Protein AF-A0A285TPG7-F1 (afdb_monomer)

Organism: NCBI:txid220697

Structure (mmCIF, N/CA/C/O backbone):
data_AF-A0A285TPG7-F1
#
_entry.id   AF-A0A285TPG7-F1
#
loop_
_atom_site.group_PDB
_atom_site.id
_atom_site.type_symbol
_atom_site.label_atom_id
_atom_site.label_alt_id
_atom_site.label_comp_id
_atom_site.label_asym_id
_atom_site.label_entity_id
_atom_site.label_seq_id
_atom_site.pdbx_PDB_ins_code
_atom_site.Cartn_x
_atom_site.Cartn_y
_atom_site.Cartn_z
_atom_site.occupancy
_atom_site.B_iso_or_equiv
_atom_site.auth_seq_id
_atom_site.auth_comp_id
_atom_site.auth_asym_id
_atom_site.auth_atom_id
_atom_site.pdbx_PDB_model_num
ATOM 1 N N . MET A 1 1 ? -54.929 -14.285 -12.468 1.00 30.45 1 MET A N 1
ATOM 2 C CA . MET A 1 1 ? -54.160 -13.104 -12.922 1.00 30.45 1 MET A CA 1
ATOM 3 C C . MET A 1 1 ? -52.844 -13.058 -12.165 1.00 30.45 1 MET A C 1
ATOM 5 O O . MET A 1 1 ? -52.860 -12.912 -10.949 1.00 30.45 1 MET A O 1
ATOM 9 N N . PHE A 1 2 ? -51.735 -13.264 -12.876 1.00 30.77 2 PHE A N 1
ATOM 10 C CA . PHE A 1 2 ? -50.372 -13.185 -12.349 1.00 30.77 2 PHE A CA 1
ATOM 11 C C . PHE A 1 2 ? -50.037 -11.732 -11.987 1.00 30.77 2 PHE A C 1
ATOM 13 O O . PHE A 1 2 ? -50.170 -10.840 -12.821 1.00 30.77 2 PHE A O 1
ATOM 20 N N . VAL A 1 3 ? -49.630 -11.492 -10.740 1.00 35.62 3 VAL A N 1
ATOM 21 C CA . VAL A 1 3 ? -49.113 -10.193 -10.286 1.00 35.62 3 VAL A CA 1
ATOM 22 C C . VAL A 1 3 ? -47.594 -10.192 -10.518 1.00 35.62 3 VAL A C 1
ATOM 24 O O . VAL A 1 3 ? -46.967 -11.214 -10.237 1.00 35.62 3 VAL A O 1
ATOM 27 N N . PRO A 1 4 ? -46.986 -9.099 -11.018 1.00 35.75 4 PRO A N 1
ATOM 28 C CA . PRO A 1 4 ? -45.544 -9.019 -11.245 1.00 35.75 4 PRO A CA 1
ATOM 29 C C . PRO A 1 4 ? -44.747 -9.348 -9.977 1.00 35.75 4 PRO A C 1
ATOM 31 O O . PRO A 1 4 ? -45.179 -9.010 -8.872 1.00 35.75 4 PRO A O 1
ATOM 34 N N . ASN A 1 5 ? -43.577 -9.970 -10.153 1.00 43.62 5 ASN A N 1
ATOM 35 C CA . ASN A 1 5 ? -42.593 -10.289 -9.112 1.00 43.62 5 ASN A CA 1
ATOM 36 C C . ASN A 1 5 ? -42.103 -9.010 -8.401 1.00 43.62 5 ASN A C 1
ATOM 38 O O . ASN A 1 5 ? -41.047 -8.464 -8.711 1.00 43.62 5 ASN A O 1
ATOM 42 N N . ILE A 1 6 ? -42.884 -8.504 -7.449 1.00 48.00 6 ILE A N 1
ATOM 43 C CA . ILE A 1 6 ? -42.457 -7.461 -6.518 1.00 48.00 6 ILE A CA 1
ATOM 44 C C . ILE A 1 6 ? -41.858 -8.188 -5.318 1.00 48.00 6 ILE A C 1
ATOM 46 O O . ILE A 1 6 ? -42.591 -8.678 -4.461 1.00 48.00 6 ILE A O 1
ATOM 50 N N . THR A 1 7 ? -40.529 -8.276 -5.265 1.00 56.47 7 THR A N 1
ATOM 51 C CA . THR A 1 7 ? -39.793 -8.760 -4.089 1.00 56.47 7 THR A CA 1
ATOM 52 C C . THR A 1 7 ? -39.987 -7.771 -2.930 1.00 56.47 7 THR A C 1
ATOM 54 O O . THR A 1 7 ? -39.549 -6.622 -3.044 1.00 56.47 7 THR A O 1
ATOM 57 N N . PRO A 1 8 ? -40.650 -8.159 -1.825 1.00 59.75 8 PRO A N 1
ATOM 58 C CA . PRO A 1 8 ? -40.872 -7.278 -0.678 1.00 59.75 8 PRO A CA 1
ATOM 59 C C . PRO A 1 8 ? -39.543 -6.867 -0.023 1.00 59.75 8 PRO A C 1
ATOM 61 O O . PRO A 1 8 ? -38.765 -7.728 0.374 1.00 59.75 8 PRO A O 1
ATOM 64 N N . SER A 1 9 ? -39.288 -5.565 0.128 1.00 63.09 9 SER A N 1
ATOM 65 C CA . SER A 1 9 ? -38.036 -5.023 0.692 1.00 63.09 9 SER A CA 1
ATOM 66 C C . SER A 1 9 ? -38.162 -4.482 2.127 1.00 63.09 9 SER A C 1
ATOM 68 O O . SER A 1 9 ? -37.198 -3.954 2.676 1.00 63.09 9 SER A O 1
ATOM 70 N N . SER A 1 10 ? -39.337 -4.603 2.760 1.00 78.31 10 SER A N 1
ATOM 71 C CA . SER A 1 10 ? -39.597 -4.149 4.140 1.00 78.31 10 SER A CA 1
ATOM 72 C C . SER A 1 10 ? -40.492 -5.113 4.927 1.00 78.31 10 SER A C 1
ATOM 74 O O . SER A 1 10 ? -41.306 -5.833 4.346 1.00 78.31 10 SER A O 1
ATOM 76 N N . ILE A 1 11 ? -40.425 -5.089 6.264 1.00 82.88 11 ILE A N 1
ATOM 77 C CA . ILE A 1 11 ? -41.268 -5.947 7.125 1.00 82.88 11 ILE A CA 1
ATOM 78 C C . ILE A 1 11 ? -42.757 -5.693 6.879 1.00 82.88 11 ILE A C 1
ATOM 80 O O . ILE A 1 11 ? -43.559 -6.624 6.878 1.00 82.88 11 ILE A O 1
ATOM 84 N N . GLU A 1 12 ? -43.144 -4.442 6.635 1.00 81.38 12 GLU A N 1
ATOM 85 C CA . GLU A 1 12 ? -44.536 -4.098 6.362 1.00 81.38 12 GLU A CA 1
ATOM 86 C C . GLU A 1 12 ? -45.010 -4.646 5.009 1.00 81.38 12 GLU A C 1
ATOM 88 O O . GLU A 1 12 ? -46.127 -5.158 4.902 1.00 81.38 12 GLU A O 1
ATOM 93 N N . SER A 1 13 ? -44.138 -4.636 3.994 1.00 80.25 13 SER A N 1
ATOM 94 C CA . SER A 1 13 ? -44.425 -5.260 2.698 1.00 80.25 13 SER A CA 1
ATOM 95 C C . SER A 1 13 ? -44.535 -6.789 2.798 1.00 80.25 13 SER A C 1
ATOM 97 O O . SER A 1 13 ? -45.452 -7.363 2.210 1.00 80.25 13 SER A O 1
ATOM 99 N N . ILE A 1 14 ? -43.700 -7.435 3.624 1.00 83.81 14 ILE A N 1
ATOM 100 C CA . ILE A 1 14 ? -43.783 -8.874 3.930 1.00 83.81 14 ILE A CA 1
ATOM 101 C C . ILE A 1 14 ? -45.105 -9.196 4.637 1.00 83.81 14 ILE A C 1
ATOM 103 O O . ILE A 1 14 ? -45.813 -10.105 4.215 1.00 83.81 14 ILE A O 1
ATOM 107 N N . LYS A 1 15 ? -45.505 -8.414 5.650 1.00 88.25 15 LYS A N 1
ATOM 108 C CA . LYS A 1 15 ? -46.802 -8.577 6.337 1.00 88.25 15 LYS A CA 1
ATOM 109 C C . LYS A 1 15 ? -47.987 -8.396 5.385 1.00 88.25 15 LYS A C 1
ATOM 111 O O . LYS A 1 15 ? -48.962 -9.144 5.451 1.00 88.25 15 LYS A O 1
ATOM 116 N N . ARG A 1 16 ? -47.919 -7.417 4.477 1.00 84.94 16 ARG A N 1
ATOM 117 C CA . ARG A 1 16 ? -48.970 -7.159 3.478 1.00 84.94 16 ARG A CA 1
ATOM 118 C C . ARG A 1 16 ? -49.076 -8.301 2.464 1.00 84.94 16 ARG A C 1
ATOM 120 O O . ARG A 1 16 ? -50.189 -8.694 2.119 1.00 84.94 16 ARG A O 1
ATOM 127 N N . LEU A 1 17 ? -47.944 -8.853 2.023 1.00 85.31 17 LEU A N 1
ATOM 128 C CA . LEU A 1 17 ? -47.905 -10.026 1.150 1.00 85.31 17 LEU A CA 1
ATOM 129 C C . LEU A 1 17 ? -48.408 -11.283 1.880 1.00 85.31 17 LEU A C 1
ATOM 131 O O . LEU A 1 17 ? -49.216 -12.023 1.326 1.00 85.31 17 LEU A O 1
ATOM 135 N N . ALA A 1 18 ? -48.032 -11.474 3.145 1.00 88.44 18 ALA A N 1
ATOM 136 C CA . ALA A 1 18 ? -48.513 -12.574 3.978 1.00 88.44 18 ALA A CA 1
ATOM 137 C C . ALA A 1 18 ? -50.039 -12.544 4.161 1.00 88.44 18 ALA A C 1
ATOM 139 O O . ALA A 1 18 ? -50.679 -13.583 4.050 1.00 88.44 18 ALA A O 1
ATOM 140 N N . LYS A 1 19 ? -50.655 -11.364 4.339 1.00 87.56 19 LYS A N 1
ATOM 141 C CA . LYS A 1 19 ? -52.126 -11.229 4.371 1.00 87.56 19 LYS A CA 1
ATOM 142 C C . LYS A 1 19 ? -52.794 -11.640 3.053 1.00 87.56 19 LYS A C 1
ATOM 144 O O . LYS A 1 19 ? -53.886 -12.205 3.075 1.00 87.56 19 LYS A O 1
ATOM 149 N N . LYS A 1 20 ? -52.153 -11.381 1.906 1.00 86.00 20 LYS A N 1
ATOM 150 C CA . LYS A 1 20 ? -52.657 -11.837 0.599 1.00 86.00 20 LYS A CA 1
ATOM 151 C C . LYS A 1 20 ? -52.600 -13.362 0.487 1.00 86.00 20 LYS A C 1
ATOM 153 O O . LYS A 1 20 ? -53.596 -13.961 0.098 1.00 86.00 20 LYS A O 1
ATOM 158 N N . TRP A 1 21 ? -51.490 -13.982 0.891 1.00 82.50 21 TRP A N 1
ATOM 159 C CA . TRP A 1 21 ? -51.341 -15.443 0.900 1.00 82.50 21 TRP A CA 1
ATOM 160 C C . TRP A 1 21 ? -52.258 -16.134 1.909 1.00 82.50 21 TRP A C 1
ATOM 162 O O . TRP A 1 21 ? -52.853 -17.156 1.586 1.00 82.50 21 TRP A O 1
ATOM 172 N N . GLN A 1 22 ? -52.454 -15.542 3.088 1.00 88.56 22 GLN A N 1
ATOM 173 C CA . GLN A 1 22 ? -53.412 -16.024 4.084 1.00 88.56 22 GLN A CA 1
ATOM 174 C C . GLN A 1 22 ? -54.831 -16.104 3.501 1.00 88.56 22 GLN A C 1
ATOM 176 O O . GLN A 1 22 ? -55.521 -17.096 3.710 1.00 88.56 22 GLN A O 1
ATOM 181 N N . LYS A 1 23 ? -55.257 -15.082 2.743 1.00 84.50 23 LYS A N 1
ATOM 182 C CA . LYS A 1 23 ? -56.585 -15.051 2.112 1.00 84.50 23 LYS A CA 1
ATOM 183 C C . LYS A 1 23 ? -56.688 -15.966 0.885 1.00 84.50 23 LYS A C 1
ATOM 185 O O . LYS A 1 23 ? -57.755 -16.514 0.644 1.00 84.50 23 LYS A O 1
ATOM 190 N N . ALA A 1 24 ? -55.612 -16.102 0.110 1.00 82.25 24 ALA A N 1
A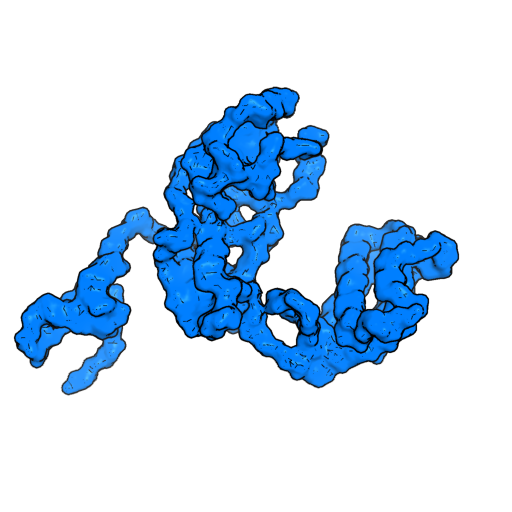TOM 191 C CA . ALA A 1 24 ? -55.604 -16.885 -1.125 1.00 82.25 24 ALA A CA 1
ATOM 192 C C . ALA A 1 24 ? -55.481 -18.401 -0.890 1.00 82.25 24 ALA A C 1
ATOM 194 O O . ALA A 1 24 ? -56.089 -19.171 -1.623 1.00 82.25 24 ALA A O 1
ATOM 195 N N . GLU A 1 25 ? -54.711 -18.825 0.115 1.00 82.06 25 GLU A N 1
ATOM 196 C CA . GLU A 1 25 ? -54.386 -20.242 0.356 1.00 82.06 25 GLU A CA 1
ATOM 197 C C . GLU A 1 25 ? -54.909 -20.775 1.702 1.00 82.06 25 GLU A C 1
ATOM 199 O O . GLU A 1 25 ? -54.640 -21.919 2.056 1.00 82.06 25 GLU A O 1
ATOM 204 N N . GLY A 1 26 ? -55.620 -19.961 2.493 1.00 83.12 26 GLY A N 1
ATOM 205 C CA . GLY A 1 26 ? -56.170 -20.384 3.790 1.00 83.12 26 GLY A CA 1
ATOM 206 C C . GLY A 1 26 ? -55.112 -20.750 4.843 1.00 83.12 26 GLY A C 1
ATOM 207 O O . GLY A 1 26 ? -55.417 -21.424 5.824 1.00 83.12 26 GLY A O 1
ATOM 208 N N . LEU A 1 27 ? -53.856 -20.332 4.652 1.00 81.88 27 LEU A N 1
ATOM 209 C CA . LEU A 1 27 ? -52.747 -20.680 5.541 1.00 81.88 27 LEU A CA 1
ATOM 210 C C . LEU A 1 27 ? -52.821 -19.938 6.889 1.00 81.88 27 LEU A C 1
ATOM 212 O O . LEU A 1 27 ? -53.155 -18.749 6.918 1.00 81.88 27 LEU A O 1
ATOM 216 N N . PRO A 1 28 ? -52.392 -20.563 8.005 1.00 88.69 28 PRO A N 1
ATOM 217 C CA . PRO A 1 28 ? -52.123 -19.847 9.249 1.00 88.69 28 PRO A CA 1
ATOM 218 C C . PRO A 1 28 ? -51.134 -18.694 9.028 1.00 88.69 28 PRO A C 1
ATOM 220 O O . PRO A 1 28 ? -50.117 -18.857 8.350 1.00 88.69 28 PRO A O 1
ATOM 223 N N . TYR A 1 29 ? -51.400 -17.533 9.636 1.00 87.62 29 TYR A N 1
ATOM 224 C CA . TYR A 1 29 ? -50.673 -16.285 9.355 1.00 87.62 29 TYR A CA 1
ATOM 225 C C . TYR A 1 29 ? -49.144 -16.396 9.512 1.00 87.62 29 TYR A C 1
ATOM 227 O O . TYR A 1 29 ? -48.409 -15.825 8.712 1.00 87.62 29 TYR A O 1
ATOM 235 N N . HIS A 1 30 ? -48.648 -17.174 10.481 1.00 85.75 30 HIS A N 1
ATOM 236 C CA . HIS A 1 30 ? -47.206 -17.384 10.675 1.00 85.75 30 HIS A CA 1
ATOM 237 C C . HIS A 1 30 ? -46.544 -18.120 9.494 1.00 85.75 30 HIS A C 1
ATOM 239 O O . HIS A 1 30 ? -45.482 -17.706 9.042 1.00 85.75 30 HIS A O 1
ATOM 245 N N . LYS A 1 31 ? -47.203 -19.135 8.913 1.00 89.06 31 LYS A N 1
ATOM 246 C CA . LYS A 1 31 ? -46.705 -19.830 7.711 1.00 89.06 31 LYS A CA 1
ATOM 247 C C . LYS A 1 31 ? -46.751 -18.927 6.481 1.00 89.06 31 LYS A C 1
ATOM 249 O O . LYS A 1 31 ? -45.855 -18.974 5.644 1.00 89.06 31 LYS A O 1
ATOM 254 N N . ALA A 1 32 ? -47.774 -18.076 6.386 1.00 89.88 32 ALA A N 1
ATOM 255 C CA . ALA A 1 32 ? -47.866 -17.081 5.322 1.00 89.88 32 ALA A CA 1
ATOM 256 C C . ALA A 1 32 ? -46.750 -16.020 5.422 1.00 89.88 32 ALA A C 1
ATOM 258 O O . ALA A 1 32 ? -46.262 -15.555 4.393 1.00 89.88 32 ALA A O 1
ATOM 259 N N . LEU A 1 33 ? -46.318 -15.666 6.640 1.00 89.12 33 LEU A N 1
ATOM 260 C CA . LEU A 1 33 ? -45.171 -14.784 6.875 1.00 89.12 33 LEU A CA 1
ATOM 261 C C . LEU A 1 33 ? -43.853 -15.435 6.448 1.00 89.12 33 LEU A C 1
ATOM 263 O O . LEU A 1 33 ? -43.096 -14.801 5.719 1.00 89.12 33 LEU A O 1
ATOM 267 N N . ASP A 1 34 ? -43.605 -16.693 6.819 1.00 88.19 34 ASP A N 1
ATOM 268 C CA . ASP A 1 34 ? -42.388 -17.406 6.406 1.00 88.19 34 ASP A CA 1
ATOM 269 C C . ASP A 1 34 ? -42.310 -17.571 4.885 1.00 88.19 34 ASP A C 1
ATOM 271 O O . ASP A 1 34 ? -41.276 -17.280 4.284 1.00 88.19 34 ASP A O 1
ATOM 275 N N . LYS A 1 35 ? -43.427 -17.932 4.242 1.00 85.75 35 LYS A N 1
ATOM 276 C CA . LYS A 1 35 ? -43.520 -18.037 2.779 1.00 85.75 35 LYS A CA 1
ATOM 277 C C . LYS A 1 35 ? -43.285 -16.684 2.097 1.00 85.75 35 LYS A C 1
ATOM 279 O O . LYS A 1 35 ? -42.527 -16.600 1.132 1.00 85.75 35 LYS A O 1
ATOM 284 N N . ALA A 1 36 ? -43.872 -15.604 2.617 1.00 87.38 36 ALA A N 1
ATOM 285 C CA . ALA A 1 36 ? -43.626 -14.251 2.112 1.00 87.38 36 ALA A CA 1
ATOM 286 C C . ALA A 1 36 ? -42.162 -13.809 2.304 1.00 87.38 36 ALA A C 1
ATOM 288 O O . ALA A 1 36 ? -41.618 -13.109 1.451 1.00 87.38 36 ALA A O 1
ATOM 289 N N . SER A 1 37 ? -41.511 -14.232 3.390 1.00 84.81 37 SER A N 1
ATOM 290 C CA . SER A 1 37 ? -40.093 -13.974 3.653 1.00 84.81 37 SER A CA 1
ATOM 291 C C . SER A 1 37 ? -39.157 -14.768 2.739 1.00 84.81 37 SER A C 1
ATOM 293 O O . SER A 1 37 ? -38.167 -14.204 2.283 1.00 84.81 37 SER A O 1
ATOM 295 N N . GLN A 1 38 ? -39.490 -16.014 2.400 1.00 84.00 38 GLN A N 1
ATOM 296 C CA . GLN A 1 38 ? -38.734 -16.831 1.439 1.00 84.00 38 GLN A CA 1
ATOM 297 C C . GLN A 1 38 ? -38.796 -16.273 0.018 1.00 84.00 38 GLN A C 1
ATOM 299 O O . GLN A 1 38 ? -37.773 -16.208 -0.660 1.00 84.00 38 GLN A O 1
ATOM 304 N N . ILE A 1 39 ? -39.960 -15.766 -0.401 1.00 80.69 39 ILE A N 1
ATOM 305 C CA . ILE A 1 39 ? -40.110 -15.037 -1.673 1.00 80.69 39 ILE A CA 1
ATOM 306 C C . ILE A 1 39 ? -39.255 -13.756 -1.688 1.00 80.69 39 ILE A C 1
ATOM 308 O O . ILE A 1 39 ? -38.787 -13.327 -2.739 1.00 80.69 39 ILE A O 1
ATOM 312 N N . ALA A 1 40 ? -39.017 -13.157 -0.519 1.00 76.88 40 ALA A N 1
ATOM 313 C CA . ALA A 1 40 ? -38.130 -12.010 -0.330 1.00 76.88 40 ALA A CA 1
ATOM 314 C C . ALA A 1 40 ? -36.650 -12.403 -0.092 1.00 76.88 40 ALA A C 1
ATOM 316 O O . ALA A 1 40 ? -35.871 -11.582 0.391 1.00 76.88 40 ALA A O 1
ATOM 317 N N . SER A 1 41 ? -36.253 -13.641 -0.414 1.00 81.44 41 SER A N 1
ATOM 318 C CA . SER A 1 41 ? -34.887 -14.170 -0.252 1.00 81.44 41 SER A CA 1
ATOM 319 C C . SER A 1 41 ? -34.376 -14.236 1.198 1.00 81.44 41 SER A C 1
ATOM 321 O O . SER A 1 41 ? -33.168 -14.232 1.441 1.00 81.44 41 SER A O 1
ATOM 323 N N . TYR A 1 42 ? -35.274 -14.326 2.184 1.00 80.94 42 TYR A N 1
ATOM 324 C CA . TYR A 1 42 ? -34.936 -14.606 3.584 1.00 80.94 42 TYR A CA 1
ATOM 325 C C . TYR A 1 42 ? -35.283 -16.053 3.949 1.00 80.94 42 TYR A C 1
ATOM 327 O O . TYR A 1 42 ? -36.271 -16.595 3.479 1.00 80.94 42 TYR A O 1
ATOM 335 N N . GLN A 1 43 ? -34.518 -16.671 4.852 1.00 78.19 43 GLN A N 1
ATOM 336 C CA . GLN A 1 43 ? -34.763 -18.064 5.259 1.00 78.19 43 GLN A CA 1
ATOM 337 C C . GLN A 1 43 ? -36.157 -18.277 5.890 1.00 78.19 43 GLN A C 1
ATOM 339 O O . GLN A 1 43 ? -36.815 -19.281 5.623 1.00 78.19 43 GLN A O 1
ATOM 344 N N . ASN A 1 44 ? -36.609 -17.327 6.713 1.00 86.62 44 ASN A N 1
ATOM 345 C CA . ASN A 1 44 ? -37.918 -17.301 7.373 1.00 86.62 44 ASN A CA 1
ATOM 346 C C . ASN A 1 44 ? -38.230 -15.875 7.877 1.00 86.62 44 ASN A C 1
ATOM 348 O O . ASN A 1 44 ? -37.415 -14.955 7.721 1.00 86.62 44 ASN A O 1
ATOM 352 N N . TYR A 1 45 ? -39.397 -15.670 8.488 1.00 82.94 45 TYR A N 1
ATOM 353 C CA . TYR A 1 45 ? -39.831 -14.364 8.984 1.00 82.94 45 TYR A CA 1
ATOM 354 C C . TYR A 1 45 ? -38.978 -13.845 10.146 1.00 82.94 45 TYR A C 1
ATOM 356 O O . TYR A 1 45 ? -38.735 -12.642 10.233 1.00 82.94 45 TYR A O 1
ATOM 364 N N . ALA A 1 46 ? -38.439 -14.728 10.991 1.00 81.69 46 ALA A N 1
ATOM 365 C CA . ALA A 1 46 ? -37.503 -14.342 12.048 1.00 81.69 46 ALA A CA 1
ATOM 366 C C . ALA A 1 46 ? -36.170 -13.823 11.474 1.00 81.69 46 ALA A C 1
ATOM 368 O O . ALA A 1 46 ? -35.651 -12.807 11.936 1.00 81.69 46 ALA A O 1
ATOM 369 N N . HIS A 1 47 ? -35.651 -14.453 10.416 1.00 80.31 47 HIS A N 1
ATOM 370 C CA . HIS A 1 47 ? -34.473 -13.995 9.678 1.00 80.31 47 HIS A CA 1
ATOM 371 C C . HIS A 1 47 ? -34.745 -12.663 8.967 1.00 80.31 47 HIS A C 1
ATOM 373 O O . HIS A 1 47 ? -33.911 -11.758 9.020 1.00 80.31 47 HIS A O 1
ATOM 379 N N . ALA A 1 48 ? -35.929 -12.498 8.368 1.00 81.56 48 ALA A N 1
ATOM 380 C CA . ALA A 1 48 ? -36.352 -11.227 7.784 1.00 81.56 48 ALA A CA 1
ATOM 381 C C . ALA A 1 48 ? -36.442 -10.121 8.847 1.00 81.56 48 ALA A C 1
ATOM 383 O O . ALA A 1 48 ? -35.903 -9.041 8.639 1.00 81.56 48 ALA A O 1
ATOM 384 N N . ILE A 1 49 ? -37.036 -10.396 10.014 1.00 80.06 49 ILE A N 1
ATOM 385 C CA . ILE A 1 49 ? -37.047 -9.481 11.162 1.00 80.06 49 ILE A CA 1
ATOM 386 C C . ILE A 1 49 ? -35.621 -9.157 11.602 1.00 80.06 49 ILE A C 1
ATOM 388 O O . ILE A 1 49 ? -35.293 -7.991 11.722 1.00 80.06 49 ILE A O 1
ATOM 392 N N . SER A 1 50 ? -34.741 -10.134 11.798 1.00 74.00 50 SER A N 1
ATOM 393 C CA . SER A 1 50 ? -33.364 -9.873 12.235 1.00 74.00 50 SER A CA 1
ATOM 394 C C . SER A 1 50 ? -32.592 -8.994 11.239 1.00 74.00 50 SER A C 1
ATOM 396 O O . SER A 1 50 ? -31.871 -8.077 11.634 1.00 74.00 50 SER A O 1
ATOM 398 N N . LYS A 1 51 ? -32.778 -9.219 9.932 1.00 73.19 51 LYS A N 1
ATOM 399 C CA . LYS A 1 51 ? -32.117 -8.448 8.870 1.00 73.19 51 LYS A CA 1
ATOM 400 C C . LYS A 1 51 ? -32.737 -7.064 8.648 1.00 73.19 51 LYS A C 1
ATOM 402 O O . LYS A 1 51 ? -32.002 -6.141 8.309 1.00 73.19 51 LYS A O 1
ATOM 407 N N . LEU A 1 52 ? -34.051 -6.914 8.838 1.00 70.44 52 LEU A N 1
ATOM 408 C CA . LEU A 1 52 ? -34.801 -5.682 8.554 1.00 70.44 52 LEU A CA 1
ATOM 409 C C . LEU A 1 52 ? -35.077 -4.812 9.800 1.00 70.44 52 LEU A C 1
ATOM 411 O O . LEU A 1 52 ? -35.201 -3.602 9.660 1.00 70.44 52 LEU A O 1
ATOM 415 N N . ASN A 1 53 ? -35.131 -5.394 11.005 1.00 56.31 53 ASN A N 1
ATOM 416 C CA . ASN A 1 53 ? -35.235 -4.720 12.314 1.00 56.31 53 ASN A CA 1
ATOM 417 C C . ASN A 1 53 ? -33.871 -4.552 13.001 1.00 56.31 53 ASN A C 1
ATOM 419 O O . ASN A 1 53 ? -33.820 -4.358 14.216 1.00 56.31 53 ASN A O 1
ATOM 423 N N . ARG A 1 54 ? -32.748 -4.579 12.270 1.00 41.84 54 ARG A N 1
ATOM 424 C CA . ARG A 1 54 ? -31.534 -3.944 12.802 1.00 41.84 54 ARG A CA 1
ATOM 425 C C . ARG A 1 54 ? -31.860 -2.467 13.019 1.00 41.84 54 ARG A C 1
ATOM 427 O O . ARG A 1 54 ? -31.873 -1.686 12.071 1.00 41.84 54 ARG A O 1
ATOM 434 N N . VAL A 1 55 ? -32.199 -2.131 14.264 1.00 37.84 55 VAL A N 1
ATOM 435 C CA . VAL A 1 55 ? -32.559 -0.782 14.690 1.00 37.84 55 VAL A CA 1
ATOM 436 C C . VAL A 1 55 ? -31.405 0.149 14.307 1.00 37.84 55 VAL A C 1
ATOM 438 O O . VAL A 1 55 ? -30.259 -0.105 14.685 1.00 37.84 55 VAL A O 1
ATOM 441 N N . PRO A 1 56 ? -31.679 1.198 13.521 1.00 39.47 56 PRO A N 1
ATOM 442 C CA . PRO A 1 56 ? -30.670 2.107 13.015 1.00 39.47 56 PRO A CA 1
ATOM 443 C C . PRO A 1 56 ? -30.292 3.120 14.098 1.00 39.47 56 PRO A C 1
ATOM 445 O O . PRO A 1 56 ? -30.881 4.192 14.194 1.00 39.47 56 PRO A O 1
ATOM 448 N N . THR A 1 57 ? -29.254 2.835 14.877 1.00 35.25 57 THR A N 1
ATOM 449 C CA . THR A 1 57 ? -28.530 3.863 15.646 1.00 35.25 57 THR A CA 1
ATOM 450 C C . THR A 1 57 ? -27.354 4.430 14.854 1.00 35.25 57 THR A C 1
ATOM 452 O O . THR A 1 57 ? -26.269 4.592 15.381 1.00 35.25 57 THR A O 1
ATOM 455 N N . ILE A 1 58 ? -27.585 4.769 13.581 1.00 41.38 58 ILE A N 1
ATOM 456 C CA . ILE A 1 58 ? -26.937 5.895 12.889 1.00 41.38 58 ILE A CA 1
ATOM 457 C C . ILE A 1 58 ? -27.995 6.441 11.924 1.00 41.38 58 ILE A C 1
ATOM 459 O O . ILE A 1 58 ? -28.170 5.932 10.816 1.00 41.38 58 ILE A O 1
ATOM 463 N N . ARG A 1 59 ? -28.759 7.445 12.371 1.00 34.56 59 ARG A N 1
ATOM 464 C CA . ARG A 1 59 ? -29.573 8.288 11.485 1.00 34.56 59 ARG A CA 1
ATOM 465 C C . ARG A 1 59 ? -28.660 8.778 10.353 1.00 34.56 59 ARG A C 1
ATOM 467 O O . ARG A 1 59 ? -27.650 9.400 10.646 1.00 34.56 59 ARG A O 1
ATOM 474 N N . ASN A 1 60 ? -29.005 8.471 9.101 1.00 40.03 60 ASN A N 1
ATOM 475 C CA . ASN A 1 60 ? -28.363 8.985 7.885 1.00 40.03 60 ASN A CA 1
ATOM 476 C C . ASN A 1 60 ? -26.827 8.954 7.912 1.00 40.03 60 ASN A C 1
ATOM 478 O O . ASN A 1 60 ? -26.193 9.991 8.056 1.00 40.03 60 ASN A O 1
ATOM 482 N N . ALA A 1 61 ? -26.213 7.781 7.743 1.00 47.53 61 ALA A N 1
ATOM 483 C CA . ALA A 1 61 ? -24.780 7.726 7.463 1.00 47.53 61 ALA A CA 1
ATOM 484 C C . ALA A 1 61 ? -24.497 8.405 6.110 1.00 47.53 61 ALA A C 1
ATOM 486 O O . ALA A 1 61 ? -24.943 7.876 5.086 1.00 47.53 61 ALA A O 1
ATOM 487 N N . PRO A 1 62 ? -23.800 9.551 6.074 1.00 72.38 62 PRO A N 1
ATOM 488 C CA . PRO A 1 62 ? -23.816 10.390 4.885 1.00 72.38 62 PRO A CA 1
ATOM 489 C C . PRO A 1 62 ? -22.991 9.802 3.728 1.00 72.38 62 PRO A C 1
ATOM 491 O O . PRO A 1 62 ? -23.225 10.173 2.581 1.00 72.38 62 PRO A O 1
ATOM 494 N N . HIS A 1 63 ? -22.104 8.822 3.979 1.00 90.44 63 HIS A N 1
ATOM 495 C CA . HIS A 1 63 ? -21.249 8.249 2.931 1.00 90.44 63 HIS A CA 1
ATOM 496 C C . HIS A 1 63 ? -20.999 6.737 3.126 1.00 90.44 63 HIS A C 1
ATOM 498 O O . HIS A 1 63 ? -20.225 6.347 4.006 1.00 90.44 63 HIS A O 1
ATOM 504 N N . PRO A 1 64 ? -21.642 5.850 2.338 1.00 94.75 64 PRO A N 1
ATOM 505 C CA . PRO A 1 64 ? -21.329 4.424 2.356 1.00 94.75 64 PRO A CA 1
ATOM 506 C C . PRO A 1 64 ? -19.960 4.152 1.718 1.00 94.75 64 PRO A C 1
ATOM 508 O O . PRO A 1 64 ? -19.599 4.785 0.730 1.00 94.75 64 PRO A O 1
ATOM 511 N N . LEU A 1 65 ? -19.234 3.168 2.249 1.00 97.00 65 LEU A N 1
ATOM 512 C CA . LEU A 1 65 ? -18.017 2.625 1.648 1.00 97.00 65 LEU A CA 1
ATOM 513 C C . LEU A 1 65 ? -18.115 1.100 1.572 1.00 97.00 65 LEU A C 1
ATOM 515 O O . LEU A 1 65 ? -18.392 0.431 2.569 1.00 97.00 65 LEU A O 1
ATOM 519 N N . PHE A 1 66 ? -17.863 0.553 0.392 1.00 97.94 66 PHE A N 1
ATOM 520 C CA . PHE A 1 66 ? -17.794 -0.872 0.118 1.00 97.94 66 PHE A CA 1
ATOM 521 C C . PHE A 1 66 ? -16.333 -1.307 0.040 1.00 97.94 66 PHE A C 1
ATOM 523 O O . PHE A 1 66 ? -15.544 -0.709 -0.688 1.00 97.94 66 PHE A O 1
ATOM 530 N N . LEU A 1 67 ? -15.975 -2.369 0.754 1.00 98.19 67 LEU A N 1
ATOM 531 C CA . LEU A 1 67 ? -14.676 -3.029 0.662 1.00 98.19 67 LEU A CA 1
ATOM 532 C C . LEU A 1 67 ? -14.893 -4.413 0.067 1.00 98.19 67 LEU A C 1
ATOM 534 O O . LEU A 1 67 ? -15.775 -5.136 0.520 1.00 98.19 67 LEU A O 1
ATOM 538 N N . THR A 1 68 ? -14.144 -4.769 -0.974 1.00 98.00 68 THR A N 1
ATOM 539 C CA . THR A 1 68 ? -14.292 -6.049 -1.680 1.00 98.00 68 THR A CA 1
ATOM 540 C C . THR A 1 68 ? -12.953 -6.749 -1.856 1.00 98.00 68 THR A C 1
ATOM 542 O O . THR A 1 68 ? -12.010 -6.162 -2.390 1.00 98.00 68 THR A O 1
ATOM 545 N N . VAL A 1 69 ? -12.895 -8.022 -1.470 1.00 97.25 69 VAL A N 1
ATOM 546 C CA . VAL A 1 69 ? -11.728 -8.895 -1.643 1.00 97.25 69 VAL A CA 1
ATOM 547 C C . VAL A 1 69 ? -12.186 -10.224 -2.234 1.00 97.25 69 VAL A C 1
ATOM 549 O O . VAL A 1 69 ? -13.221 -10.763 -1.849 1.00 97.25 69 VAL A O 1
ATOM 552 N N . TYR A 1 70 ? -11.429 -10.732 -3.201 1.00 95.56 70 TYR A N 1
ATOM 553 C CA . TYR A 1 70 ? -11.690 -12.012 -3.859 1.00 95.56 70 TYR A CA 1
ATOM 554 C C . TYR A 1 70 ? -10.740 -13.058 -3.304 1.00 95.56 70 TYR A C 1
ATOM 556 O O . TYR A 1 70 ? -9.633 -12.720 -2.885 1.00 95.56 70 TYR A O 1
ATOM 564 N N . TRP A 1 71 ? -11.164 -14.313 -3.317 1.00 95.31 71 TRP A N 1
ATOM 565 C CA . TRP A 1 71 ? -10.378 -15.420 -2.797 1.00 95.31 71 TRP A CA 1
ATOM 566 C C . TRP A 1 71 ? -10.501 -16.672 -3.658 1.00 95.31 71 TRP A C 1
ATOM 568 O O . TRP A 1 71 ? -11.474 -16.853 -4.394 1.00 95.31 71 TRP A O 1
ATOM 578 N N . GLU A 1 72 ? -9.484 -17.515 -3.571 1.00 93.38 72 GLU A N 1
ATOM 579 C CA . GLU A 1 72 ? -9.399 -18.826 -4.199 1.00 93.38 72 GLU A CA 1
ATOM 580 C C . GLU A 1 72 ? -8.571 -19.739 -3.292 1.00 93.38 72 GLU A C 1
ATOM 582 O O . GLU A 1 72 ? -7.394 -19.480 -3.041 1.00 93.38 72 GLU A O 1
ATOM 587 N N . ASP A 1 73 ? -9.189 -20.813 -2.817 1.00 91.75 73 ASP A N 1
ATOM 588 C CA . ASP A 1 73 ? -8.514 -21.902 -2.130 1.00 91.75 73 ASP A CA 1
ATOM 589 C C . ASP A 1 73 ? -8.088 -22.950 -3.160 1.00 91.75 73 ASP A C 1
ATOM 591 O O . ASP A 1 73 ? -8.896 -23.717 -3.686 1.00 91.75 73 ASP A O 1
ATOM 595 N N . ARG A 1 74 ? -6.783 -23.002 -3.430 1.00 86.31 74 ARG A N 1
ATOM 596 C CA . ARG A 1 74 ? -6.189 -23.935 -4.398 1.00 86.31 74 ARG A CA 1
ATOM 597 C C . ARG A 1 74 ? -6.282 -25.396 -3.981 1.00 86.31 74 ARG A C 1
ATOM 599 O O . ARG A 1 74 ? -6.185 -26.261 -4.842 1.00 86.31 74 ARG A O 1
ATOM 606 N N . ARG A 1 75 ? -6.420 -25.677 -2.684 1.00 87.50 75 ARG A N 1
ATOM 607 C CA . ARG A 1 75 ? -6.508 -27.045 -2.165 1.00 87.50 75 ARG A CA 1
ATOM 608 C C . ARG A 1 75 ? -7.894 -27.626 -2.406 1.00 87.50 75 ARG A C 1
ATOM 610 O O . ARG A 1 75 ? -8.014 -28.806 -2.709 1.00 87.50 75 ARG A O 1
ATOM 617 N N . THR A 1 76 ? -8.931 -26.808 -2.252 1.00 90.31 76 THR A N 1
ATOM 618 C CA . THR A 1 76 ? -10.330 -27.231 -2.432 1.00 90.31 76 THR A CA 1
ATOM 619 C C . THR A 1 76 ? -10.913 -26.823 -3.783 1.00 90.31 76 THR A C 1
ATOM 621 O O . THR A 1 76 ? -12.043 -27.193 -4.086 1.00 90.31 76 THR A O 1
ATOM 624 N N . HIS A 1 77 ? -10.172 -26.047 -4.581 1.00 87.62 77 HIS A N 1
ATOM 625 C CA . HIS A 1 77 ? -10.639 -25.379 -5.801 1.00 87.62 77 HIS A CA 1
ATOM 626 C C . HIS A 1 77 ? -11.870 -24.481 -5.587 1.00 87.62 77 HIS A C 1
ATOM 628 O O . HIS A 1 77 ? -12.573 -24.133 -6.536 1.00 87.62 77 HIS A O 1
ATOM 634 N N . SER A 1 78 ? -12.131 -24.090 -4.337 1.00 92.81 78 SER A N 1
ATOM 635 C CA . SER A 1 78 ? -13.217 -23.177 -3.998 1.00 92.81 78 SER A CA 1
ATOM 636 C C . SER A 1 78 ? -12.782 -21.744 -4.242 1.00 92.81 78 SER A C 1
ATOM 638 O O . SER A 1 78 ? -11.634 -21.378 -4.001 1.00 92.81 78 SER A O 1
ATOM 640 N N . HIS A 1 79 ? -13.705 -20.901 -4.682 1.00 94.19 79 HIS A N 1
ATOM 641 C CA . HIS A 1 79 ? -13.408 -19.504 -4.941 1.00 94.19 79 HIS A CA 1
ATOM 642 C C . HIS A 1 79 ? -14.607 -18.618 -4.635 1.00 94.19 79 HIS A C 1
ATOM 644 O O . HIS A 1 79 ? -15.764 -19.038 -4.723 1.00 94.19 79 HIS A O 1
ATOM 650 N N . GLY A 1 80 ? -14.350 -17.350 -4.343 1.00 95.12 80 GLY A N 1
ATOM 651 C CA . GLY A 1 80 ? -15.425 -16.436 -4.014 1.00 95.12 80 GLY A CA 1
ATOM 652 C C . GLY A 1 80 ? -15.001 -14.994 -3.839 1.00 95.12 80 GLY A C 1
ATOM 653 O O . GLY A 1 80 ? -13.896 -14.574 -4.192 1.00 95.12 80 GLY A O 1
ATOM 654 N N . ARG A 1 81 ? -15.938 -14.220 -3.305 1.00 95.62 81 ARG A N 1
ATOM 655 C CA . ARG A 1 81 ? -15.811 -12.792 -3.059 1.00 95.62 81 ARG A CA 1
ATOM 656 C C . ARG A 1 81 ? -16.466 -12.441 -1.736 1.00 95.62 81 ARG A C 1
ATOM 658 O O . ARG A 1 81 ? -17.626 -12.773 -1.504 1.00 95.62 81 ARG A O 1
ATOM 665 N N . GLU A 1 82 ? -15.749 -11.669 -0.938 1.00 97.88 82 GLU A N 1
ATOM 666 C CA . GLU A 1 82 ? -16.246 -11.055 0.283 1.00 97.88 82 GLU A CA 1
ATOM 667 C C . GLU A 1 82 ? -16.426 -9.555 0.051 1.00 97.88 82 GLU A C 1
ATOM 669 O O . GLU A 1 82 ? -15.523 -8.874 -0.443 1.00 97.88 82 GLU A O 1
ATOM 674 N N . THR A 1 83 ? -17.599 -9.030 0.400 1.00 97.75 83 THR A N 1
ATOM 675 C CA . THR A 1 83 ? -17.903 -7.599 0.313 1.00 97.75 83 THR A CA 1
ATOM 676 C C . THR A 1 83 ? -18.515 -7.112 1.615 1.00 97.75 83 THR A C 1
ATOM 678 O O . THR A 1 83 ? -19.538 -7.633 2.057 1.00 97.75 83 THR A O 1
ATOM 681 N N . LEU A 1 84 ? -17.939 -6.065 2.197 1.00 97.31 84 LEU A N 1
ATOM 682 C CA . LEU A 1 84 ? -18.460 -5.409 3.389 1.00 97.31 84 LEU A CA 1
ATOM 683 C C . LEU A 1 84 ? -18.854 -3.968 3.077 1.00 97.31 84 LEU A C 1
ATOM 685 O O . LEU A 1 84 ? -18.084 -3.226 2.473 1.00 97.31 84 LEU A O 1
ATOM 689 N N . LYS A 1 85 ? -20.036 -3.563 3.543 1.00 96.62 85 LYS A N 1
ATOM 690 C CA . LYS A 1 85 ? -20.478 -2.167 3.546 1.00 96.62 85 LYS A CA 1
ATOM 691 C C . LYS A 1 85 ? -20.269 -1.573 4.935 1.00 96.62 85 LYS A C 1
ATOM 693 O O . LYS A 1 85 ? -20.824 -2.086 5.906 1.00 96.62 85 LYS A O 1
ATOM 698 N N . ILE A 1 86 ? -19.546 -0.463 5.012 1.00 94.88 86 ILE A N 1
ATOM 699 C CA . ILE A 1 86 ? -19.450 0.3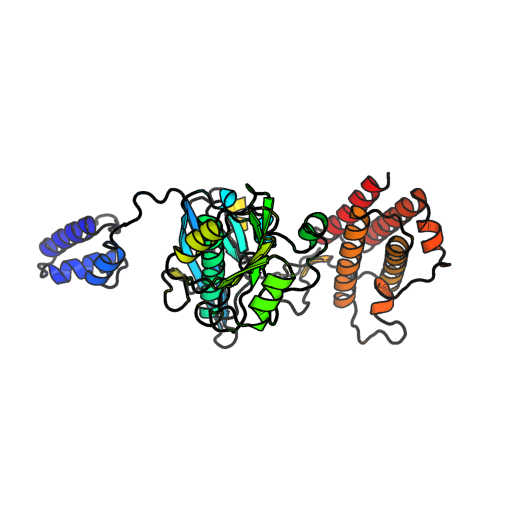73 6.210 1.00 94.88 86 ILE A CA 1
ATOM 700 C C . ILE A 1 86 ? -20.010 1.771 5.938 1.00 94.88 86 ILE A C 1
ATOM 702 O O . ILE A 1 86 ? -20.179 2.191 4.795 1.00 94.88 86 ILE A O 1
ATOM 706 N N . SER A 1 87 ? -20.304 2.482 7.018 1.00 93.19 87 SER A N 1
ATOM 707 C CA . SER A 1 87 ? -20.846 3.838 7.010 1.00 93.19 87 SER A CA 1
ATOM 708 C C . SER A 1 87 ? -19.826 4.808 7.588 1.00 93.19 87 SER A C 1
ATOM 710 O O . SER A 1 87 ? -19.405 4.602 8.729 1.00 93.19 87 SER A O 1
ATOM 712 N N . LEU A 1 88 ? -19.447 5.838 6.833 1.00 93.62 88 LEU A N 1
ATOM 713 C CA . LEU A 1 88 ? -18.493 6.867 7.250 1.00 93.62 88 LEU A CA 1
ATOM 714 C C . LEU A 1 88 ? -19.200 8.199 7.531 1.00 93.62 88 LEU A C 1
ATOM 716 O O . LEU A 1 88 ? -20.274 8.480 6.995 1.00 93.62 88 LEU A O 1
ATOM 720 N N . THR A 1 89 ? -18.574 9.013 8.372 1.00 91.06 89 THR A N 1
ATOM 721 C CA . THR A 1 89 ? -18.992 10.367 8.769 1.00 91.06 89 THR A CA 1
ATOM 722 C C . THR A 1 89 ? -18.787 11.405 7.664 1.00 91.06 89 THR A C 1
ATOM 724 O O . THR A 1 89 ? -19.467 12.426 7.658 1.00 91.06 89 THR A O 1
ATOM 727 N N . LYS A 1 90 ? -17.883 11.136 6.716 1.00 90.75 90 LYS A N 1
ATOM 728 C CA . LYS A 1 90 ? -17.564 11.958 5.537 1.00 90.75 90 LYS A CA 1
ATOM 729 C C . LYS A 1 90 ? -17.094 11.058 4.378 1.00 90.75 90 LYS A C 1
ATOM 731 O O . LYS A 1 90 ? -16.833 9.874 4.625 1.00 90.75 90 LYS A O 1
ATOM 736 N N . PRO A 1 91 ? -16.999 11.553 3.129 1.00 93.88 91 PRO A N 1
ATOM 737 C CA . PRO A 1 91 ? -16.486 10.772 2.008 1.00 93.88 91 PRO A CA 1
ATOM 738 C C . PRO A 1 91 ? -15.125 10.147 2.324 1.00 93.88 91 PRO A C 1
ATOM 740 O O . PRO A 1 91 ? -14.271 10.769 2.958 1.00 93.88 91 PRO A O 1
ATOM 743 N N . PHE A 1 92 ? -14.892 8.918 1.855 1.00 95.25 92 PHE A N 1
ATOM 744 C CA . PHE A 1 92 ? -13.643 8.207 2.142 1.00 95.25 92 PHE A CA 1
ATOM 745 C C . PHE A 1 92 ? -12.405 9.001 1.703 1.00 95.25 92 PHE A C 1
ATOM 747 O O . PHE A 1 92 ? -11.420 9.049 2.435 1.00 95.25 92 PHE A O 1
ATOM 754 N N . LEU A 1 93 ? -12.466 9.671 0.548 1.00 94.25 93 LEU A N 1
ATOM 755 C CA . LEU A 1 93 ? -11.336 10.440 0.020 1.00 94.25 93 LEU A CA 1
ATOM 756 C C . LEU A 1 93 ? -10.995 11.689 0.854 1.00 94.25 93 LEU A C 1
ATOM 758 O O . LEU A 1 93 ? -9.860 12.156 0.778 1.00 94.25 93 LEU A O 1
ATOM 762 N N . ASP A 1 94 ? -11.904 12.149 1.719 1.00 93.38 94 ASP A N 1
ATOM 763 C CA . ASP A 1 94 ? -11.635 13.216 2.694 1.00 93.38 94 ASP A CA 1
ATOM 764 C C . ASP A 1 94 ? -10.934 12.664 3.953 1.00 93.38 94 ASP A C 1
ATOM 766 O O . ASP A 1 94 ? -10.212 13.374 4.665 1.00 93.38 94 ASP A O 1
ATOM 770 N N . ILE A 1 95 ? -11.111 11.367 4.234 1.00 94.50 95 ILE A N 1
ATOM 771 C CA . ILE A 1 95 ? -10.417 10.638 5.308 1.00 94.50 95 ILE A CA 1
ATOM 772 C C . ILE A 1 95 ? -9.041 10.168 4.840 1.00 94.50 95 ILE A C 1
ATOM 774 O O . ILE A 1 95 ? -8.075 10.314 5.583 1.00 94.50 95 ILE A O 1
ATOM 778 N N . CYS A 1 96 ? -8.915 9.654 3.619 1.00 94.44 96 CYS A N 1
ATOM 779 C CA . CYS A 1 96 ? -7.665 9.120 3.087 1.00 94.44 96 CYS A CA 1
ATOM 780 C C . CYS A 1 96 ? -7.624 9.251 1.559 1.00 94.44 96 CYS A C 1
ATOM 782 O O . CYS A 1 96 ? -8.419 8.646 0.838 1.00 94.44 96 CYS A O 1
ATOM 784 N N . SER A 1 97 ? -6.664 10.016 1.048 1.00 93.31 97 SER A N 1
ATOM 785 C CA . SER A 1 97 ? -6.419 10.131 -0.388 1.00 93.31 97 SER A CA 1
ATOM 786 C C . SER A 1 97 ? -5.873 8.826 -0.976 1.00 93.31 97 SER A C 1
ATOM 788 O O . SER A 1 97 ? -5.260 7.996 -0.301 1.00 93.31 97 SER A O 1
ATOM 790 N N . LYS A 1 98 ? -6.004 8.666 -2.298 1.00 92.62 98 LYS A N 1
ATOM 791 C CA . LYS A 1 98 ? -5.514 7.477 -3.021 1.00 92.62 98 LYS A CA 1
ATOM 792 C C . LYS A 1 98 ? -4.010 7.229 -2.828 1.00 92.62 98 LYS A C 1
ATOM 794 O O . LYS A 1 98 ? -3.582 6.078 -2.843 1.00 92.62 98 LYS A O 1
ATOM 799 N N . SER A 1 99 ? -3.213 8.288 -2.675 1.00 89.44 99 SER A N 1
ATOM 800 C CA . SER A 1 99 ? -1.771 8.200 -2.409 1.00 89.44 99 SER A CA 1
ATOM 801 C C . SER A 1 99 ? -1.457 7.828 -0.963 1.00 89.44 99 SER A C 1
ATOM 803 O O . SER A 1 99 ? -0.526 7.063 -0.727 1.00 89.44 99 SER A O 1
ATOM 805 N N . GLU A 1 100 ? -2.231 8.340 -0.005 1.00 91.69 100 GLU A N 1
ATOM 806 C CA . GLU A 1 100 ? -2.086 8.028 1.422 1.00 91.69 100 GLU A CA 1
ATOM 807 C C . GLU A 1 100 ? -2.413 6.561 1.713 1.00 91.69 100 GLU A C 1
ATOM 809 O O . GLU A 1 100 ? -1.679 5.916 2.456 1.00 91.69 100 GLU A O 1
ATOM 814 N N . MET A 1 101 ? -3.411 5.982 1.035 1.00 92.00 101 MET A N 1
ATOM 815 C CA . MET A 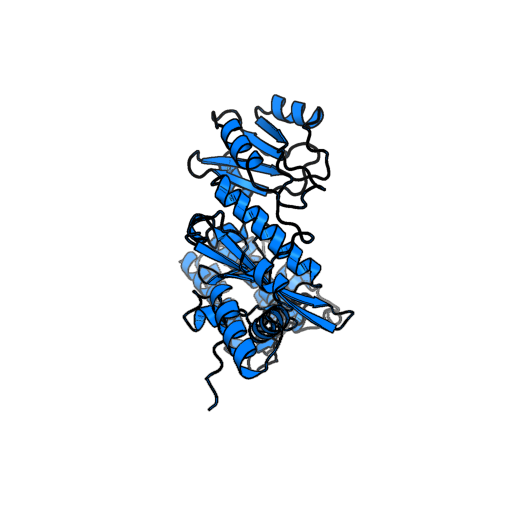1 101 ? -3.718 4.546 1.131 1.00 92.00 101 MET A CA 1
ATOM 816 C C . MET A 1 101 ? -2.499 3.651 0.879 1.00 92.00 101 MET A C 1
ATOM 818 O O . MET A 1 101 ? -2.410 2.549 1.407 1.00 92.00 101 MET A O 1
ATOM 822 N N . LYS A 1 102 ? -1.555 4.103 0.043 1.00 89.69 102 LYS A N 1
ATOM 823 C CA . LYS A 1 102 ? -0.348 3.341 -0.305 1.00 89.69 102 LYS A CA 1
ATOM 824 C C . LYS A 1 102 ? 0.769 3.455 0.734 1.00 89.69 102 LYS A C 1
ATOM 826 O O . LYS A 1 102 ? 1.842 2.906 0.510 1.00 89.69 102 LYS A O 1
ATOM 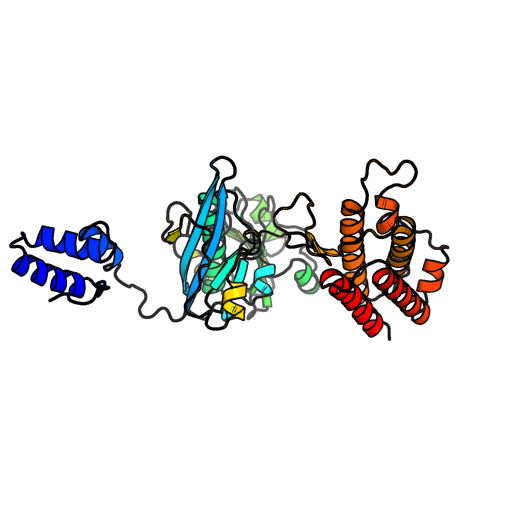831 N N . ARG A 1 103 ? 0.541 4.173 1.837 1.00 87.88 103 ARG A N 1
ATOM 832 C CA . ARG A 1 103 ? 1.508 4.390 2.926 1.00 87.88 103 ARG A CA 1
A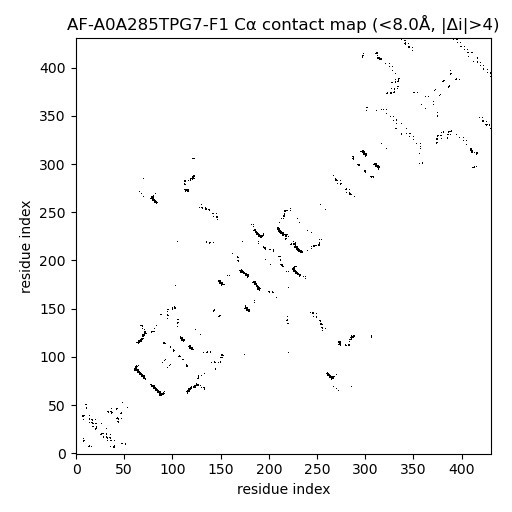TOM 833 C C . ARG A 1 103 ? 1.219 3.548 4.173 1.00 87.88 103 ARG A C 1
ATOM 835 O O . ARG A 1 103 ? 2.053 3.500 5.061 1.00 87.88 103 ARG A O 1
ATOM 842 N N . THR A 1 104 ? 0.071 2.874 4.226 1.00 85.25 104 THR A N 1
ATOM 843 C CA . THR A 1 104 ? -0.341 1.974 5.318 1.00 85.25 104 THR A CA 1
ATOM 844 C C . THR A 1 104 ? -0.468 0.550 4.782 1.00 85.25 104 THR A C 1
ATOM 846 O O . THR A 1 104 ? -1.027 0.321 3.704 1.00 85.25 104 THR A O 1
ATOM 849 N N . ARG A 1 105 ? 0.046 -0.421 5.542 1.00 83.56 105 ARG A N 1
ATOM 850 C CA . ARG A 1 105 ? 0.022 -1.850 5.185 1.00 83.56 105 ARG A CA 1
ATOM 851 C C . ARG A 1 105 ? -1.396 -2.440 5.146 1.00 83.56 105 ARG A C 1
ATOM 853 O O . ARG A 1 105 ? -1.623 -3.465 4.516 1.00 83.56 105 ARG A O 1
ATOM 860 N N . GLU A 1 106 ? -2.357 -1.808 5.803 1.00 88.12 106 GLU A N 1
ATOM 861 C CA . GLU A 1 106 ? -3.739 -2.274 5.866 1.00 88.12 106 GLU A CA 1
ATOM 862 C C . GLU A 1 106 ? -4.527 -1.880 4.610 1.00 88.12 106 GLU A C 1
ATOM 864 O O . GLU A 1 106 ? -5.477 -2.563 4.232 1.00 88.12 106 GLU A O 1
ATOM 869 N N . LEU A 1 107 ? -4.114 -0.806 3.921 1.00 92.00 107 LEU A N 1
ATOM 870 C CA . LEU A 1 107 ? -4.791 -0.300 2.721 1.00 92.00 107 LEU A CA 1
ATOM 871 C C . LEU A 1 107 ? -3.969 -0.434 1.430 1.00 92.00 107 LEU A C 1
ATOM 873 O O . LEU A 1 107 ? -4.537 -0.263 0.347 1.00 92.00 107 LEU A O 1
ATOM 877 N N . TYR A 1 108 ? -2.670 -0.768 1.485 1.00 87.56 108 TYR A N 1
ATOM 878 C CA . TYR A 1 108 ? -1.816 -0.762 0.283 1.00 87.56 108 TYR A CA 1
ATOM 879 C C . TYR A 1 108 ? -2.284 -1.732 -0.813 1.00 87.56 108 TYR A C 1
ATOM 881 O O . TYR A 1 108 ? -2.116 -1.430 -2.001 1.00 87.56 108 TYR A O 1
ATOM 889 N N . LEU A 1 109 ? -2.906 -2.855 -0.436 1.00 89.12 109 LEU A N 1
ATOM 890 C CA . LEU A 1 109 ? -3.459 -3.851 -1.364 1.00 89.12 109 LEU A CA 1
ATOM 891 C C . LEU A 1 109 ? -4.780 -3.411 -2.003 1.00 89.12 109 LEU A C 1
ATOM 893 O O . LEU A 1 109 ? -5.172 -3.941 -3.045 1.00 89.12 109 LEU A O 1
ATOM 897 N N . LEU A 1 110 ? -5.456 -2.430 -1.406 1.00 93.81 110 LEU A N 1
ATOM 898 C CA . LEU A 1 110 ? -6.735 -1.924 -1.877 1.00 93.81 110 LEU A CA 1
ATOM 899 C C . LEU A 1 110 ? -6.552 -0.785 -2.876 1.00 93.81 110 LEU A C 1
ATOM 901 O O . LEU A 1 110 ? -5.608 0.011 -2.830 1.00 93.81 110 LEU A O 1
ATOM 905 N N . ARG A 1 111 ? -7.504 -0.680 -3.793 1.00 93.56 111 ARG A N 1
ATOM 906 C CA . ARG A 1 111 ? -7.593 0.384 -4.784 1.00 93.56 111 ARG A CA 1
ATOM 907 C C . ARG A 1 111 ? -9.001 0.955 -4.790 1.00 93.56 111 ARG A C 1
ATOM 909 O O . ARG A 1 111 ? -9.974 0.214 -4.818 1.00 93.56 111 ARG A O 1
ATOM 916 N N . CYS A 1 112 ? -9.092 2.279 -4.842 1.00 94.56 112 CYS A N 1
ATOM 917 C CA . CYS A 1 112 ? -10.350 2.984 -5.062 1.00 94.56 112 CYS A CA 1
ATOM 918 C C . CYS A 1 112 ? -10.832 2.740 -6.505 1.00 94.56 112 CYS A C 1
ATOM 920 O O . CYS A 1 112 ? -10.204 3.197 -7.470 1.00 94.56 112 CYS A O 1
ATOM 922 N N . ALA A 1 113 ? -11.894 1.947 -6.648 1.00 93.69 113 ALA A N 1
ATOM 923 C CA . ALA A 1 113 ? -12.556 1.662 -7.917 1.00 93.69 113 ALA A CA 1
ATOM 924 C C . ALA A 1 113 ? -13.561 2.760 -8.288 1.00 93.69 113 ALA A C 1
ATOM 926 O O . ALA A 1 113 ? -13.540 3.233 -9.428 1.00 93.69 113 ALA A O 1
ATOM 927 N N . ALA A 1 114 ? -14.332 3.194 -7.290 1.00 92.50 114 ALA A N 1
ATOM 928 C CA . ALA A 1 114 ? -15.227 4.347 -7.273 1.00 92.50 114 ALA A CA 1
ATOM 929 C C . ALA A 1 114 ? -15.101 5.057 -5.909 1.00 92.50 114 ALA A C 1
ATOM 931 O O . ALA A 1 114 ? -14.443 4.538 -5.003 1.00 92.50 114 ALA A O 1
ATOM 932 N N . GLU A 1 115 ? -15.705 6.236 -5.749 1.00 91.12 115 GLU A N 1
ATOM 933 C CA . GLU A 1 115 ? -15.622 7.025 -4.504 1.00 91.12 115 GLU A CA 1
ATOM 934 C C . GLU A 1 115 ? -16.158 6.280 -3.270 1.00 91.12 115 GLU A C 1
ATOM 936 O O . GLU A 1 115 ? -15.661 6.483 -2.163 1.00 91.12 115 GLU A O 1
ATOM 941 N N . ASP A 1 116 ? -17.104 5.361 -3.471 1.00 94.81 116 ASP A N 1
ATOM 942 C CA . ASP A 1 116 ? -17.678 4.494 -2.444 1.00 94.81 116 ASP A CA 1
ATOM 943 C C . ASP A 1 116 ? -17.134 3.057 -2.481 1.00 94.81 116 ASP A C 1
ATOM 945 O O . ASP A 1 116 ? -17.683 2.200 -1.797 1.00 94.81 116 ASP A O 1
ATOM 949 N N . HIS A 1 117 ? -16.092 2.739 -3.260 1.00 96.81 117 HIS A N 1
ATOM 950 C CA . HIS A 1 117 ? -15.661 1.346 -3.449 1.00 96.81 117 HIS A CA 1
ATOM 951 C C . HIS A 1 117 ? -14.150 1.154 -3.439 1.00 96.81 117 HIS A C 1
ATOM 953 O O . HIS A 1 117 ? -13.430 1.638 -4.315 1.00 96.81 117 HIS A O 1
ATOM 959 N N . LEU A 1 118 ? -13.686 0.354 -2.481 1.00 97.62 118 LEU A N 1
ATOM 960 C CA . LEU A 1 118 ? -12.336 -0.186 -2.407 1.00 97.62 118 LEU A CA 1
ATOM 961 C C . LEU A 1 118 ? -12.338 -1.661 -2.813 1.00 97.62 118 LEU A C 1
ATOM 963 O O . LEU A 1 118 ? -13.114 -2.462 -2.292 1.00 97.62 118 LEU A O 1
ATOM 967 N N . VAL A 1 119 ? -11.428 -2.030 -3.709 1.00 96.44 119 VAL A N 1
ATOM 968 C CA . VAL A 1 119 ? -11.248 -3.410 -4.171 1.00 96.44 119 VAL A CA 1
ATOM 969 C C . VAL A 1 119 ? -9.788 -3.836 -4.053 1.00 96.44 119 VAL A C 1
ATOM 971 O O . VAL A 1 119 ? -8.891 -3.056 -4.381 1.00 96.44 119 VAL A O 1
ATOM 974 N N . ALA A 1 120 ? -9.540 -5.061 -3.589 1.00 94.62 120 ALA A N 1
ATOM 975 C CA . ALA A 1 120 ? -8.214 -5.669 -3.654 1.00 94.62 120 ALA A CA 1
ATOM 976 C C . ALA A 1 120 ? -7.889 -6.102 -5.087 1.00 94.62 120 ALA A C 1
ATOM 978 O O . ALA A 1 120 ? -8.702 -6.726 -5.769 1.00 94.62 120 ALA A O 1
ATOM 979 N N . ASP A 1 121 ? -6.682 -5.775 -5.547 1.00 89.19 121 ASP A N 1
ATOM 980 C CA . ASP A 1 121 ? -6.223 -6.211 -6.867 1.00 89.19 121 ASP A CA 1
ATOM 981 C C . ASP A 1 121 ? -5.796 -7.694 -6.865 1.00 89.19 121 ASP A C 1
ATOM 983 O O . ASP A 1 121 ? -5.934 -8.343 -7.899 1.00 89.19 121 ASP A O 1
ATOM 987 N N . GLY A 1 122 ? -5.309 -8.225 -5.738 1.00 85.25 122 GLY A N 1
ATOM 988 C CA . GLY A 1 122 ? -4.923 -9.634 -5.576 1.00 85.25 122 GLY A CA 1
ATOM 989 C C . GLY A 1 122 ? -6.081 -10.552 -5.170 1.00 85.25 122 GLY A C 1
ATOM 990 O O . GLY A 1 122 ? -7.153 -10.083 -4.786 1.00 85.25 122 GLY A O 1
ATOM 991 N N . ILE A 1 123 ? -5.839 -11.863 -5.248 1.00 90.06 123 ILE A N 1
ATOM 992 C CA . ILE A 1 123 ? -6.755 -12.910 -4.775 1.00 90.06 123 ILE A CA 1
ATOM 993 C C . ILE A 1 123 ? -6.176 -13.495 -3.481 1.00 90.06 123 ILE A C 1
ATOM 995 O O . ILE A 1 123 ? -5.020 -13.917 -3.459 1.00 90.06 123 ILE A O 1
ATOM 999 N N . ALA A 1 124 ? -6.957 -13.491 -2.401 1.00 92.81 124 ALA A N 1
ATOM 1000 C CA . ALA A 1 124 ? -6.586 -14.148 -1.151 1.00 92.81 124 ALA A CA 1
ATOM 1001 C C . ALA A 1 124 ? -6.629 -15.678 -1.308 1.00 92.81 124 ALA A C 1
ATOM 1003 O O . ALA A 1 124 ? -7.417 -16.213 -2.080 1.00 92.81 124 ALA A O 1
ATOM 1004 N N . ASN A 1 125 ? -5.798 -16.393 -0.561 1.00 92.19 125 ASN A N 1
ATOM 1005 C CA . ASN A 1 125 ? -5.667 -17.853 -0.639 1.00 92.19 125 ASN A CA 1
ATOM 1006 C C . ASN A 1 125 ? -6.793 -18.636 0.063 1.00 92.19 125 ASN A C 1
ATOM 1008 O O . ASN A 1 125 ? -6.820 -19.859 -0.031 1.00 92.19 125 ASN A O 1
ATOM 1012 N N . ALA A 1 126 ? -7.679 -17.957 0.792 1.00 94.12 126 ALA A N 1
ATOM 1013 C CA . ALA A 1 126 ? -8.818 -18.547 1.485 1.00 94.12 126 ALA A CA 1
ATOM 1014 C C . ALA A 1 126 ? -9.864 -17.470 1.835 1.00 94.12 126 ALA A C 1
ATOM 1016 O O . ALA A 1 126 ? -9.587 -16.264 1.777 1.00 94.12 126 ALA A O 1
ATOM 1017 N N . GLN A 1 127 ? -11.080 -17.905 2.175 1.00 95.75 127 GLN A N 1
ATOM 1018 C CA . GLN A 1 127 ? -12.199 -17.014 2.496 1.00 95.75 127 GLN A CA 1
ATOM 1019 C C . GLN A 1 127 ? -11.948 -16.179 3.759 1.00 95.75 127 GLN A C 1
ATOM 1021 O O . GLN A 1 127 ? -12.170 -14.968 3.755 1.00 95.75 127 GLN A O 1
ATOM 1026 N N . ASP A 1 128 ? -11.472 -16.818 4.823 1.00 95.00 128 ASP A N 1
ATOM 1027 C CA . ASP A 1 128 ? -11.097 -16.185 6.091 1.00 95.00 128 ASP A CA 1
ATOM 1028 C C . ASP A 1 128 ? -10.030 -15.098 5.888 1.00 95.00 128 ASP A C 1
ATOM 1030 O O . ASP A 1 128 ? -10.159 -13.982 6.384 1.00 95.00 128 ASP A O 1
ATOM 1034 N N . SER A 1 129 ? -9.043 -15.365 5.037 1.00 94.25 129 SER A N 1
ATOM 1035 C CA . SER A 1 129 ? -7.980 -14.432 4.674 1.00 94.25 129 SER A CA 1
ATOM 1036 C C . SER A 1 129 ? -8.527 -13.209 3.929 1.00 94.25 129 SER A C 1
ATOM 1038 O O . SER A 1 129 ? -8.078 -12.086 4.164 1.00 94.25 129 SER A O 1
ATOM 1040 N N . ALA A 1 130 ? -9.536 -13.384 3.064 1.00 95.94 130 ALA A N 1
ATOM 1041 C CA . ALA A 1 130 ? -10.224 -12.257 2.432 1.00 95.94 130 ALA A CA 1
ATOM 1042 C C . ALA A 1 130 ? -11.008 -11.408 3.441 1.00 95.94 130 ALA A C 1
ATOM 1044 O O . ALA A 1 130 ? -10.967 -10.176 3.360 1.00 95.94 130 ALA A O 1
ATOM 1045 N N . ARG A 1 131 ? -11.692 -12.042 4.400 1.00 97.00 131 ARG A N 1
ATOM 1046 C CA . ARG A 1 131 ? -12.396 -11.335 5.478 1.00 97.00 131 ARG A CA 1
ATOM 1047 C C . ARG A 1 131 ? -11.421 -10.577 6.366 1.00 97.00 131 ARG A C 1
ATOM 1049 O O . ARG A 1 131 ? -11.639 -9.394 6.605 1.00 97.00 131 ARG A O 1
ATOM 1056 N N . GLU A 1 132 ? -10.319 -11.198 6.772 1.00 95.25 132 GLU A N 1
ATOM 1057 C CA . GLU A 1 132 ? -9.323 -10.566 7.638 1.00 95.25 132 GLU A CA 1
ATOM 1058 C C . GLU A 1 132 ? -8.655 -9.360 6.962 1.00 95.25 132 GLU A C 1
ATOM 1060 O O . GLU A 1 132 ? -8.467 -8.324 7.599 1.00 95.25 132 GLU A O 1
ATOM 1065 N N . LEU A 1 133 ? -8.386 -9.423 5.652 1.00 95.44 133 LEU A N 1
ATOM 1066 C CA . LEU A 1 133 ? -7.926 -8.260 4.881 1.00 95.44 133 LEU A CA 1
ATOM 1067 C C . LEU A 1 133 ? -8.932 -7.098 4.919 1.00 95.44 133 LEU A C 1
ATOM 1069 O O . LEU A 1 133 ? -8.536 -5.940 5.074 1.00 95.44 133 LEU A O 1
ATOM 1073 N N . ILE A 1 134 ? -10.231 -7.389 4.800 1.00 97.56 134 ILE A N 1
ATOM 1074 C CA . ILE A 1 134 ? -11.285 -6.373 4.911 1.00 97.56 134 ILE A CA 1
ATOM 1075 C C . ILE A 1 134 ? -11.343 -5.817 6.336 1.00 97.56 134 ILE A C 1
ATOM 1077 O O . ILE A 1 134 ? -11.376 -4.599 6.505 1.00 97.56 134 ILE A O 1
ATOM 1081 N N . CYS A 1 135 ? -11.322 -6.676 7.355 1.00 96.62 135 CYS A N 1
ATOM 1082 C CA . CYS A 1 135 ? -11.351 -6.274 8.758 1.00 96.62 135 CYS A CA 1
ATOM 1083 C C . CYS A 1 135 ? -10.159 -5.363 9.101 1.00 96.62 135 CYS A C 1
ATOM 1085 O O . CYS A 1 135 ? -10.372 -4.281 9.650 1.00 96.62 135 CYS A O 1
ATOM 1087 N N . LYS A 1 136 ? -8.934 -5.724 8.684 1.00 95.56 136 LYS A N 1
ATOM 1088 C CA . LYS A 1 136 ? -7.721 -4.888 8.805 1.00 95.56 136 LYS A CA 1
ATOM 1089 C C . LYS A 1 136 ? -7.924 -3.501 8.205 1.00 95.56 136 LYS A C 1
ATOM 1091 O O . LYS A 1 136 ? -7.737 -2.495 8.887 1.00 95.56 136 LYS A O 1
ATOM 1096 N N . ALA A 1 137 ? -8.391 -3.440 6.959 1.00 96.88 137 ALA A N 1
ATOM 1097 C CA . ALA A 1 137 ? -8.662 -2.176 6.284 1.00 96.88 137 ALA A CA 1
ATOM 1098 C C . ALA A 1 137 ? -9.707 -1.324 7.027 1.00 96.88 137 ALA A C 1
ATOM 1100 O O . ALA A 1 137 ? -9.521 -0.118 7.192 1.00 96.88 137 ALA A O 1
ATOM 1101 N N . VAL A 1 138 ? -10.792 -1.936 7.516 1.00 97.00 138 VAL A N 1
ATOM 1102 C CA . VAL A 1 138 ? -11.831 -1.237 8.290 1.00 97.00 138 VAL A CA 1
ATOM 1103 C C . VAL A 1 138 ? -11.261 -0.647 9.576 1.00 97.00 138 VAL A C 1
ATOM 1105 O O . VAL A 1 138 ? -11.564 0.507 9.882 1.00 97.00 138 VAL A O 1
ATOM 1108 N N . ARG A 1 139 ? -10.432 -1.394 10.317 1.00 97.25 139 ARG A N 1
ATOM 1109 C CA . ARG A 1 139 ? -9.824 -0.919 11.571 1.00 97.25 139 ARG A CA 1
ATOM 1110 C C . ARG A 1 139 ? -8.981 0.335 11.340 1.00 97.25 139 ARG A C 1
ATOM 1112 O O . ARG A 1 139 ? -9.199 1.334 12.023 1.00 97.25 139 ARG A O 1
ATOM 1119 N N . SER A 1 140 ? -8.130 0.347 10.314 1.00 96.81 140 SER A N 1
ATOM 1120 C CA . SER A 1 140 ? -7.338 1.536 9.965 1.00 96.81 140 SER A CA 1
ATOM 1121 C C . SER A 1 140 ? -8.188 2.705 9.464 1.00 96.81 140 SER A C 1
ATOM 1123 O O . SER A 1 140 ? -7.894 3.856 9.780 1.00 96.81 140 SER A O 1
ATOM 1125 N N . ILE A 1 141 ? -9.273 2.449 8.723 1.00 97.19 141 ILE A N 1
ATOM 1126 C CA . ILE A 1 141 ? -10.198 3.514 8.294 1.00 97.19 141 ILE A CA 1
ATOM 1127 C C . ILE A 1 141 ? -10.879 4.166 9.499 1.00 97.19 141 ILE A C 1
ATOM 1129 O O . ILE A 1 141 ? -10.957 5.392 9.559 1.00 97.19 141 ILE A O 1
ATOM 1133 N N . ARG A 1 142 ? -11.334 3.371 10.476 1.00 96.38 142 ARG A N 1
ATOM 1134 C CA . ARG A 1 142 ? -11.941 3.891 11.711 1.00 96.38 142 ARG A CA 1
ATOM 1135 C C . ARG A 1 142 ? -10.943 4.656 12.565 1.00 96.38 142 ARG A C 1
ATOM 1137 O O . ARG A 1 142 ? -11.292 5.711 13.087 1.00 96.38 142 ARG A O 1
ATOM 1144 N N . PHE A 1 143 ? -9.706 4.173 12.643 1.00 97.56 143 PHE A N 1
ATOM 1145 C CA . PHE A 1 143 ? -8.624 4.882 13.314 1.00 97.56 143 PHE A CA 1
ATOM 1146 C C . PHE A 1 143 ? -8.383 6.267 12.691 1.00 97.56 143 PHE A C 1
ATOM 1148 O O . PHE A 1 143 ? -8.410 7.270 13.405 1.00 97.56 143 PHE A O 1
ATOM 1155 N N . MET A 1 144 ? -8.237 6.355 11.362 1.00 97.19 144 MET A N 1
ATOM 1156 C CA . MET A 1 144 ? -8.081 7.639 10.656 1.00 97.19 144 MET A CA 1
ATOM 1157 C C . MET A 1 144 ? -9.289 8.562 10.840 1.00 97.19 144 MET A C 1
ATOM 1159 O O . MET A 1 144 ? -9.132 9.762 11.048 1.00 97.19 144 MET A O 1
ATOM 1163 N N . GLU A 1 145 ? -10.502 8.016 10.763 1.00 95.88 145 GLU A N 1
ATOM 1164 C CA . GLU A 1 145 ? -11.737 8.783 10.912 1.00 95.88 145 GLU A CA 1
ATOM 1165 C C . GLU A 1 145 ? -11.871 9.408 12.307 1.00 95.88 145 GLU A C 1
ATOM 1167 O O . GLU A 1 145 ? -12.199 10.590 12.410 1.00 95.88 145 GLU A O 1
ATOM 1172 N N . ALA A 1 146 ? -11.597 8.642 13.367 1.00 96.31 146 ALA A N 1
ATOM 1173 C CA . ALA A 1 146 ? -11.744 9.109 14.744 1.00 96.31 146 ALA A CA 1
ATOM 1174 C C . ALA A 1 146 ? -10.623 10.059 15.179 1.00 96.31 146 ALA A C 1
ATOM 1176 O O . ALA A 1 146 ? -10.865 11.008 15.926 1.00 96.31 146 ALA A O 1
ATOM 1177 N N . THR A 1 147 ? -9.393 9.808 14.730 1.00 96.88 147 THR A N 1
ATOM 1178 C CA . THR A 1 147 ? -8.223 10.584 15.163 1.00 96.88 147 THR A CA 1
ATOM 1179 C C . THR A 1 147 ? -7.967 11.805 14.282 1.00 96.88 147 THR A C 1
ATOM 1181 O O . THR A 1 147 ? -7.500 12.827 14.780 1.00 96.88 147 THR A O 1
ATOM 1184 N N . GLY A 1 148 ? -8.309 11.726 12.992 1.00 96.00 148 GLY A N 1
ATOM 1185 C CA . GLY A 1 148 ? -7.924 12.704 11.973 1.00 96.00 148 GLY A CA 1
ATOM 1186 C C . GLY A 1 148 ? -6.496 12.521 11.448 1.00 96.00 148 GLY A C 1
ATOM 1187 O O . GLY A 1 148 ? -6.073 13.286 10.578 1.00 96.00 148 GLY A O 1
ATOM 1188 N N . LEU A 1 149 ? -5.765 11.517 11.945 1.00 95.94 149 LEU A N 1
ATOM 1189 C CA . LEU A 1 149 ? -4.397 11.231 11.533 1.00 95.94 149 LEU A CA 1
ATOM 1190 C C . LEU A 1 149 ? -4.336 10.725 10.087 1.00 95.94 149 LEU A C 1
ATOM 1192 O O . LEU A 1 149 ? -5.226 10.018 9.608 1.00 95.94 149 LEU A O 1
ATOM 1196 N N . LYS A 1 150 ? -3.246 11.070 9.398 1.00 94.50 150 LYS A N 1
ATOM 1197 C CA . LYS A 1 150 ? -2.966 10.665 8.015 1.00 94.50 150 LYS A CA 1
ATOM 1198 C C . LYS A 1 150 ? -1.731 9.766 7.962 1.00 94.50 150 LYS A C 1
ATOM 1200 O O . LYS A 1 150 ? -0.752 10.067 8.644 1.00 94.50 150 LYS A O 1
ATOM 1205 N N . PRO A 1 151 ? -1.728 8.691 7.158 1.00 93.19 151 PRO A N 1
ATOM 1206 C CA . PRO A 1 151 ? -0.579 7.799 7.070 1.00 93.19 151 PRO A CA 1
ATOM 1207 C C . PRO A 1 151 ? 0.604 8.502 6.385 1.00 93.19 151 PRO A C 1
ATOM 1209 O O . PRO A 1 151 ? 0.457 9.189 5.365 1.00 93.19 151 PRO A O 1
ATOM 1212 N N . SER A 1 152 ? 1.795 8.304 6.937 1.00 87.50 152 SER A N 1
ATOM 1213 C CA . SER A 1 152 ? 3.044 8.922 6.491 1.00 87.50 152 SER A CA 1
ATOM 1214 C C . SER A 1 152 ? 4.088 7.864 6.133 1.00 87.50 152 SER A C 1
ATOM 1216 O O . SER A 1 152 ? 3.942 6.694 6.477 1.00 87.50 152 SER A O 1
ATOM 1218 N N . LYS A 1 153 ? 5.133 8.253 5.396 1.00 72.88 153 LYS A N 1
ATOM 1219 C CA . LYS A 1 153 ? 6.314 7.401 5.211 1.00 72.88 153 LYS A CA 1
ATOM 1220 C C . LYS A 1 153 ? 7.369 7.754 6.246 1.00 72.88 153 LYS A C 1
ATOM 1222 O O . LYS A 1 153 ? 7.604 8.930 6.500 1.00 72.88 153 LYS A O 1
ATOM 1227 N N . SER A 1 154 ? 8.130 6.759 6.691 1.00 61.91 154 SER A N 1
ATOM 1228 C CA . SER A 1 154 ? 9.274 6.953 7.592 1.00 61.91 154 SER A CA 1
ATOM 1229 C C . SER A 1 154 ? 10.318 7.941 7.036 1.00 61.91 154 SER A C 1
ATOM 1231 O O . SER A 1 154 ? 10.968 8.661 7.784 1.00 61.91 154 SER A O 1
ATOM 1233 N N . ALA A 1 155 ? 10.457 8.040 5.706 1.00 58.31 155 ALA A N 1
ATOM 1234 C CA . ALA A 1 155 ? 11.353 9.002 5.055 1.00 58.31 155 ALA A CA 1
ATOM 1235 C C . ALA A 1 155 ? 10.868 10.463 5.137 1.00 58.31 155 ALA A C 1
ATOM 1237 O O . ALA A 1 155 ? 11.700 11.368 5.198 1.00 58.31 155 ALA A O 1
ATOM 1238 N N . ASP A 1 156 ? 9.552 10.689 5.208 1.00 56.75 156 ASP A N 1
ATOM 1239 C CA . ASP A 1 156 ? 8.958 12.026 5.368 1.00 56.75 156 ASP A CA 1
ATOM 1240 C C . ASP A 1 156 ? 9.248 12.602 6.775 1.00 56.75 156 ASP A C 1
ATOM 1242 O O . ASP A 1 156 ? 8.987 13.773 7.046 1.00 56.75 156 ASP A O 1
ATOM 1246 N N . LEU A 1 157 ? 9.821 11.787 7.673 1.00 55.06 157 LEU A N 1
ATOM 1247 C CA . LEU A 1 157 ? 10.114 12.124 9.068 1.00 55.06 157 LEU A CA 1
ATOM 1248 C C . LEU A 1 157 ? 11.508 12.733 9.268 1.00 55.06 157 LEU A C 1
ATOM 1250 O O . LEU A 1 157 ? 11.738 13.392 10.282 1.00 55.06 157 LEU A O 1
ATOM 1254 N N . ARG A 1 158 ? 12.430 12.567 8.303 1.00 54.88 158 ARG A N 1
ATOM 1255 C CA . ARG A 1 158 ? 13.825 13.050 8.409 1.00 54.88 158 ARG A CA 1
ATOM 1256 C C . ARG A 1 158 ? 13.940 14.565 8.644 1.00 54.88 158 ARG A C 1
ATOM 1258 O O . ARG A 1 158 ? 14.770 14.961 9.458 1.00 54.88 158 ARG A O 1
ATOM 1265 N N . PRO A 1 159 ? 13.124 15.431 8.005 1.00 47.16 159 PRO A N 1
ATOM 1266 C CA . PRO A 1 159 ? 13.170 16.871 8.265 1.00 47.16 159 PRO A CA 1
ATOM 1267 C C . PRO A 1 159 ? 12.535 17.267 9.606 1.00 47.16 159 PRO A C 1
ATOM 1269 O O . PRO A 1 159 ? 12.743 18.386 10.065 1.00 47.16 159 PRO A O 1
ATOM 1272 N N . LEU A 1 160 ? 11.732 16.387 10.219 1.00 51.97 160 LEU A N 1
ATOM 1273 C CA . LEU A 1 160 ? 10.922 16.706 11.395 1.00 51.97 160 LEU A CA 1
ATOM 1274 C C . LEU A 1 160 ? 11.559 16.298 12.731 1.00 51.97 160 LEU A C 1
ATOM 1276 O O . LEU A 1 160 ? 11.003 16.713 13.750 1.00 51.97 160 LEU A O 1
ATOM 1280 N N . ASN A 1 161 ? 12.671 15.535 12.761 1.00 52.56 161 ASN A N 1
ATOM 1281 C CA . ASN A 1 161 ? 13.453 15.305 13.993 1.00 52.56 161 ASN A CA 1
ATOM 1282 C C . ASN A 1 161 ? 14.767 14.506 13.793 1.00 52.56 161 ASN A C 1
ATOM 1284 O O . ASN A 1 161 ? 14.765 13.443 13.181 1.00 52.56 161 ASN A O 1
ATOM 1288 N N . LYS A 1 162 ? 15.866 14.957 14.427 1.00 51.91 162 LYS A N 1
ATOM 1289 C CA . LYS A 1 162 ? 17.196 14.293 14.469 1.00 51.91 162 LYS A CA 1
ATOM 1290 C C . LYS A 1 162 ? 17.350 13.208 15.563 1.00 51.91 162 LYS A C 1
ATOM 1292 O O . LYS A 1 162 ? 18.418 12.628 15.683 1.00 51.91 162 LYS A O 1
ATOM 1297 N N . LYS A 1 163 ? 16.324 12.955 16.392 1.00 51.25 163 LYS A N 1
ATOM 1298 C CA . LYS A 1 163 ? 16.372 12.034 17.559 1.00 51.25 163 LYS A CA 1
ATOM 1299 C C . LYS A 1 163 ? 15.637 10.688 17.354 1.00 51.25 163 LYS A C 1
ATOM 1301 O O . LYS A 1 163 ? 15.448 9.948 18.317 1.00 51.25 163 LYS A O 1
ATOM 1306 N N . HIS A 1 164 ? 15.220 10.385 16.121 1.00 52.72 164 HIS A N 1
ATOM 1307 C CA . HIS A 1 164 ? 14.366 9.237 15.753 1.00 52.72 164 HIS A CA 1
ATOM 1308 C C . HIS A 1 164 ? 15.104 7.926 15.457 1.00 52.72 164 HIS A C 1
ATOM 1310 O O . HIS A 1 164 ? 14.457 6.953 15.088 1.00 52.72 164 HIS A O 1
ATOM 1316 N N . ASP A 1 165 ? 16.422 7.855 15.638 1.00 54.00 165 ASP A N 1
ATOM 1317 C CA . ASP A 1 165 ? 17.211 6.674 15.237 1.00 54.00 165 ASP A CA 1
ATOM 1318 C C . ASP A 1 165 ? 16.986 5.421 16.112 1.00 54.00 165 ASP A C 1
ATOM 1320 O O . ASP A 1 165 ? 17.733 4.452 16.022 1.00 54.00 165 ASP A O 1
ATOM 1324 N N . SER A 1 166 ? 15.951 5.398 16.955 1.00 66.31 166 SER A N 1
ATOM 1325 C CA . SER A 1 166 ? 15.526 4.165 17.615 1.00 66.31 166 SER A CA 1
ATOM 1326 C C . SER A 1 166 ? 14.034 4.177 17.895 1.00 66.31 166 SER A C 1
ATOM 1328 O O . SER A 1 166 ? 13.538 5.091 18.556 1.00 66.31 166 SER A O 1
ATOM 1330 N N . GLU A 1 167 ? 13.357 3.128 17.462 1.00 81.19 167 GLU A N 1
ATOM 1331 C CA . GLU A 1 167 ? 12.010 2.783 17.900 1.00 81.19 167 GLU A CA 1
ATOM 1332 C C . GLU A 1 167 ? 12.021 2.402 19.401 1.00 81.19 167 GLU A C 1
ATOM 1334 O O . GLU A 1 167 ? 13.091 2.112 19.956 1.00 81.19 167 GLU A O 1
ATOM 1339 N N . PRO A 1 168 ? 10.867 2.415 20.095 1.00 86.44 168 PRO A N 1
ATOM 1340 C CA . PRO A 1 168 ? 10.748 1.859 21.433 1.00 86.44 168 PRO A CA 1
ATOM 1341 C C . PRO A 1 168 ? 11.291 0.421 21.502 1.00 86.44 168 PRO A C 1
ATOM 1343 O O . PRO A 1 168 ? 11.192 -0.322 20.519 1.00 86.44 168 PRO A O 1
ATOM 1346 N N . PRO A 1 169 ? 11.818 -0.019 22.656 1.00 90.19 169 PRO A N 1
ATOM 1347 C CA . PRO A 1 169 ? 12.228 -1.404 22.852 1.00 90.19 169 PRO A CA 1
ATOM 1348 C C . PRO A 1 169 ? 11.130 -2.393 22.449 1.00 90.19 169 PRO A C 1
ATOM 1350 O O . PRO A 1 169 ? 9.971 -2.215 22.825 1.00 90.19 169 PRO A O 1
ATOM 1353 N N . ARG A 1 170 ? 11.514 -3.444 21.711 1.00 90.62 170 ARG A N 1
ATOM 1354 C CA . ARG A 1 170 ? 10.615 -4.513 21.231 1.00 90.62 170 ARG A CA 1
ATOM 1355 C C . ARG A 1 170 ? 9.458 -4.011 20.357 1.00 90.62 170 ARG A C 1
ATOM 1357 O O . ARG A 1 170 ? 8.402 -4.638 20.324 1.00 90.62 170 ARG A O 1
ATOM 1364 N N . SER A 1 171 ? 9.661 -2.895 19.656 1.00 89.06 171 SER A N 1
ATOM 1365 C CA . SER A 1 171 ? 8.713 -2.437 18.644 1.00 89.06 171 SER A CA 1
ATOM 1366 C C . SER A 1 171 ? 8.548 -3.494 17.561 1.00 89.06 171 SER A C 1
ATOM 1368 O O . SER A 1 171 ? 9.515 -4.080 17.077 1.00 89.06 171 SER A O 1
ATOM 1370 N N . ASP A 1 172 ? 7.304 -3.709 17.173 1.00 91.62 172 ASP A N 1
ATOM 1371 C CA . ASP A 1 172 ? 6.938 -4.502 16.015 1.00 91.62 172 ASP A CA 1
ATOM 1372 C C . ASP A 1 172 ? 5.735 -3.827 15.367 1.00 91.62 172 ASP A C 1
ATOM 1374 O O . ASP A 1 172 ? 5.017 -3.030 15.984 1.00 91.62 172 ASP A O 1
ATOM 1378 N N . HIS A 1 173 ? 5.514 -4.140 14.096 1.00 91.94 173 HIS A N 1
ATOM 1379 C CA . HIS A 1 173 ? 4.301 -3.755 13.395 1.00 91.94 173 HIS A CA 1
ATOM 1380 C C . HIS A 1 173 ? 4.099 -2.232 13.344 1.00 91.94 173 HIS A C 1
ATOM 1382 O O . HIS A 1 173 ? 2.967 -1.747 13.333 1.00 91.94 173 HIS A O 1
ATOM 1388 N N . VAL A 1 174 ? 5.214 -1.500 13.272 1.00 90.00 174 VAL A N 1
ATOM 1389 C CA . VAL A 1 174 ? 5.274 -0.043 13.359 1.00 90.00 174 VAL A CA 1
ATOM 1390 C C . VAL A 1 174 ? 4.631 0.620 12.144 1.00 90.00 174 VAL A C 1
ATOM 1392 O O . VAL A 1 174 ? 4.884 0.276 10.987 1.00 90.00 174 VAL A O 1
ATOM 1395 N N . THR A 1 175 ? 3.810 1.626 12.415 1.00 90.31 175 THR A N 1
ATOM 1396 C CA . THR A 1 175 ? 3.197 2.512 11.429 1.00 90.31 175 THR A CA 1
ATOM 1397 C C . THR A 1 175 ? 3.406 3.966 11.837 1.00 90.31 175 THR A C 1
ATOM 1399 O O . THR A 1 175 ? 3.505 4.300 13.018 1.00 90.31 175 THR A O 1
ATOM 1402 N N . THR A 1 176 ? 3.501 4.855 10.848 1.00 90.12 176 THR A N 1
ATOM 1403 C CA . THR A 1 176 ? 3.777 6.278 11.086 1.00 90.12 176 THR A CA 1
ATOM 1404 C C . THR A 1 176 ? 2.659 7.143 10.533 1.00 90.12 176 THR A C 1
ATOM 1406 O O . THR A 1 176 ? 2.127 6.907 9.444 1.00 90.12 176 THR A O 1
ATOM 1409 N N . TRP A 1 177 ? 2.300 8.156 11.309 1.00 93.12 177 TRP A N 1
ATOM 1410 C CA . TRP A 1 177 ? 1.119 8.976 11.105 1.00 93.12 177 TRP A CA 1
ATOM 1411 C C . TRP A 1 177 ? 1.449 10.446 11.345 1.00 93.12 177 TRP A C 1
ATOM 1413 O O . TRP A 1 177 ? 2.327 10.783 12.132 1.00 93.12 177 TRP A O 1
ATOM 1423 N N . ILE A 1 178 ? 0.742 11.342 10.669 1.00 91.75 178 ILE A N 1
ATOM 1424 C CA . ILE A 1 178 ? 0.856 12.783 10.883 1.00 91.75 178 ILE A CA 1
ATOM 1425 C C . ILE A 1 178 ? -0.510 13.322 11.284 1.00 91.75 178 ILE A C 1
ATOM 1427 O O . ILE A 1 178 ? -1.510 13.040 10.621 1.00 91.75 178 ILE A O 1
ATOM 1431 N N . ASP A 1 179 ? -0.536 14.129 12.340 1.00 92.81 179 ASP A N 1
ATOM 1432 C CA . ASP A 1 179 ? -1.629 15.056 12.592 1.00 92.81 179 ASP A CA 1
ATOM 1433 C C . ASP A 1 179 ? -1.437 16.276 11.680 1.00 92.81 179 ASP A C 1
ATOM 1435 O O . ASP A 1 179 ? -0.498 17.052 11.889 1.00 92.81 179 ASP A O 1
ATOM 1439 N N . PRO A 1 180 ? -2.273 16.462 10.645 1.00 89.94 180 PRO A N 1
ATOM 1440 C CA . PRO A 1 180 ? -2.083 17.552 9.697 1.00 89.94 180 PRO A CA 1
ATOM 1441 C C . PRO A 1 180 ? -2.315 18.931 10.328 1.00 89.94 180 PRO A C 1
ATOM 1443 O O . PRO A 1 180 ? -1.753 19.909 9.841 1.00 89.94 180 PRO A O 1
ATOM 1446 N N . SER A 1 181 ? -3.115 19.018 11.397 1.00 88.75 181 SER A N 1
ATOM 1447 C CA . SER A 1 181 ? -3.461 20.287 12.044 1.00 88.75 181 SER A CA 1
ATOM 1448 C C . SER A 1 181 ? -2.336 20.786 12.948 1.00 88.75 181 SER A C 1
ATOM 1450 O O . SER A 1 181 ? -1.919 21.936 12.841 1.00 88.75 181 SER A O 1
ATOM 1452 N N . ALA A 1 182 ? -1.781 19.892 13.767 1.00 87.62 182 ALA A N 1
ATOM 1453 C CA . ALA A 1 182 ? -0.665 20.198 14.657 1.00 87.62 182 ALA A CA 1
ATOM 1454 C C . ALA A 1 182 ? 0.705 20.046 13.975 1.00 87.62 182 ALA A C 1
ATOM 1456 O O . ALA A 1 182 ? 1.730 20.404 14.549 1.00 87.62 182 ALA A O 1
ATOM 1457 N N . ARG A 1 183 ? 0.739 19.470 12.763 1.00 87.25 183 ARG A N 1
ATOM 1458 C CA . ARG A 1 183 ? 1.964 19.012 12.084 1.00 87.25 183 ARG A CA 1
ATOM 1459 C C . ARG A 1 183 ? 2.827 18.121 12.988 1.00 87.25 183 ARG A C 1
ATOM 1461 O O . ARG A 1 183 ? 4.058 18.167 12.931 1.00 87.25 183 ARG A O 1
ATOM 1468 N N . GLN A 1 184 ? 2.165 17.311 13.811 1.00 88.81 184 GLN A N 1
ATOM 1469 C CA . GLN A 1 184 ? 2.801 16.411 14.761 1.00 88.81 184 GLN A CA 1
ATOM 1470 C C . GLN A 1 184 ? 2.963 15.025 14.144 1.00 88.81 184 GLN A C 1
ATOM 1472 O O . GLN A 1 184 ? 2.039 14.494 13.531 1.00 88.81 184 GLN A O 1
ATOM 1477 N N . LEU A 1 185 ? 4.140 14.435 14.328 1.00 89.56 185 LEU A N 1
ATOM 1478 C CA . LEU A 1 185 ? 4.385 13.040 13.995 1.00 89.56 185 LEU A CA 1
ATOM 1479 C C . LEU A 1 185 ? 3.934 12.154 15.152 1.00 89.56 185 LEU A C 1
ATOM 1481 O O . LEU A 1 185 ? 4.383 12.349 16.279 1.00 89.56 185 LEU A O 1
ATOM 1485 N N . ILE A 1 186 ? 3.132 11.150 14.825 1.00 92.12 186 ILE A N 1
ATOM 1486 C CA . ILE A 1 186 ? 2.693 10.094 15.725 1.00 92.12 186 ILE A CA 1
ATOM 1487 C C . ILE A 1 186 ? 3.214 8.763 15.185 1.00 92.12 186 ILE A C 1
ATOM 1489 O O . ILE A 1 186 ? 3.049 8.450 14.003 1.00 92.12 186 ILE A O 1
ATOM 1493 N N . MET A 1 187 ? 3.829 7.966 16.044 1.00 92.00 187 MET A N 1
ATOM 1494 C CA . MET A 1 187 ? 4.201 6.594 15.734 1.00 92.00 187 MET A CA 1
ATOM 1495 C C . MET A 1 187 ? 3.300 5.644 16.516 1.00 92.00 187 MET A C 1
ATOM 1497 O O . MET A 1 187 ? 2.969 5.890 17.675 1.00 92.00 187 MET A O 1
ATOM 1501 N N . VAL A 1 188 ? 2.870 4.582 15.845 1.00 94.38 188 VAL A N 1
ATOM 1502 C CA . VAL A 1 188 ? 2.055 3.522 16.431 1.00 94.38 188 VAL A CA 1
ATOM 1503 C C . VAL A 1 188 ? 2.785 2.211 16.222 1.00 94.38 188 VAL A C 1
ATOM 1505 O O . VAL A 1 188 ? 3.094 1.869 15.082 1.00 94.38 188 VAL A O 1
ATOM 1508 N N . ASP A 1 189 ? 3.042 1.486 17.299 1.00 94.31 189 ASP A N 1
ATOM 1509 C CA . ASP A 1 189 ? 3.575 0.128 17.268 1.00 94.31 189 ASP A CA 1
ATOM 1510 C C . ASP A 1 189 ? 2.561 -0.844 17.876 1.00 94.31 189 ASP A C 1
ATOM 1512 O O . ASP A 1 189 ? 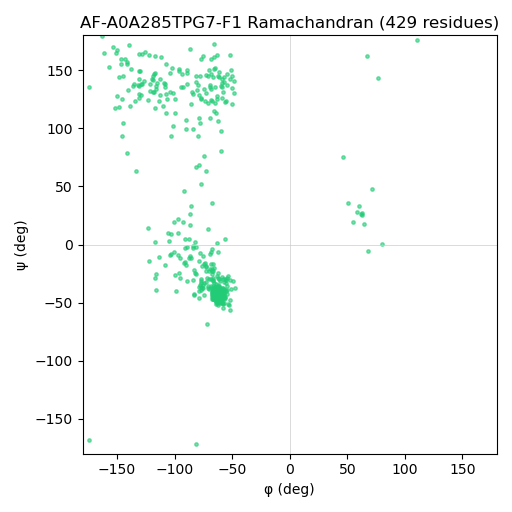1.770 -0.477 18.748 1.00 94.31 189 ASP A O 1
ATOM 1516 N N . GLU A 1 190 ? 2.546 -2.070 17.355 1.00 96.06 190 GLU A N 1
ATOM 1517 C CA . GLU A 1 190 ? 1.593 -3.106 17.762 1.00 96.06 190 GLU A CA 1
ATOM 1518 C C . GLU A 1 190 ? 2.299 -4.448 18.011 1.00 96.06 190 GLU A C 1
ATOM 1520 O O . GLU A 1 190 ? 2.051 -5.411 17.282 1.00 96.06 190 GLU A O 1
ATOM 1525 N N . PRO A 1 191 ? 3.211 -4.532 18.996 1.00 95.81 191 PRO A N 1
ATOM 1526 C CA . PRO A 1 191 ? 3.930 -5.757 19.299 1.00 95.81 191 PRO A CA 1
ATOM 1527 C C . PRO A 1 191 ? 3.057 -6.781 20.029 1.00 95.81 191 PRO A C 1
ATOM 1529 O O . PRO A 1 191 ? 2.033 -6.458 20.639 1.00 95.81 191 PRO A O 1
ATOM 1532 N N . TYR A 1 192 ? 3.509 -8.035 20.004 1.00 95.19 192 TYR A N 1
ATOM 1533 C CA . TYR A 1 192 ? 2.957 -9.144 20.787 1.00 95.19 192 TYR A CA 1
ATOM 1534 C C . TYR A 1 192 ? 3.329 -9.011 22.275 1.00 95.19 192 TYR A C 1
ATOM 1536 O O . TYR A 1 192 ? 4.079 -9.817 22.823 1.00 95.19 192 TYR A O 1
ATOM 1544 N N . LEU A 1 193 ? 2.847 -7.940 22.908 1.00 93.75 193 LEU A N 1
ATOM 1545 C CA . LEU A 1 193 ? 3.038 -7.599 24.317 1.00 93.75 193 LEU A CA 1
ATOM 1546 C C . LEU A 1 193 ? 1.686 -7.316 24.981 1.00 93.75 193 LEU A C 1
ATOM 1548 O O . LEU A 1 193 ? 0.694 -7.037 24.304 1.00 93.75 193 LEU A O 1
ATOM 1552 N N . ASP A 1 194 ? 1.671 -7.321 26.313 1.00 93.56 194 ASP A N 1
ATOM 1553 C CA . ASP A 1 194 ? 0.529 -6.852 27.098 1.00 93.56 194 ASP A CA 1
ATOM 1554 C C . ASP A 1 194 ? 0.293 -5.343 26.896 1.00 93.56 194 ASP A C 1
ATOM 1556 O O . ASP A 1 194 ? 1.249 -4.600 26.658 1.00 93.56 194 ASP A O 1
ATOM 1560 N N . PRO A 1 195 ? -0.953 -4.841 27.032 1.00 93.56 195 PRO A N 1
ATOM 1561 C CA . PRO A 1 195 ? -1.298 -3.426 26.862 1.00 93.56 195 PRO A CA 1
ATOM 1562 C C . PRO A 1 195 ? -0.889 -2.572 28.072 1.00 93.56 195 PRO A C 1
ATOM 1564 O O . PRO A 1 195 ? -1.688 -1.832 28.645 1.00 93.56 195 PRO A O 1
ATOM 1567 N N . VAL A 1 196 ? 0.373 -2.685 28.477 1.00 95.00 196 VAL A N 1
ATOM 1568 C CA . VAL A 1 196 ? 0.983 -1.964 29.592 1.00 95.00 196 VAL A CA 1
ATOM 1569 C C . VAL A 1 196 ? 2.362 -1.478 29.158 1.00 95.00 196 VAL A C 1
ATOM 1571 O O . VAL A 1 196 ? 3.128 -2.202 28.529 1.00 95.00 196 VAL A O 1
ATOM 1574 N N . VAL A 1 197 ? 2.690 -0.232 29.500 1.00 95.06 197 VAL A N 1
ATOM 1575 C CA . VAL A 1 197 ? 4.036 0.311 29.285 1.00 95.06 197 VAL A CA 1
ATOM 1576 C C . VAL A 1 197 ? 4.960 -0.222 30.380 1.00 95.06 197 VAL A C 1
ATOM 1578 O O . VAL A 1 197 ? 4.890 0.234 31.527 1.00 95.06 197 VAL A O 1
ATOM 1581 N N . ASP A 1 198 ? 5.798 -1.189 30.011 1.00 94.12 198 ASP A N 1
ATOM 1582 C CA . ASP A 1 198 ? 6.845 -1.750 30.866 1.00 94.12 198 ASP A CA 1
ATOM 1583 C C . ASP A 1 198 ? 7.947 -0.728 31.218 1.00 94.12 198 ASP A C 1
ATOM 1585 O O . ASP A 1 198 ? 7.982 0.398 30.708 1.00 94.12 198 ASP A O 1
ATOM 1589 N N . GLU A 1 199 ? 8.848 -1.124 32.118 1.00 95.50 199 GLU A N 1
ATOM 1590 C CA . GLU A 1 199 ? 9.898 -0.247 32.642 1.00 95.50 199 GLU A CA 1
ATOM 1591 C C . GLU A 1 199 ? 10.933 0.161 31.582 1.00 95.50 199 GLU A C 1
ATOM 1593 O O . GLU A 1 199 ? 11.348 1.322 31.549 1.00 95.50 199 GLU A O 1
ATOM 1598 N N . ASP A 1 200 ? 11.303 -0.741 30.669 1.00 93.69 200 ASP A N 1
ATOM 1599 C CA . ASP A 1 200 ? 12.277 -0.457 29.608 1.00 93.69 200 ASP A CA 1
ATOM 1600 C C . ASP A 1 200 ? 11.737 0.616 28.661 1.00 93.69 200 ASP A C 1
ATOM 1602 O O . ASP A 1 200 ? 12.417 1.590 28.318 1.00 93.69 200 ASP A O 1
ATOM 1606 N N . ARG A 1 201 ? 10.472 0.475 28.259 1.00 94.38 201 ARG A N 1
ATOM 1607 C CA . ARG A 1 201 ? 9.804 1.420 27.369 1.00 94.38 201 ARG A CA 1
ATOM 1608 C C . ARG A 1 201 ? 9.506 2.749 28.064 1.00 94.38 201 ARG A C 1
ATOM 1610 O O . ARG A 1 201 ? 9.637 3.801 27.435 1.00 94.38 201 ARG A O 1
ATOM 1617 N N . ARG A 1 202 ? 9.171 2.735 29.360 1.00 95.19 202 ARG A N 1
ATOM 1618 C CA . ARG A 1 202 ? 9.011 3.950 30.183 1.00 95.19 202 ARG A CA 1
ATOM 1619 C C . ARG A 1 202 ? 10.324 4.714 30.333 1.00 95.19 202 ARG A C 1
ATOM 1621 O O . ARG A 1 202 ? 10.346 5.940 30.181 1.00 95.19 202 ARG A O 1
ATOM 1628 N N . THR A 1 203 ? 11.413 3.994 30.585 1.00 94.25 203 THR A N 1
ATOM 1629 C CA . THR A 1 203 ? 12.763 4.556 30.674 1.00 94.25 203 THR A CA 1
ATOM 1630 C C . THR A 1 203 ? 13.168 5.173 29.340 1.00 94.25 203 THR A C 1
ATOM 1632 O O . THR A 1 203 ? 13.582 6.333 29.299 1.00 94.25 203 THR A O 1
ATOM 1635 N N . TRP A 1 204 ? 12.960 4.449 28.235 1.00 92.75 204 TRP A N 1
ATOM 1636 C CA . TRP A 1 204 ? 13.206 4.946 26.880 1.00 92.75 204 TRP A CA 1
ATOM 1637 C C . TRP A 1 204 ? 12.437 6.244 26.585 1.00 92.75 204 TRP A C 1
ATOM 1639 O O . TRP A 1 204 ? 13.027 7.210 26.094 1.00 92.75 204 TRP A O 1
ATOM 1649 N N . ALA A 1 205 ? 11.144 6.299 26.927 1.00 92.00 205 ALA A N 1
ATOM 1650 C CA . ALA A 1 205 ? 10.303 7.468 26.676 1.00 92.00 205 ALA A CA 1
ATOM 1651 C C . ALA A 1 205 ? 10.763 8.683 27.499 1.00 92.00 205 ALA A C 1
ATOM 1653 O O . ALA A 1 205 ? 10.940 9.775 26.954 1.00 92.00 205 ALA A O 1
ATOM 1654 N N . THR A 1 206 ? 11.046 8.478 28.790 1.00 92.00 206 THR A N 1
ATOM 1655 C CA . THR A 1 206 ? 11.539 9.524 29.702 1.00 92.00 206 THR A CA 1
ATOM 1656 C C . THR A 1 206 ? 12.880 10.089 29.238 1.00 92.00 206 THR A C 1
ATOM 1658 O O . THR A 1 206 ? 13.020 11.303 29.092 1.00 92.00 206 THR A O 1
ATOM 1661 N N . GLN A 1 207 ? 13.856 9.225 28.939 1.00 90.19 207 GLN A N 1
ATOM 1662 C CA . GLN A 1 207 ? 15.199 9.640 28.512 1.00 90.19 207 GLN A CA 1
ATOM 1663 C C . GLN A 1 207 ? 15.185 10.448 27.212 1.00 90.19 207 GLN A C 1
ATOM 1665 O O . GLN A 1 207 ? 16.045 11.302 26.991 1.00 90.19 207 GLN A O 1
ATOM 1670 N N . ARG A 1 208 ? 14.212 10.183 26.336 1.00 87.06 208 ARG A N 1
ATOM 1671 C CA . ARG A 1 208 ? 14.114 10.838 25.029 1.00 87.06 208 ARG A CA 1
ATOM 1672 C C . ARG A 1 208 ? 13.185 12.043 25.019 1.00 87.06 208 ARG A C 1
ATOM 1674 O O . ARG A 1 208 ? 13.227 12.797 24.047 1.00 87.06 208 ARG A O 1
ATOM 1681 N N . GLY A 1 209 ? 12.392 12.249 26.070 1.00 89.06 209 GLY A N 1
ATOM 1682 C CA . GLY A 1 209 ? 11.379 13.304 26.128 1.00 89.06 209 GLY A CA 1
ATOM 1683 C C . GLY A 1 209 ? 10.185 13.005 25.221 1.00 89.06 209 GLY A C 1
ATOM 1684 O O . GLY A 1 209 ? 9.789 13.841 24.411 1.00 89.06 209 GLY A O 1
ATOM 1685 N N . TRP A 1 210 ? 9.660 11.784 25.302 1.00 91.06 210 TRP A N 1
ATOM 1686 C CA . TRP A 1 210 ? 8.550 11.304 24.484 1.00 91.06 210 TRP A CA 1
ATOM 1687 C C . TRP A 1 210 ? 7.347 10.931 25.337 1.00 91.06 210 TRP A C 1
ATOM 1689 O O . TRP A 1 210 ? 7.482 10.408 26.442 1.00 91.06 210 TRP A O 1
ATOM 1699 N N . HIS A 1 211 ? 6.160 11.144 24.779 1.00 94.38 211 HIS A N 1
ATOM 1700 C CA . HIS A 1 211 ? 4.952 10.494 25.255 1.00 94.38 211 HIS A CA 1
ATOM 1701 C C . HIS A 1 211 ? 4.893 9.068 24.708 1.00 94.38 211 HIS A C 1
ATOM 1703 O O . HIS A 1 211 ? 5.192 8.838 23.533 1.00 94.38 211 HIS A O 1
ATOM 1709 N N . LEU A 1 212 ? 4.501 8.132 25.569 1.00 95.44 212 LEU A N 1
ATOM 1710 C CA . LEU A 1 212 ? 4.244 6.735 25.246 1.00 95.44 212 LEU A CA 1
ATOM 1711 C C . LEU A 1 212 ? 3.094 6.239 26.124 1.00 95.44 212 LEU A C 1
ATOM 1713 O O . LEU A 1 212 ? 3.180 6.319 27.349 1.00 95.44 212 LEU A O 1
ATOM 1717 N N . GLU A 1 213 ? 2.049 5.697 25.508 1.00 97.75 213 GLU A N 1
ATOM 1718 C CA . GLU A 1 213 ? 0.915 5.110 26.225 1.00 97.75 213 GLU A CA 1
ATOM 1719 C C . GLU A 1 213 ? 0.359 3.899 25.470 1.00 97.75 213 GLU A C 1
ATOM 1721 O O . GLU A 1 213 ? 0.353 3.869 24.237 1.00 97.75 213 GLU A O 1
ATOM 1726 N N . ALA A 1 214 ? -0.098 2.899 26.226 1.00 97.81 214 ALA A N 1
ATOM 1727 C CA . ALA A 1 214 ? -0.842 1.762 25.702 1.00 97.81 214 ALA A CA 1
ATOM 1728 C C . ALA A 1 214 ? -2.328 2.123 25.594 1.00 97.81 214 ALA A C 1
ATOM 1730 O O . ALA A 1 214 ? -2.929 2.630 26.540 1.00 97.81 214 ALA A O 1
ATOM 1731 N N . SER A 1 215 ? -2.936 1.853 24.446 1.00 97.94 215 SER A N 1
ATOM 1732 C CA . SER A 1 215 ? -4.362 2.075 24.240 1.00 97.94 215 SER A CA 1
ATOM 1733 C C . SER A 1 215 ? -5.198 0.971 24.884 1.00 97.94 215 SER A C 1
ATOM 1735 O O . SER A 1 215 ? -4.842 -0.205 24.854 1.00 97.94 215 SER A O 1
ATOM 1737 N N . THR A 1 216 ? -6.369 1.340 25.406 1.00 97.44 216 THR A N 1
ATOM 1738 C CA . THR A 1 216 ? -7.402 0.369 25.797 1.00 97.44 216 THR A CA 1
ATOM 1739 C C . THR A 1 216 ? -8.187 -0.152 24.593 1.00 97.44 216 THR A C 1
ATOM 1741 O O . THR A 1 216 ? -8.898 -1.154 24.700 1.00 97.44 216 THR A O 1
ATOM 1744 N N . TRP A 1 217 ? -8.075 0.511 23.437 1.00 97.94 217 TRP A N 1
ATOM 1745 C CA . TRP A 1 217 ? -8.620 0.005 22.191 1.00 97.94 217 TRP A CA 1
ATOM 1746 C C . TRP A 1 217 ? -7.681 -1.073 21.618 1.00 97.94 217 TRP A C 1
ATOM 1748 O O . TRP A 1 217 ? -6.491 -0.807 21.459 1.00 97.94 217 TRP A O 1
ATOM 1758 N N . PRO A 1 218 ? -8.176 -2.276 21.265 1.00 95.62 218 PRO A N 1
ATOM 1759 C CA . PRO A 1 218 ? -7.314 -3.438 21.017 1.00 95.62 218 PRO A CA 1
ATOM 1760 C C . PRO A 1 218 ? -6.401 -3.388 19.783 1.00 95.62 218 PRO A C 1
ATOM 1762 O O . PRO A 1 218 ? -5.658 -4.337 19.576 1.00 95.62 218 PRO A O 1
ATOM 1765 N N . GLY A 1 219 ? -6.467 -2.349 18.946 1.00 95.44 219 GLY A N 1
ATOM 1766 C CA . GLY A 1 219 ? -5.520 -2.147 17.847 1.00 95.44 219 GLY A CA 1
ATOM 1767 C C . GLY A 1 219 ? -6.066 -2.331 16.429 1.00 95.44 219 GLY A C 1
ATOM 1768 O O . GLY A 1 219 ? -7.231 -2.671 16.200 1.00 95.44 219 GLY A O 1
ATOM 1769 N N . MET A 1 220 ? -5.200 -2.058 15.453 1.00 95.81 220 MET A N 1
ATOM 1770 C CA . MET A 1 220 ? -5.447 -2.172 14.014 1.00 95.81 220 MET A CA 1
ATOM 1771 C C . MET A 1 220 ? -4.894 -3.474 13.431 1.00 95.81 220 MET A C 1
ATOM 1773 O O . MET A 1 220 ? -5.554 -4.078 12.581 1.00 95.81 220 MET A O 1
ATOM 1777 N N . TYR A 1 221 ? -3.714 -3.917 13.861 1.00 94.75 221 TYR A N 1
ATOM 1778 C CA . TYR A 1 221 ? -3.008 -5.030 13.234 1.00 94.75 221 TYR A CA 1
ATOM 1779 C C . TYR A 1 221 ? -3.672 -6.373 13.513 1.00 94.75 221 TYR A C 1
ATOM 1781 O O . TYR A 1 221 ? -4.250 -6.978 12.603 1.00 94.75 221 TYR A O 1
ATOM 1789 N N . PHE A 1 222 ? -3.611 -6.812 14.769 1.00 94.62 222 PHE A N 1
ATOM 1790 C CA . PHE A 1 222 ? -4.150 -8.086 15.219 1.00 94.62 222 PHE A CA 1
ATOM 1791 C C . PHE A 1 222 ? -4.784 -7.918 16.608 1.00 94.62 222 PHE A C 1
ATOM 1793 O O . PHE A 1 222 ? -4.164 -8.225 17.629 1.00 94.62 222 PHE A O 1
ATOM 1800 N N . PRO A 1 223 ? -6.012 -7.367 16.644 1.00 95.25 223 PRO A N 1
ATOM 1801 C CA . PRO A 1 223 ? -6.711 -7.046 17.879 1.00 95.25 223 PRO A CA 1
ATOM 1802 C C . PRO A 1 223 ? -6.702 -8.189 18.890 1.00 95.25 223 PRO A C 1
ATOM 1804 O O . PRO A 1 223 ? -6.884 -9.345 18.508 1.00 95.25 223 PRO A O 1
ATOM 1807 N N . TYR A 1 224 ? -6.535 -7.851 20.171 1.00 95.19 224 TYR A N 1
ATOM 1808 C CA . TYR A 1 224 ? -6.514 -8.791 21.307 1.00 95.19 224 TYR A CA 1
ATOM 1809 C C . TYR A 1 224 ? -5.304 -9.738 21.370 1.00 95.19 224 TYR A C 1
ATOM 1811 O O . TYR A 1 224 ? -5.163 -10.451 22.357 1.00 95.19 224 TYR A O 1
ATOM 1819 N N . ASN A 1 225 ? -4.433 -9.729 20.358 1.00 95.06 225 ASN A N 1
ATOM 1820 C CA . ASN A 1 225 ? -3.192 -10.510 20.316 1.00 95.06 225 ASN A CA 1
ATOM 1821 C C . ASN A 1 225 ? -1.947 -9.611 20.279 1.00 95.06 225 ASN A C 1
ATOM 1823 O O . ASN A 1 225 ? -0.873 -10.020 20.710 1.00 95.06 225 ASN A O 1
ATOM 1827 N N . CYS A 1 226 ? -2.102 -8.385 19.780 1.00 95.06 226 CYS A N 1
ATOM 1828 C CA . CYS A 1 226 ? -1.112 -7.322 19.851 1.00 95.06 226 CYS A CA 1
ATOM 1829 C C . CYS A 1 226 ? -1.702 -6.139 20.621 1.00 95.06 226 CYS A C 1
ATOM 1831 O O . CYS A 1 226 ? -2.885 -5.823 20.467 1.00 95.06 226 CYS A O 1
ATOM 1833 N N . ALA A 1 227 ? -0.879 -5.471 21.422 1.00 96.56 227 ALA A N 1
ATOM 1834 C CA . ALA A 1 227 ? -1.273 -4.250 22.112 1.00 96.56 227 ALA A CA 1
ATOM 1835 C C . ALA A 1 227 ? -0.905 -3.022 21.280 1.00 96.56 227 ALA A C 1
ATOM 1837 O O . ALA A 1 227 ? 0.207 -2.936 20.770 1.00 96.56 227 ALA A O 1
ATOM 1838 N N . LEU A 1 228 ? -1.820 -2.056 21.168 1.00 97.75 228 LEU A N 1
ATOM 1839 C CA . LEU A 1 228 ? -1.561 -0.807 20.455 1.00 97.75 228 LEU A CA 1
ATOM 1840 C C . LEU A 1 228 ? -0.896 0.206 21.380 1.00 97.75 228 LEU A C 1
ATOM 1842 O O . LEU A 1 228 ? -1.484 0.619 22.380 1.00 97.75 228 LEU A O 1
ATOM 1846 N N . PHE A 1 229 ? 0.292 0.660 21.000 1.00 97.94 229 PHE A N 1
ATOM 1847 C CA . PHE A 1 229 ? 1.005 1.736 21.675 1.00 97.94 229 PHE A CA 1
ATOM 1848 C C . PHE A 1 229 ? 1.098 2.956 20.774 1.00 97.94 229 PHE A C 1
ATOM 1850 O O . PHE A 1 229 ? 1.272 2.848 19.561 1.00 97.94 229 PHE A O 1
ATOM 1857 N N . VAL A 1 230 ? 0.980 4.135 21.377 1.00 97.25 230 VAL A N 1
ATOM 1858 C CA . VAL A 1 230 ? 1.088 5.413 20.673 1.00 97.25 230 VAL A CA 1
ATOM 1859 C C . VAL A 1 230 ? 2.248 6.186 21.255 1.00 97.25 230 VAL A C 1
ATOM 1861 O O . VAL A 1 230 ? 2.357 6.340 22.471 1.00 97.25 230 VAL A O 1
ATOM 1864 N N . THR A 1 231 ? 3.103 6.694 20.376 1.00 93.56 231 THR A N 1
ATOM 1865 C CA . THR A 1 231 ? 4.281 7.466 20.747 1.00 93.56 231 THR A CA 1
ATOM 1866 C C . THR A 1 231 ? 4.379 8.761 19.964 1.00 93.56 231 THR A C 1
ATOM 1868 O O . THR A 1 231 ? 4.056 8.833 18.776 1.00 93.56 231 THR A O 1
ATOM 1871 N N . THR A 1 232 ? 4.830 9.815 20.637 1.00 91.56 232 THR A N 1
ATOM 1872 C CA . THR A 1 232 ? 5.082 11.111 20.008 1.00 91.56 232 THR A CA 1
ATOM 1873 C C . THR A 1 232 ? 6.085 11.926 20.811 1.00 91.56 232 THR A C 1
ATOM 1875 O O . THR A 1 232 ? 6.189 11.796 22.028 1.00 91.56 232 THR A O 1
ATOM 1878 N N . ASP A 1 233 ? 6.799 12.810 20.125 1.00 87.81 233 ASP A N 1
ATOM 1879 C CA . ASP A 1 233 ? 7.675 13.803 20.739 1.00 87.81 233 ASP A CA 1
ATOM 1880 C C . ASP A 1 233 ? 6.879 14.722 21.690 1.00 87.81 233 ASP A C 1
ATOM 1882 O O . ASP A 1 233 ? 5.867 15.300 21.279 1.00 87.81 233 ASP A O 1
ATOM 1886 N N . ALA A 1 234 ? 7.325 14.843 22.947 1.00 89.12 234 ALA A N 1
ATOM 1887 C CA . ALA A 1 234 ? 6.646 15.635 23.978 1.00 89.12 234 ALA A CA 1
ATOM 1888 C C . ALA A 1 234 ? 7.048 17.121 23.968 1.00 89.12 234 ALA A C 1
ATOM 1890 O O . ALA A 1 234 ? 6.402 17.946 24.611 1.00 89.12 234 ALA A O 1
ATOM 1891 N N . SER A 1 235 ? 8.097 17.501 23.229 1.00 82.50 235 SER A N 1
ATOM 1892 C CA . SER A 1 235 ? 8.640 18.868 23.267 1.00 82.50 235 SER A CA 1
ATOM 1893 C C . SER A 1 235 ? 7.748 19.902 22.576 1.00 82.50 235 SER A C 1
ATOM 1895 O O . SER A 1 235 ? 7.873 21.098 22.827 1.00 82.50 235 SER A O 1
ATOM 1897 N N . LYS A 1 236 ? 6.832 19.452 21.712 1.00 79.69 236 LYS A N 1
ATOM 1898 C CA . LYS A 1 236 ? 5.985 20.314 20.874 1.00 79.69 236 LYS A CA 1
ATOM 1899 C C . LYS A 1 236 ? 4.643 20.691 21.513 1.00 79.69 236 LYS A C 1
ATOM 1901 O O . LYS A 1 236 ? 3.830 21.327 20.849 1.00 79.69 236 LYS A O 1
ATOM 1906 N N . GLY A 1 237 ? 4.394 20.303 22.769 1.00 84.94 237 GLY A N 1
ATOM 1907 C CA . GLY A 1 237 ? 3.148 20.628 23.479 1.00 84.94 237 GLY A CA 1
ATOM 1908 C C . GLY A 1 237 ? 1.893 20.023 22.838 1.00 84.94 237 GLY A C 1
ATOM 1909 O O . GLY A 1 237 ? 0.811 20.594 22.939 1.00 84.94 237 GLY A O 1
ATOM 1910 N N . TYR A 1 238 ? 2.040 18.896 22.134 1.00 91.56 238 TYR A N 1
ATOM 1911 C CA . TYR A 1 238 ? 0.926 18.194 21.502 1.00 91.56 238 TYR A CA 1
ATOM 1912 C C . TYR A 1 238 ? -0.041 17.651 22.561 1.00 91.56 238 TYR A C 1
ATOM 1914 O O . TYR A 1 238 ? 0.396 17.047 23.540 1.00 91.56 238 TYR A O 1
ATOM 1922 N N . ASP A 1 239 ? -1.350 17.812 22.348 1.00 95.50 239 ASP A N 1
ATOM 1923 C CA . ASP A 1 239 ? -2.380 17.269 23.242 1.00 95.50 239 ASP A CA 1
ATOM 1924 C C . ASP A 1 239 ? -2.518 15.747 23.061 1.00 95.50 239 ASP A C 1
ATOM 1926 O O . ASP A 1 239 ? -3.433 15.219 22.419 1.00 95.50 239 ASP A O 1
ATOM 1930 N N . PHE A 1 240 ? -1.544 15.031 23.618 1.00 96.50 240 PHE A N 1
ATOM 1931 C CA . PHE A 1 240 ? -1.459 13.579 23.561 1.00 96.50 240 PHE A CA 1
ATOM 1932 C C . PHE A 1 240 ? -2.641 12.905 24.273 1.00 96.50 240 PHE A C 1
ATOM 1934 O O . PHE A 1 240 ? -3.179 11.916 23.775 1.00 96.50 240 PHE A O 1
ATOM 1941 N N . GLY A 1 241 ? -3.113 13.485 25.381 1.00 97.75 241 GLY A N 1
ATOM 1942 C CA . GLY A 1 241 ? -4.266 12.976 26.125 1.00 97.75 241 GLY A CA 1
ATOM 1943 C C . GLY A 1 241 ? -5.557 13.010 25.302 1.00 97.75 241 GLY A C 1
ATOM 1944 O O . GLY A 1 241 ? -6.313 12.035 25.296 1.00 97.75 241 GLY A O 1
ATOM 1945 N N . ALA A 1 242 ? -5.804 14.084 24.543 1.00 97.38 242 ALA A N 1
ATOM 1946 C CA . ALA A 1 242 ? -6.952 14.147 23.640 1.00 97.38 242 ALA A CA 1
ATOM 1947 C C . ALA A 1 242 ? -6.868 13.121 22.501 1.00 97.38 242 ALA A C 1
ATOM 1949 O O . ALA A 1 242 ? -7.897 12.546 22.126 1.00 97.38 242 ALA A O 1
ATOM 1950 N N . LEU A 1 243 ? -5.669 12.856 21.964 1.00 98.12 243 LEU A N 1
ATOM 1951 C CA . LEU A 1 243 ? -5.472 11.793 20.975 1.00 98.12 243 LEU A CA 1
ATOM 1952 C C . LEU A 1 243 ? -5.804 10.420 21.575 1.00 98.12 243 LEU A C 1
ATOM 1954 O O . LEU A 1 243 ? -6.638 9.704 21.016 1.00 98.12 243 LEU A O 1
ATOM 1958 N N . MET A 1 244 ? -5.225 10.080 22.729 1.00 98.44 244 MET A N 1
ATOM 1959 C CA . MET A 1 244 ? -5.483 8.802 23.402 1.00 98.44 244 MET A CA 1
ATOM 1960 C C . MET A 1 244 ? -6.960 8.631 23.750 1.00 98.44 244 MET A C 1
ATOM 1962 O O . MET A 1 244 ? -7.530 7.566 23.517 1.00 98.44 244 MET A O 1
ATOM 1966 N N . LYS A 1 245 ? -7.639 9.698 24.189 1.00 98.44 245 LYS A N 1
ATOM 1967 C CA . LYS A 1 245 ? -9.087 9.679 24.436 1.00 98.44 245 LYS A CA 1
ATOM 1968 C C . LYS A 1 245 ? -9.892 9.335 23.181 1.00 98.44 245 LYS A C 1
ATOM 1970 O O . LYS A 1 245 ? -10.834 8.549 23.277 1.00 98.44 245 LYS A O 1
ATOM 1975 N N . LYS A 1 246 ? -9.545 9.889 22.011 1.00 98.12 246 LYS A N 1
ATOM 1976 C CA . LYS A 1 246 ? -10.207 9.552 20.734 1.00 98.12 246 LYS A CA 1
ATOM 1977 C C . LYS A 1 246 ? -10.003 8.081 20.373 1.00 98.12 246 LYS A C 1
ATOM 1979 O O . LYS A 1 246 ? -10.970 7.421 20.002 1.00 98.12 246 LYS A O 1
ATOM 1984 N N . ILE A 1 247 ? -8.777 7.573 20.515 1.00 98.31 247 ILE A N 1
ATOM 1985 C CA . ILE A 1 247 ? -8.435 6.176 20.212 1.00 98.31 247 ILE A CA 1
ATOM 1986 C C . ILE A 1 247 ? -9.188 5.232 21.156 1.00 98.31 247 ILE A C 1
ATOM 1988 O O . ILE A 1 247 ? -9.903 4.348 20.698 1.00 98.31 247 ILE A O 1
ATOM 1992 N N . ASN A 1 248 ? -9.121 5.473 22.464 1.00 98.19 248 ASN A N 1
ATOM 1993 C CA . ASN A 1 248 ? -9.767 4.646 23.488 1.00 98.19 248 ASN A CA 1
ATOM 1994 C C . ASN A 1 248 ? -11.309 4.698 23.429 1.00 98.19 248 ASN A C 1
ATOM 1996 O O . ASN A 1 248 ? -11.976 3.833 23.992 1.00 98.19 248 ASN A O 1
ATOM 2000 N N . SER A 1 249 ? -11.887 5.689 22.738 1.00 96.81 249 SER A N 1
ATOM 2001 C CA . SER A 1 249 ? -13.338 5.804 22.509 1.00 96.81 249 SER A CA 1
ATOM 2002 C C . SER A 1 249 ? -13.817 5.091 21.238 1.00 96.81 249 SER A C 1
ATOM 2004 O O . SER A 1 249 ? -15.016 5.105 20.945 1.00 96.81 249 SER A O 1
ATOM 2006 N N . LEU A 1 250 ? -12.912 4.495 20.451 1.00 95.62 250 LEU A N 1
ATOM 2007 C CA . LEU A 1 250 ? -13.288 3.729 19.267 1.00 95.62 250 LEU A CA 1
ATOM 2008 C C . LEU A 1 250 ? -14.166 2.523 19.652 1.00 95.62 250 LEU A C 1
ATOM 2010 O O . LEU A 1 250 ? -13.936 1.878 20.678 1.00 95.62 250 LEU A O 1
ATOM 2014 N N . PRO A 1 251 ? -15.162 2.164 18.819 1.00 93.06 251 PRO A N 1
ATOM 2015 C CA . PRO A 1 251 ? -15.943 0.954 19.040 1.00 93.06 251 PRO A CA 1
ATOM 2016 C C . PRO A 1 251 ? -15.051 -0.288 18.942 1.00 93.06 251 PRO A C 1
ATOM 2018 O O . PRO A 1 251 ? -13.964 -0.244 18.357 1.00 93.06 251 PRO A O 1
ATOM 2021 N N . LYS A 1 252 ? -15.543 -1.421 19.463 1.00 93.94 252 LYS A N 1
ATOM 2022 C CA . LYS A 1 252 ? -14.832 -2.705 19.370 1.00 93.94 252 LYS A CA 1
ATOM 2023 C C . LYS A 1 252 ? -14.356 -2.954 17.927 1.00 93.94 252 LYS A C 1
ATOM 2025 O O . LYS A 1 252 ? -15.157 -2.789 16.998 1.00 93.94 252 LYS A O 1
ATOM 2030 N N . PRO A 1 253 ? -13.076 -3.315 17.729 1.00 94.31 253 PRO A N 1
ATOM 2031 C CA . PRO A 1 253 ? -12.519 -3.509 16.403 1.00 94.31 253 PRO A CA 1
ATOM 2032 C C . PRO A 1 253 ? -13.238 -4.649 15.683 1.00 94.31 253 PRO A C 1
ATOM 2034 O O . PRO A 1 253 ? -13.658 -5.638 16.285 1.00 94.31 253 PRO A O 1
ATOM 2037 N N . MET A 1 254 ? -13.384 -4.501 14.370 1.00 92.44 254 MET A N 1
ATOM 2038 C CA . MET A 1 254 ? -13.935 -5.557 13.531 1.00 92.44 254 MET A CA 1
ATOM 2039 C C . MET A 1 254 ? -12.904 -6.675 13.382 1.00 92.44 254 MET A C 1
ATOM 2041 O O . MET A 1 254 ? -11.760 -6.388 13.042 1.00 92.44 254 MET A O 1
ATOM 2045 N N . ILE A 1 255 ? -13.321 -7.915 13.606 1.00 93.19 255 ILE A N 1
ATOM 2046 C CA . ILE A 1 255 ? -12.535 -9.149 13.451 1.00 93.19 255 ILE A CA 1
ATOM 2047 C C . ILE A 1 255 ? -13.355 -10.148 12.628 1.00 93.19 255 ILE A C 1
ATOM 2049 O O . ILE A 1 255 ? -14.560 -9.934 12.444 1.00 93.19 255 ILE A O 1
ATOM 2053 N N . GLU A 1 256 ? -12.714 -11.190 12.102 1.00 90.56 256 GLU A N 1
ATOM 2054 C CA . GLU A 1 256 ? -13.360 -12.199 11.250 1.00 90.56 256 GLU A CA 1
ATOM 2055 C C . GLU A 1 256 ? -14.576 -12.842 11.930 1.00 90.56 256 GLU A C 1
ATOM 2057 O O . GLU A 1 256 ? -15.640 -12.931 11.320 1.00 90.56 256 GLU A O 1
ATOM 2062 N N . GLU A 1 257 ? -14.487 -13.128 13.227 1.00 88.44 257 GLU A N 1
ATOM 2063 C CA . GLU A 1 257 ? -15.549 -13.757 14.019 1.00 88.44 257 GLU A CA 1
ATOM 2064 C C . GLU A 1 257 ? -16.825 -12.898 14.075 1.00 88.44 257 GLU A C 1
ATOM 2066 O O . GLU A 1 257 ? -17.934 -13.404 14.245 1.00 88.44 257 GLU A O 1
ATOM 2071 N N . ASN A 1 258 ? -16.680 -11.580 13.893 1.00 88.00 258 ASN A N 1
ATOM 2072 C CA . ASN A 1 258 ? -17.773 -10.607 13.871 1.00 88.00 258 ASN A CA 1
ATOM 2073 C C . ASN A 1 258 ? -18.175 -10.207 12.439 1.00 88.00 258 ASN A C 1
ATOM 2075 O O . ASN A 1 258 ? -18.784 -9.148 12.232 1.00 88.00 258 ASN A O 1
ATOM 2079 N N . TRP A 1 259 ? -17.826 -11.020 11.437 1.00 88.19 259 TRP A N 1
ATOM 2080 C CA . TRP A 1 259 ? -18.104 -10.743 10.033 1.00 88.19 259 TRP A CA 1
ATOM 2081 C C . TRP A 1 259 ? -19.599 -10.516 9.774 1.00 88.19 259 TRP A C 1
ATOM 2083 O O . TRP A 1 259 ? -20.457 -11.362 10.023 1.00 88.19 259 TRP A O 1
ATOM 2093 N N . ALA A 1 260 ? -19.916 -9.347 9.215 1.00 89.06 260 ALA A N 1
ATOM 2094 C CA . ALA A 1 260 ? -21.282 -8.942 8.878 1.00 89.06 260 ALA A CA 1
ATOM 2095 C C . ALA A 1 260 ? -21.451 -8.578 7.393 1.00 89.06 260 ALA A C 1
ATOM 2097 O O . ALA A 1 260 ? -22.438 -7.935 7.024 1.00 89.06 260 ALA A O 1
ATOM 2098 N N . GLY A 1 261 ? -20.474 -8.940 6.560 1.00 90.50 261 GLY A N 1
ATOM 2099 C CA . GLY A 1 261 ? -20.501 -8.693 5.124 1.00 90.50 261 GLY A CA 1
ATOM 2100 C C . GLY A 1 261 ? -21.323 -9.722 4.350 1.00 90.50 261 GLY A C 1
ATOM 2101 O O . GLY A 1 261 ? -22.037 -10.556 4.907 1.00 90.50 261 GLY A O 1
ATOM 2102 N N . SER A 1 262 ? -21.228 -9.633 3.030 1.00 93.38 262 SER A N 1
ATOM 2103 C CA . SER A 1 262 ? -21.829 -10.564 2.078 1.00 93.38 262 SER A CA 1
ATOM 2104 C C . SER A 1 262 ? -20.750 -11.415 1.421 1.00 93.38 262 SER A C 1
ATOM 2106 O O . SER A 1 262 ? -19.734 -10.873 0.982 1.00 93.38 262 SER A O 1
ATOM 2108 N N . SER A 1 263 ? -21.010 -12.715 1.324 1.00 93.12 263 SER A N 1
ATOM 2109 C CA . SER A 1 263 ? -20.150 -13.696 0.662 1.00 93.12 263 SER A CA 1
ATOM 2110 C C . SER A 1 263 ? -20.818 -14.168 -0.630 1.00 93.12 263 SER A C 1
ATOM 2112 O O . SER A 1 263 ? -22.031 -14.385 -0.659 1.00 93.12 263 SER A O 1
ATOM 2114 N N . ALA A 1 264 ? -20.041 -14.324 -1.696 1.00 91.31 264 ALA A N 1
ATOM 2115 C CA . ALA A 1 264 ? -20.479 -14.912 -2.959 1.00 91.31 264 ALA A CA 1
ATOM 2116 C C . ALA A 1 264 ? -19.499 -16.008 -3.388 1.00 91.31 264 ALA A C 1
ATOM 2118 O O . ALA A 1 264 ? -18.291 -15.805 -3.327 1.00 91.31 264 ALA A O 1
ATOM 2119 N N . ASN A 1 265 ? -20.012 -17.136 -3.886 1.00 90.50 265 ASN A N 1
ATOM 2120 C CA . ASN A 1 265 ? -19.207 -18.284 -4.335 1.00 90.50 265 ASN A CA 1
ATOM 2121 C C . ASN A 1 265 ? -18.743 -18.138 -5.797 1.00 90.50 265 ASN A C 1
ATOM 2123 O O . ASN A 1 265 ? -18.695 -19.097 -6.561 1.00 90.50 265 ASN A O 1
ATOM 2127 N N . SER A 1 266 ? -18.478 -16.907 -6.230 1.00 88.44 266 SER A N 1
ATOM 2128 C CA . SER A 1 266 ? -18.051 -16.594 -7.590 1.00 88.44 266 SER A CA 1
ATOM 2129 C C . SER A 1 266 ? -17.100 -15.402 -7.588 1.00 88.44 266 SER A C 1
ATOM 2131 O O . SER A 1 266 ? -17.087 -14.586 -6.665 1.00 88.44 266 SER A O 1
ATOM 2133 N N . HIS A 1 267 ? -16.318 -15.272 -8.659 1.00 90.81 267 HIS A N 1
ATOM 2134 C CA . HIS A 1 267 ? -15.534 -14.066 -8.943 1.00 90.81 267 HIS A CA 1
ATOM 2135 C C . HIS A 1 267 ? -16.334 -13.011 -9.721 1.00 90.81 267 HIS A C 1
ATOM 2137 O O . HIS A 1 267 ? -15.757 -12.192 -10.439 1.00 90.81 267 HIS A O 1
ATOM 2143 N N . GLU A 1 268 ? -17.665 -13.012 -9.599 1.00 89.81 268 GLU A N 1
ATOM 2144 C CA . GLU A 1 268 ? -18.494 -11.973 -10.207 1.00 89.81 268 GLU A CA 1
ATOM 2145 C C . GLU A 1 268 ? -18.092 -10.593 -9.673 1.00 89.81 268 GLU A C 1
ATOM 2147 O O . GLU A 1 268 ? -17.882 -10.400 -8.471 1.00 89.81 268 GLU A O 1
ATOM 2152 N N . VAL A 1 269 ? -17.983 -9.614 -10.571 1.00 92.75 269 VAL A N 1
ATOM 2153 C CA . VAL A 1 269 ? -17.516 -8.278 -10.204 1.00 92.75 269 VAL A CA 1
ATOM 2154 C C . VAL A 1 269 ? -18.575 -7.564 -9.368 1.00 92.75 269 VAL A C 1
ATOM 2156 O O . VAL A 1 269 ? -19.696 -7.358 -9.819 1.00 92.75 269 VAL A O 1
ATOM 2159 N N . PHE A 1 270 ? -18.214 -7.145 -8.155 1.00 94.31 270 PHE A N 1
ATOM 2160 C CA . PHE A 1 270 ? -19.066 -6.248 -7.373 1.00 94.31 270 PHE A CA 1
ATOM 2161 C C . PHE A 1 270 ? -19.017 -4.838 -7.963 1.00 94.31 270 PHE A C 1
ATOM 2163 O O . PHE A 1 270 ? -17.935 -4.260 -8.060 1.00 94.31 270 PHE A O 1
ATOM 2170 N N . ILE A 1 271 ? -20.174 -4.278 -8.315 1.00 93.56 271 ILE A N 1
ATOM 2171 C CA . ILE A 1 271 ? -20.316 -2.899 -8.793 1.00 93.56 271 ILE A CA 1
ATOM 2172 C C . ILE A 1 271 ? -21.046 -2.098 -7.716 1.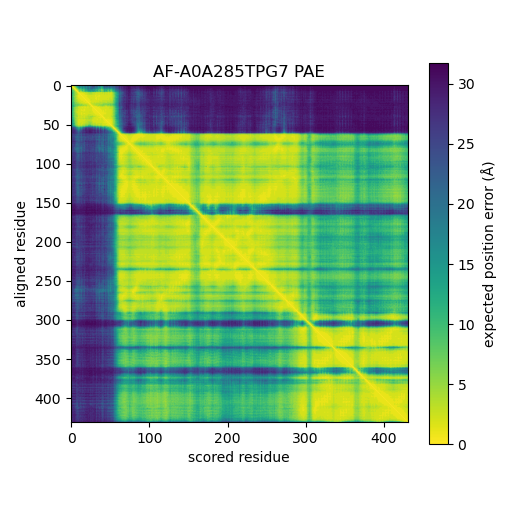00 93.56 271 ILE A C 1
ATOM 2174 O O . ILE A 1 271 ? -22.177 -2.424 -7.354 1.00 93.56 271 ILE A O 1
ATOM 2178 N N . SER A 1 272 ? -20.394 -1.067 -7.183 1.00 92.88 272 SER A N 1
ATOM 2179 C CA . SER A 1 272 ? -20.991 -0.204 -6.166 1.00 92.88 272 SER A CA 1
ATOM 2180 C C . SER A 1 272 ? -21.991 0.798 -6.766 1.00 92.88 272 SER A C 1
ATOM 2182 O O . SER A 1 272 ? -21.916 1.109 -7.957 1.00 92.88 272 SER A O 1
ATOM 2184 N N . PRO A 1 273 ? -22.909 1.363 -5.958 1.00 91.44 273 PRO A N 1
ATOM 2185 C CA . PRO A 1 273 ? -23.863 2.375 -6.415 1.00 91.44 273 PRO A CA 1
ATOM 2186 C C . PRO A 1 273 ? -23.239 3.611 -7.084 1.00 91.44 273 PRO A C 1
ATOM 2188 O O . PRO A 1 273 ? -23.877 4.206 -7.956 1.00 91.44 273 PRO A O 1
ATOM 2191 N N . GLN A 1 274 ? -22.024 4.023 -6.697 1.00 89.12 274 GLN A N 1
ATOM 2192 C CA . GLN A 1 274 ? -21.352 5.164 -7.337 1.00 89.12 274 GLN A CA 1
ATOM 2193 C C . GLN A 1 274 ? -20.461 4.788 -8.531 1.00 89.12 274 GLN A C 1
ATOM 2195 O O . GLN A 1 274 ? -19.966 5.683 -9.215 1.00 89.12 274 GLN A O 1
ATOM 2200 N N . ALA A 1 275 ? -20.303 3.504 -8.860 1.00 89.81 275 ALA A N 1
ATOM 2201 C CA . ALA A 1 275 ? -19.599 3.062 -10.063 1.00 89.81 275 ALA A CA 1
ATOM 2202 C C . ALA A 1 275 ? -20.487 3.197 -11.319 1.00 89.81 275 ALA A C 1
ATOM 2204 O O . ALA A 1 275 ? -20.916 2.208 -11.912 1.00 89.81 275 ALA A O 1
ATOM 2205 N N . LYS A 1 276 ? -20.786 4.441 -11.717 1.00 85.25 276 LYS A N 1
ATOM 2206 C CA . LYS A 1 276 ? -21.742 4.756 -12.795 1.00 85.25 276 LYS A CA 1
ATOM 2207 C C . LYS A 1 276 ? -21.133 4.694 -14.194 1.00 85.25 276 LYS A C 1
ATOM 2209 O O . LYS A 1 276 ? -21.848 4.416 -15.154 1.00 85.25 276 LYS A O 1
ATOM 2214 N N . ALA A 1 277 ? -19.840 4.987 -14.338 1.00 86.94 277 ALA A N 1
ATOM 2215 C CA . ALA A 1 277 ? -19.197 5.043 -15.644 1.00 86.94 277 ALA A CA 1
ATOM 2216 C C . ALA A 1 277 ? -18.482 3.724 -15.980 1.00 86.94 277 ALA A C 1
ATOM 2218 O O . ALA A 1 277 ? -17.952 3.034 -15.107 1.00 86.94 277 ALA A O 1
ATOM 2219 N N . LEU A 1 278 ? -18.368 3.399 -17.275 1.00 87.00 278 LEU A N 1
ATOM 2220 C CA . LEU A 1 278 ? -17.616 2.222 -17.741 1.00 87.00 278 LEU A CA 1
ATOM 2221 C C . LEU A 1 278 ? -16.184 2.134 -17.168 1.00 87.00 278 LEU A C 1
ATOM 2223 O O . LEU A 1 278 ? -15.747 1.027 -16.844 1.00 87.00 278 LEU A O 1
ATOM 2227 N N . PRO A 1 279 ? -15.426 3.241 -17.008 1.00 89.69 279 PRO A N 1
ATOM 2228 C CA . PRO A 1 279 ? -14.135 3.199 -16.331 1.00 89.69 279 PRO A CA 1
ATOM 2229 C C . PRO A 1 279 ? -14.209 2.740 -14.867 1.00 89.69 279 PRO A C 1
ATOM 2231 O O . PRO A 1 279 ? -13.305 2.025 -14.439 1.00 89.69 279 PRO A O 1
ATOM 2234 N N . ASP A 1 280 ? -15.253 3.105 -14.116 1.00 87.75 280 ASP A N 1
ATOM 2235 C CA . ASP A 1 280 ? -15.448 2.667 -12.724 1.00 87.75 280 ASP A CA 1
ATOM 2236 C C . ASP A 1 280 ? -15.712 1.167 -12.666 1.00 87.75 280 ASP A C 1
ATOM 2238 O O . ASP A 1 280 ? -15.046 0.444 -11.930 1.00 87.75 280 ASP A O 1
ATOM 2242 N N . MET A 1 281 ? -16.604 0.675 -13.529 1.00 88.88 281 MET A N 1
ATOM 2243 C CA . MET A 1 281 ? -16.917 -0.753 -13.619 1.00 88.88 281 MET A CA 1
ATOM 2244 C C . MET A 1 281 ? -15.681 -1.580 -14.002 1.00 88.88 281 MET A C 1
ATOM 2246 O O . MET A 1 281 ? -15.416 -2.634 -13.425 1.00 88.88 281 MET A O 1
ATOM 2250 N N . ARG A 1 282 ? -14.859 -1.078 -14.935 1.00 89.69 282 ARG A N 1
ATOM 2251 C CA . ARG A 1 282 ? -13.573 -1.704 -15.290 1.00 89.69 282 ARG A CA 1
ATOM 2252 C C . ARG A 1 282 ? -12.593 -1.697 -14.122 1.00 89.69 282 ARG A C 1
ATOM 2254 O O . ARG A 1 282 ? -11.863 -2.667 -13.938 1.00 89.69 282 ARG A O 1
ATOM 2261 N N . ARG A 1 283 ? -12.566 -0.618 -13.336 1.00 90.19 283 ARG A N 1
ATOM 2262 C CA . ARG A 1 283 ? -11.754 -0.521 -12.120 1.00 90.19 283 ARG A CA 1
ATOM 2263 C C . ARG A 1 283 ? -12.272 -1.424 -11.002 1.00 90.19 283 ARG A C 1
ATOM 2265 O O . ARG A 1 283 ? -11.454 -1.865 -10.206 1.00 90.19 283 ARG A O 1
ATOM 2272 N N . ALA A 1 284 ? -13.561 -1.718 -10.919 1.00 92.31 284 ALA A N 1
ATOM 2273 C CA . ALA A 1 284 ? -14.107 -2.613 -9.901 1.00 92.31 284 ALA A CA 1
ATOM 2274 C C . ALA A 1 284 ? -13.654 -4.071 -10.086 1.00 92.31 284 ALA A C 1
ATOM 2276 O O . ALA A 1 284 ? -13.639 -4.843 -9.128 1.00 92.31 284 ALA A O 1
ATOM 2277 N N . LYS A 1 285 ? -13.226 -4.447 -11.301 1.00 90.75 285 LYS A N 1
ATOM 2278 C CA . LYS A 1 285 ? -12.676 -5.776 -11.569 1.00 90.75 285 LYS A CA 1
ATOM 2279 C C . LYS A 1 285 ? -11.328 -5.966 -10.847 1.00 90.75 285 LYS A C 1
ATOM 2281 O O . LYS A 1 285 ? -10.398 -5.188 -11.096 1.00 90.75 285 LYS A O 1
ATOM 2286 N N . PRO A 1 286 ? -11.184 -6.999 -9.998 1.00 88.31 286 PRO A N 1
ATOM 2287 C CA . PRO A 1 286 ? -9.916 -7.320 -9.350 1.00 88.31 286 PRO A CA 1
ATOM 2288 C C . PRO A 1 286 ? -8.919 -7.835 -10.391 1.00 88.31 286 PRO A C 1
ATOM 2290 O O . PRO A 1 286 ? -9.240 -8.653 -11.260 1.00 88.31 286 PRO A O 1
ATOM 2293 N N . LYS A 1 287 ? -7.684 -7.351 -10.306 1.00 85.12 287 LYS A N 1
ATOM 2294 C CA . LYS A 1 287 ? -6.636 -7.641 -11.285 1.00 85.12 287 LYS A CA 1
ATOM 2295 C C . LYS A 1 287 ? -6.249 -9.119 -11.347 1.00 85.12 287 LYS A C 1
ATOM 2297 O O . LYS A 1 287 ? -6.006 -9.589 -12.453 1.00 85.12 287 LYS A O 1
ATOM 2302 N N . GLY A 1 288 ? -6.237 -9.819 -10.216 1.00 80.12 288 GLY A N 1
ATOM 2303 C CA . GLY A 1 288 ? -5.859 -11.228 -10.112 1.00 80.12 288 GLY A CA 1
ATOM 2304 C C . GLY A 1 288 ? -6.853 -12.189 -10.766 1.00 80.12 288 GLY A C 1
ATOM 2305 O O . GLY A 1 288 ? -6.465 -13.273 -11.170 1.00 80.12 288 GLY A O 1
ATOM 2306 N N . THR A 1 289 ? -8.112 -11.780 -10.970 1.00 80.44 289 THR A N 1
ATOM 2307 C CA . THR A 1 289 ? -9.117 -12.608 -11.683 1.00 80.44 289 THR A CA 1
ATOM 2308 C C . THR A 1 289 ? -9.003 -12.510 -13.206 1.00 80.44 289 THR A C 1
ATOM 2310 O O . THR A 1 289 ? -9.777 -13.108 -13.954 1.00 80.44 289 THR A O 1
ATOM 2313 N N . ILE A 1 290 ? -8.081 -11.686 -13.710 1.00 77.31 290 ILE A N 1
ATOM 2314 C CA . ILE A 1 290 ? -7.893 -11.506 -15.144 1.00 77.31 290 ILE A CA 1
ATOM 2315 C C . ILE A 1 290 ? -6.984 -12.628 -15.639 1.00 77.31 290 ILE A C 1
ATOM 2317 O O . ILE A 1 290 ? -5.764 -12.519 -15.553 1.00 77.31 290 ILE A O 1
ATOM 2321 N N . PHE A 1 291 ? -7.576 -13.671 -16.223 1.00 71.44 291 PHE A N 1
ATOM 2322 C CA . PHE A 1 291 ? -6.811 -14.667 -16.968 1.00 71.44 291 PHE A CA 1
ATOM 2323 C C . PHE A 1 291 ? -6.174 -14.011 -18.197 1.00 71.44 291 PHE A C 1
ATOM 2325 O O . PHE A 1 291 ? -6.855 -13.398 -19.027 1.00 71.44 291 PHE A O 1
ATOM 2332 N N . ARG A 1 292 ? -4.846 -14.083 -18.300 1.00 72.19 292 ARG A N 1
ATOM 2333 C CA . ARG A 1 292 ? -4.086 -13.396 -19.346 1.00 72.19 292 ARG A CA 1
ATOM 2334 C C . ARG A 1 292 ? -3.568 -14.402 -20.354 1.00 72.19 292 ARG A C 1
ATOM 2336 O O . ARG A 1 292 ? -2.657 -15.160 -20.063 1.00 72.19 292 ARG A O 1
ATOM 2343 N N . VAL A 1 293 ? -4.091 -14.321 -21.571 1.00 76.31 293 VAL A N 1
ATOM 2344 C CA . VAL A 1 293 ? -3.605 -15.106 -22.710 1.00 76.31 293 VAL A CA 1
ATOM 2345 C C . VAL A 1 293 ? -2.494 -14.325 -23.436 1.00 76.31 293 VAL A C 1
ATOM 2347 O O . VAL A 1 293 ? -2.509 -13.078 -23.446 1.00 76.31 293 VAL A O 1
ATOM 2350 N N . PRO A 1 294 ? -1.496 -15.011 -24.018 1.00 84.19 294 PRO A N 1
ATOM 2351 C CA . PRO A 1 294 ? -0.612 -14.433 -25.023 1.00 84.19 294 PRO A CA 1
ATOM 2352 C C . PRO A 1 294 ? -1.388 -13.732 -26.145 1.00 84.19 294 PRO A C 1
ATOM 2354 O O . PRO A 1 294 ? -2.471 -14.149 -26.543 1.00 84.19 294 PRO A O 1
ATOM 2357 N N . SER A 1 295 ? -0.838 -12.638 -26.659 1.00 87.81 295 SER A N 1
ATOM 2358 C CA . SER A 1 295 ? -1.318 -11.976 -27.871 1.00 87.81 295 SER A CA 1
ATOM 2359 C C . SER A 1 295 ? -0.172 -11.839 -28.862 1.00 87.81 295 SER A C 1
ATOM 2361 O O . SER A 1 295 ? 0.990 -11.924 -28.470 1.00 87.81 295 SER A O 1
ATOM 2363 N N . LYS A 1 296 ? -0.479 -11.522 -30.130 1.00 91.44 296 LYS A N 1
ATOM 2364 C CA . LYS A 1 296 ? 0.541 -11.310 -31.177 1.00 91.44 296 LYS A CA 1
ATOM 2365 C C . LYS A 1 296 ? 1.670 -10.361 -30.748 1.00 91.44 296 LYS A C 1
ATOM 2367 O O . LYS A 1 296 ? 2.796 -10.522 -31.193 1.00 91.44 296 LYS A O 1
ATOM 2372 N N . LYS A 1 297 ? 1.369 -9.379 -29.889 1.00 92.88 297 LYS A N 1
ATOM 2373 C CA . LYS A 1 297 ? 2.293 -8.308 -29.485 1.00 92.88 297 LYS A CA 1
ATOM 2374 C C . LYS A 1 297 ? 2.809 -8.410 -28.052 1.00 92.88 297 LYS A C 1
ATOM 2376 O O . LYS A 1 297 ? 3.770 -7.726 -27.720 1.00 92.88 297 LYS A O 1
ATOM 2381 N N . THR A 1 298 ? 2.163 -9.182 -27.179 1.00 90.81 298 THR A N 1
ATOM 2382 C CA . THR A 1 298 ? 2.543 -9.239 -25.756 1.00 90.81 298 THR A CA 1
ATOM 2383 C C . THR A 1 298 ? 2.284 -10.607 -25.159 1.00 90.81 298 THR A C 1
ATOM 2385 O O . THR A 1 298 ? 1.234 -11.190 -25.426 1.00 90.81 298 THR A O 1
ATOM 2388 N N . VAL A 1 299 ? 3.145 -11.045 -24.250 1.00 88.44 299 VAL A N 1
ATOM 2389 C CA . VAL A 1 299 ? 2.940 -12.272 -23.472 1.00 88.44 299 VAL A CA 1
ATOM 2390 C C . VAL A 1 299 ? 2.858 -11.949 -21.975 1.00 88.44 299 VAL A C 1
ATOM 2392 O O . VAL A 1 299 ? 3.478 -10.976 -21.527 1.00 88.44 299 VAL A O 1
ATOM 2395 N N . PRO A 1 300 ? 2.032 -12.672 -21.195 1.00 84.25 300 PRO A N 1
ATOM 2396 C CA . PRO A 1 300 ? 2.057 -12.580 -19.737 1.00 84.25 300 PRO A CA 1
ATOM 2397 C C . PRO A 1 300 ? 3.446 -12.960 -19.219 1.00 84.25 300 PRO A C 1
ATOM 2399 O O . PRO A 1 300 ? 4.040 -13.907 -19.726 1.00 84.25 300 PRO A O 1
ATOM 2402 N N . MET A 1 301 ? 3.957 -12.239 -18.220 1.00 77.31 301 MET A N 1
ATOM 2403 C CA . MET A 1 301 ? 5.149 -12.707 -17.510 1.00 77.31 301 MET A CA 1
ATOM 2404 C C . MET A 1 301 ? 4.728 -13.816 -16.542 1.00 77.31 301 MET A C 1
ATOM 2406 O O . MET A 1 301 ? 3.819 -13.605 -15.744 1.00 77.31 301 MET A O 1
ATOM 2410 N N . SER A 1 302 ? 5.356 -14.9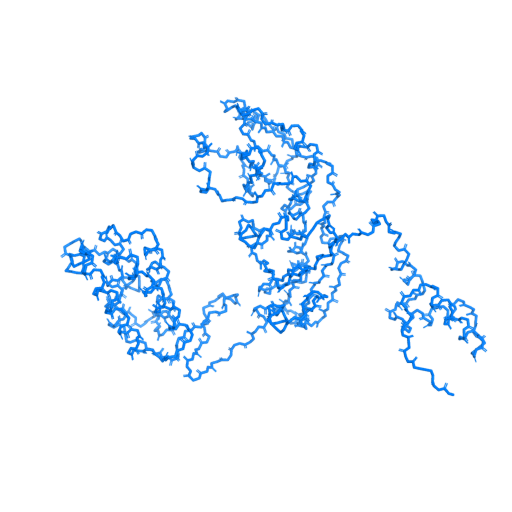90 -16.623 1.00 59.69 302 SER A N 1
ATOM 2411 C CA . SER A 1 302 ? 5.063 -16.146 -15.761 1.00 59.69 302 SER A CA 1
ATOM 2412 C C . SER A 1 302 ? 5.949 -16.212 -14.513 1.00 59.69 302 SER A C 1
ATOM 2414 O O . SER A 1 302 ? 6.091 -17.282 -13.920 1.00 59.69 302 SER A O 1
ATOM 2416 N N . LEU A 1 303 ? 6.576 -15.099 -14.116 1.00 52.56 303 LEU A N 1
ATOM 2417 C CA . LEU A 1 303 ? 7.341 -15.048 -12.871 1.00 52.56 303 LEU A CA 1
ATOM 2418 C C . LEU A 1 303 ? 6.414 -15.426 -11.707 1.00 52.56 303 LEU A C 1
ATOM 2420 O O . LEU A 1 303 ? 5.244 -15.046 -11.696 1.00 52.56 303 LEU A O 1
ATOM 2424 N N . ARG A 1 304 ? 6.936 -16.202 -10.748 1.00 43.56 304 ARG A N 1
ATOM 2425 C CA . ARG A 1 304 ? 6.212 -16.945 -9.690 1.00 43.56 304 ARG A CA 1
ATOM 2426 C C . ARG A 1 304 ? 5.281 -16.119 -8.772 1.00 43.56 304 ARG A C 1
ATOM 2428 O O . ARG A 1 304 ? 4.693 -16.682 -7.853 1.00 43.56 304 ARG A O 1
ATOM 2435 N N . SER A 1 305 ? 5.096 -14.820 -9.010 1.00 41.09 305 SER A N 1
ATOM 2436 C CA . SER A 1 305 ? 4.140 -13.970 -8.301 1.00 41.09 305 SER A CA 1
ATOM 2437 C C . SER A 1 305 ? 2.877 -13.747 -9.136 1.00 41.09 305 SER A C 1
ATOM 2439 O O . SER A 1 305 ? 2.813 -12.924 -10.046 1.00 41.09 305 SER A O 1
ATOM 2441 N N . VAL A 1 306 ? 1.831 -14.478 -8.764 1.00 43.28 306 VAL A N 1
ATOM 2442 C CA . VAL A 1 306 ? 0.490 -14.543 -9.380 1.00 43.28 306 VAL A CA 1
ATOM 2443 C C . VAL A 1 306 ? -0.260 -13.194 -9.328 1.00 43.28 306 VAL A C 1
ATOM 2445 O O . VAL A 1 306 ? -1.327 -13.036 -9.916 1.00 43.28 306 VAL A O 1
ATOM 2448 N N . ASN A 1 307 ? 0.304 -12.192 -8.649 1.00 47.12 307 ASN A N 1
ATOM 2449 C CA . ASN A 1 307 ? -0.365 -10.930 -8.335 1.00 47.12 307 ASN A CA 1
ATOM 2450 C C . ASN A 1 307 ? 0.059 -9.749 -9.214 1.00 47.12 307 ASN A C 1
ATOM 2452 O O . ASN A 1 307 ? -0.568 -8.686 -9.155 1.00 47.12 307 ASN A O 1
ATOM 2456 N N . GLU A 1 308 ? 1.079 -9.907 -10.057 1.00 55.50 308 GLU A N 1
ATOM 2457 C CA . GLU A 1 308 ? 1.524 -8.827 -10.923 1.00 55.50 308 GLU A CA 1
ATOM 2458 C C . GLU A 1 308 ? 0.968 -9.007 -12.328 1.00 55.50 308 GLU A C 1
ATOM 2460 O O . GLU A 1 308 ? 1.312 -9.913 -13.079 1.00 55.50 308 GLU A O 1
ATOM 2465 N N . ASN A 1 309 ? 0.091 -8.082 -12.706 1.00 61.69 309 ASN A N 1
ATOM 2466 C CA . ASN A 1 309 ? -0.526 -7.965 -14.024 1.00 61.69 309 ASN A CA 1
ATOM 2467 C C . ASN A 1 309 ? 0.483 -7.568 -15.128 1.00 61.69 309 ASN A C 1
ATOM 2469 O O . ASN A 1 309 ? 0.157 -6.819 -16.060 1.00 61.69 309 ASN A O 1
ATOM 2473 N N . ASN A 1 310 ? 1.712 -8.058 -15.026 1.00 75.44 310 ASN A N 1
ATOM 2474 C CA . ASN A 1 310 ? 2.835 -7.695 -15.852 1.00 75.44 310 ASN A CA 1
ATOM 2475 C C . ASN A 1 310 ? 2.802 -8.455 -17.177 1.00 75.44 310 ASN A C 1
ATOM 2477 O O . ASN A 1 310 ? 2.448 -9.632 -17.273 1.00 75.44 310 ASN A O 1
ATOM 2481 N N . ARG A 1 311 ? 3.148 -7.738 -18.241 1.00 85.38 311 ARG A N 1
ATOM 2482 C CA . ARG A 1 311 ? 3.306 -8.287 -19.586 1.00 85.38 311 ARG A CA 1
ATOM 2483 C C . ARG A 1 311 ? 4.635 -7.812 -20.129 1.00 85.38 311 ARG A C 1
ATOM 2485 O O . ARG A 1 311 ? 5.049 -6.689 -19.835 1.00 85.38 311 ARG A O 1
ATOM 2492 N N . LYS A 1 312 ? 5.233 -8.631 -20.977 1.00 90.50 312 LYS A N 1
ATOM 2493 C CA . LYS A 1 312 ? 6.379 -8.246 -21.792 1.00 90.50 312 LYS A CA 1
ATOM 2494 C C . LYS A 1 312 ? 5.987 -8.198 -23.269 1.00 90.50 312 LYS A C 1
ATOM 2496 O O . LYS A 1 312 ? 4.941 -8.754 -23.644 1.00 90.50 312 LYS A O 1
ATOM 2501 N N . PRO A 1 313 ? 6.767 -7.517 -24.115 1.00 94.75 313 PRO A N 1
ATOM 2502 C CA . PRO A 1 313 ? 6.605 -7.628 -25.555 1.00 94.75 313 PRO A CA 1
ATOM 2503 C C . PRO A 1 313 ? 6.738 -9.092 -26.014 1.00 94.75 313 PRO A C 1
ATOM 2505 O O . PRO A 1 313 ? 7.517 -9.868 -25.460 1.00 94.75 313 PRO A O 1
ATOM 2508 N N . ASN A 1 314 ? 5.954 -9.484 -27.019 1.00 94.50 314 ASN A N 1
ATOM 2509 C CA . ASN A 1 314 ? 6.044 -10.814 -27.629 1.00 94.50 314 ASN A CA 1
ATOM 2510 C C . ASN A 1 314 ? 7.195 -10.855 -28.645 1.00 94.50 314 ASN A C 1
ATOM 2512 O O . ASN A 1 314 ? 6.967 -10.898 -29.850 1.00 94.50 314 ASN A O 1
ATOM 2516 N N . ALA A 1 315 ? 8.413 -10.732 -28.137 1.00 94.12 315 ALA A N 1
ATOM 2517 C CA . ALA A 1 315 ? 9.660 -10.925 -28.858 1.00 94.12 315 ALA A CA 1
ATOM 2518 C C . ALA A 1 315 ? 10.743 -11.334 -27.849 1.00 94.12 315 ALA A C 1
ATOM 2520 O O . ALA A 1 315 ? 10.510 -11.289 -26.636 1.00 94.12 315 ALA A O 1
ATOM 2521 N N . VAL A 1 316 ? 11.887 -11.757 -28.373 1.00 94.38 316 VAL A N 1
ATOM 2522 C CA . VAL A 1 316 ? 13.097 -12.070 -27.611 1.00 94.38 316 VAL A CA 1
ATOM 2523 C C . VAL A 1 316 ? 14.167 -11.096 -28.077 1.00 94.38 316 VAL A C 1
ATOM 2525 O O . VAL A 1 316 ? 14.510 -11.081 -29.262 1.00 94.38 316 VAL A O 1
ATOM 2528 N N . MET A 1 317 ? 14.663 -10.256 -27.173 1.00 95.44 317 MET A N 1
ATOM 2529 C CA . MET A 1 317 ? 15.796 -9.393 -27.471 1.00 95.44 317 MET A CA 1
ATOM 2530 C C . MET A 1 317 ? 17.091 -10.211 -27.340 1.00 95.44 317 MET A C 1
ATOM 2532 O O . MET A 1 317 ? 17.260 -10.932 -26.352 1.00 95.44 317 MET A O 1
ATOM 2536 N N . PRO A 1 318 ? 18.020 -10.136 -28.313 1.00 94.38 318 PRO A N 1
ATOM 2537 C CA . PRO A 1 318 ? 19.270 -10.882 -28.233 1.00 94.38 318 PRO A CA 1
ATOM 2538 C C . PRO A 1 318 ? 20.076 -10.510 -26.986 1.00 94.38 318 PRO A C 1
ATOM 2540 O O . PRO A 1 318 ? 20.145 -9.337 -26.608 1.00 94.38 318 PRO A O 1
ATOM 2543 N N . PHE A 1 319 ? 20.730 -11.498 -26.378 1.00 90.88 319 PHE A N 1
ATOM 2544 C CA . PHE A 1 319 ? 21.510 -11.311 -25.154 1.00 90.88 319 PHE A CA 1
ATOM 2545 C C . PHE A 1 319 ? 22.585 -10.202 -25.257 1.00 90.88 319 PHE A C 1
ATOM 2547 O O . PHE A 1 319 ? 22.614 -9.343 -24.373 1.00 90.88 319 PHE A O 1
ATOM 2554 N N . PRO A 1 320 ? 23.366 -10.078 -26.355 1.00 92.81 320 PRO A N 1
ATOM 2555 C CA . PRO A 1 320 ? 24.323 -8.974 -26.508 1.00 92.81 320 PRO A CA 1
ATOM 2556 C C . PRO A 1 320 ? 23.690 -7.579 -26.446 1.00 92.81 320 PRO A C 1
ATOM 2558 O O . PRO A 1 320 ? 24.304 -6.620 -25.983 1.00 92.81 320 PRO A O 1
ATOM 2561 N N . ILE A 1 321 ? 22.428 -7.460 -26.858 1.00 96.50 321 ILE A N 1
ATOM 2562 C CA . ILE A 1 321 ? 21.692 -6.197 -26.804 1.00 96.50 321 ILE A CA 1
ATOM 2563 C C . ILE A 1 321 ? 21.228 -5.902 -25.376 1.00 96.50 321 ILE A C 1
ATOM 2565 O O . ILE A 1 321 ? 21.271 -4.750 -24.938 1.00 96.50 321 ILE A O 1
ATOM 2569 N N . HIS A 1 322 ? 20.840 -6.929 -24.611 1.00 95.06 322 HIS A N 1
ATOM 2570 C CA . HIS A 1 322 ? 20.623 -6.779 -23.171 1.00 95.06 322 HIS A CA 1
ATOM 2571 C C . HIS A 1 322 ? 21.889 -6.289 -22.464 1.00 95.06 322 HIS A C 1
ATOM 2573 O O . HIS A 1 322 ? 21.794 -5.351 -21.674 1.00 95.06 322 HIS A O 1
ATOM 2579 N N . GLN A 1 323 ? 23.059 -6.849 -22.787 1.00 93.50 323 GLN A N 1
ATOM 2580 C CA . GLN A 1 323 ? 24.344 -6.407 -22.232 1.00 93.50 323 GLN A CA 1
ATOM 2581 C C . GLN A 1 323 ? 24.657 -4.955 -22.592 1.00 93.50 323 GLN A C 1
ATOM 2583 O O . GLN A 1 323 ? 25.047 -4.172 -21.729 1.00 93.50 323 GLN A O 1
ATOM 2588 N N . GLU A 1 324 ? 24.440 -4.562 -23.847 1.00 95.50 324 GLU A N 1
ATOM 2589 C CA . GLU A 1 324 ? 24.675 -3.193 -24.301 1.00 95.50 324 GLU A CA 1
ATOM 2590 C C . GLU A 1 324 ? 23.766 -2.183 -23.582 1.00 95.50 324 GLU A C 1
ATOM 2592 O O . GLU A 1 324 ? 24.230 -1.148 -23.088 1.00 95.50 324 GLU A O 1
ATOM 2597 N N . ILE A 1 325 ? 22.469 -2.486 -23.470 1.00 97.19 325 ILE A N 1
ATOM 2598 C CA . ILE A 1 325 ? 21.522 -1.646 -22.727 1.00 97.19 325 ILE A CA 1
ATOM 2599 C C . ILE A 1 325 ? 21.868 -1.641 -21.235 1.00 97.19 325 ILE A C 1
ATOM 2601 O O . ILE A 1 325 ? 21.830 -0.584 -20.606 1.00 97.19 325 ILE A O 1
ATOM 2605 N N . GLY A 1 326 ? 22.223 -2.797 -20.677 1.00 95.44 326 GLY A N 1
ATOM 2606 C CA . GLY A 1 326 ? 22.631 -2.972 -19.290 1.00 95.44 326 GLY A CA 1
ATOM 2607 C C . GLY A 1 326 ? 23.833 -2.108 -18.933 1.00 95.44 326 GLY A C 1
ATOM 2608 O O . GLY A 1 326 ? 23.717 -1.246 -18.063 1.00 95.44 326 GLY A O 1
ATOM 2609 N N . ARG A 1 327 ? 24.934 -2.226 -19.687 1.00 94.56 327 ARG A N 1
ATOM 2610 C CA . ARG A 1 327 ? 26.120 -1.358 -19.583 1.00 94.56 327 ARG A CA 1
ATOM 2611 C C . ARG A 1 327 ? 25.734 0.117 -19.648 1.00 94.56 327 ARG A C 1
ATOM 2613 O O . ARG A 1 327 ? 26.098 0.878 -18.761 1.00 94.56 327 ARG A O 1
ATOM 2620 N N . THR A 1 328 ? 24.905 0.500 -20.624 1.00 95.69 328 THR A N 1
ATOM 2621 C CA . THR A 1 328 ? 24.442 1.889 -20.782 1.00 95.69 328 THR A CA 1
ATOM 2622 C C . THR A 1 328 ? 23.692 2.400 -19.548 1.00 95.69 328 THR A C 1
ATOM 2624 O O . THR A 1 328 ? 23.957 3.508 -19.084 1.00 95.69 328 THR A O 1
ATOM 2627 N N . ILE A 1 329 ? 22.757 1.616 -19.001 1.00 95.38 329 ILE A N 1
ATOM 2628 C CA . ILE A 1 329 ? 21.993 2.009 -17.811 1.00 95.38 329 ILE A CA 1
ATOM 2629 C C . ILE A 1 329 ? 22.900 2.067 -16.580 1.00 95.38 329 ILE A C 1
ATOM 2631 O O . ILE A 1 329 ? 22.801 3.026 -15.818 1.00 95.38 329 ILE A O 1
ATOM 2635 N N . LYS A 1 330 ? 23.795 1.090 -16.398 1.00 94.12 330 LYS A N 1
ATOM 2636 C CA . LYS A 1 330 ? 24.761 1.082 -15.294 1.00 94.12 330 LYS A CA 1
ATOM 2637 C C . LYS A 1 330 ? 25.613 2.346 -15.303 1.00 94.12 330 LYS A C 1
ATOM 2639 O O . LYS A 1 330 ? 25.616 3.068 -14.314 1.00 94.12 330 LYS A O 1
ATOM 2644 N N . SER A 1 331 ? 26.203 2.694 -16.444 1.00 93.81 331 SER A N 1
ATOM 2645 C CA . SER A 1 331 ? 26.988 3.923 -16.584 1.00 93.81 331 SER A CA 1
ATOM 2646 C C . SER A 1 331 ? 26.190 5.186 -16.261 1.00 93.81 331 SER A C 1
ATOM 2648 O O . SER A 1 331 ? 26.696 6.072 -15.579 1.00 93.81 331 SER A O 1
ATOM 2650 N N . LEU A 1 332 ? 24.926 5.271 -16.700 1.00 93.12 332 LEU A N 1
ATOM 2651 C CA . LEU A 1 332 ? 24.049 6.405 -16.377 1.00 93.12 332 LEU A CA 1
ATOM 2652 C C . LEU A 1 332 ? 23.765 6.520 -14.872 1.00 93.12 332 LEU A C 1
ATOM 2654 O O . LEU A 1 332 ? 23.628 7.633 -14.365 1.00 93.12 332 LEU A O 1
ATOM 2658 N N . LEU A 1 333 ? 23.632 5.389 -14.176 1.00 91.94 333 LEU A N 1
ATOM 2659 C CA . LEU A 1 333 ? 23.388 5.352 -12.734 1.00 91.94 333 LEU A CA 1
ATOM 2660 C C . LEU A 1 333 ? 24.664 5.638 -11.924 1.00 91.94 333 LEU A C 1
ATOM 2662 O O . LEU A 1 333 ? 24.550 6.243 -10.860 1.00 91.94 333 LEU A O 1
ATOM 2666 N N . THR A 1 334 ? 25.841 5.256 -12.434 1.00 88.44 334 THR A N 1
ATOM 2667 C CA . THR A 1 334 ? 27.152 5.466 -11.792 1.00 88.44 334 THR A CA 1
ATOM 2668 C C . THR A 1 334 ? 27.686 6.888 -11.964 1.00 88.44 334 THR A C 1
ATOM 2670 O O . THR A 1 334 ? 28.196 7.455 -11.006 1.00 88.44 334 THR A O 1
ATOM 2673 N N . ALA A 1 335 ? 27.525 7.513 -13.139 1.00 81.12 335 ALA A N 1
ATOM 2674 C CA . ALA A 1 335 ? 28.191 8.777 -13.501 1.00 81.12 335 ALA A CA 1
ATOM 2675 C C . ALA A 1 335 ? 27.827 10.018 -12.652 1.00 81.12 335 ALA A C 1
ATOM 2677 O O . ALA A 1 335 ? 28.310 11.115 -12.923 1.00 81.12 335 ALA A O 1
ATOM 2678 N N . GLY A 1 336 ? 26.967 9.884 -11.639 1.00 67.44 336 GLY A N 1
ATOM 2679 C CA . GLY A 1 336 ? 26.516 10.997 -10.811 1.00 67.44 336 GLY A CA 1
ATOM 2680 C C . GLY A 1 336 ? 25.655 12.012 -11.581 1.00 67.44 336 GLY A C 1
ATOM 2681 O O . GLY A 1 336 ? 25.608 12.080 -12.814 1.00 67.44 336 GLY A O 1
ATOM 2682 N N . ASN A 1 337 ? 24.902 12.838 -10.853 1.00 76.38 337 ASN A N 1
ATOM 2683 C CA . ASN A 1 337 ? 24.179 13.986 -11.424 1.00 76.38 337 ASN A CA 1
ATOM 2684 C C . ASN A 1 337 ? 23.103 13.645 -12.483 1.00 76.38 337 ASN A C 1
ATOM 2686 O O . ASN A 1 337 ? 22.830 14.449 -13.375 1.00 76.38 337 ASN A O 1
ATOM 2690 N N . LEU A 1 338 ? 22.505 12.447 -12.457 1.00 81.00 338 LEU A N 1
ATOM 2691 C CA . LEU A 1 338 ? 21.349 12.116 -13.310 1.00 81.00 338 LEU A CA 1
ATOM 2692 C C . LEU A 1 338 ? 20.064 12.821 -12.816 1.00 81.00 338 LEU A C 1
ATOM 2694 O O . LEU A 1 338 ? 19.129 13.011 -13.587 1.00 81.00 338 LEU A O 1
ATOM 2698 N N . GLY A 1 339 ? 20.046 13.257 -11.551 1.00 82.75 339 GLY A N 1
ATOM 2699 C CA . GLY A 1 339 ? 18.878 13.808 -10.864 1.00 82.75 339 GLY A CA 1
ATOM 2700 C C . GLY A 1 339 ? 17.903 12.710 -10.427 1.00 82.75 339 GLY A C 1
ATOM 2701 O O . GLY A 1 339 ? 17.690 11.732 -11.147 1.00 82.75 339 GLY A O 1
ATOM 2702 N N . ASP A 1 340 ? 17.278 12.871 -9.259 1.00 85.44 340 ASP A N 1
ATOM 2703 C CA . ASP A 1 340 ? 16.478 11.823 -8.594 1.00 85.44 340 ASP A CA 1
ATOM 2704 C C . ASP A 1 340 ? 15.376 11.237 -9.486 1.00 85.44 340 ASP A C 1
ATOM 2706 O O . ASP A 1 340 ? 15.123 10.032 -9.520 1.00 85.44 340 ASP A O 1
ATOM 2710 N N . ILE A 1 341 ? 14.733 12.108 -10.261 1.00 86.88 341 ILE A N 1
ATOM 2711 C CA . ILE A 1 341 ? 13.636 11.779 -11.170 1.00 86.88 341 ILE A CA 1
ATOM 2712 C C . ILE A 1 341 ? 14.100 10.843 -12.295 1.00 86.88 341 ILE A C 1
ATOM 2714 O O . ILE A 1 341 ? 13.426 9.844 -12.579 1.00 86.88 341 ILE A O 1
ATOM 2718 N N . ALA A 1 342 ? 15.215 11.154 -12.957 1.00 89.12 342 ALA A N 1
ATOM 2719 C CA . ALA A 1 342 ? 15.724 10.334 -14.051 1.00 89.12 342 ALA A CA 1
ATOM 2720 C C . ALA A 1 342 ? 16.433 9.081 -13.519 1.00 89.12 342 ALA A C 1
ATOM 2722 O O . ALA A 1 342 ? 16.250 8.008 -14.095 1.00 89.12 342 ALA A O 1
ATOM 2723 N N . TRP A 1 343 ? 17.122 9.179 -12.377 1.00 91.69 343 TRP A N 1
ATOM 2724 C CA . TRP A 1 343 ? 17.698 8.032 -11.672 1.00 91.69 343 TRP A CA 1
ATOM 2725 C C . TRP A 1 343 ? 16.633 6.996 -11.304 1.00 91.69 343 TRP A C 1
ATOM 2727 O O . TRP A 1 343 ? 16.738 5.834 -11.694 1.00 91.69 343 TRP A O 1
ATOM 2737 N N . SER A 1 344 ? 15.538 7.420 -10.662 1.00 90.44 344 SER A N 1
ATOM 2738 C CA . SER A 1 344 ? 14.432 6.529 -10.284 1.00 90.44 344 SER A CA 1
ATOM 2739 C C . SER A 1 344 ? 13.807 5.834 -11.502 1.00 90.44 344 SER A C 1
ATOM 2741 O O . SER A 1 344 ? 13.518 4.635 -11.472 1.00 90.44 344 SER A O 1
ATOM 2743 N N . ARG A 1 345 ? 13.656 6.556 -12.620 1.00 93.75 345 ARG A N 1
ATOM 2744 C CA . ARG A 1 345 ? 13.131 5.999 -13.877 1.00 93.75 345 ARG A CA 1
ATOM 2745 C C . ARG A 1 345 ? 14.074 4.990 -14.517 1.00 93.75 345 ARG A C 1
ATOM 2747 O O . ARG A 1 345 ? 13.586 3.977 -15.015 1.00 93.75 345 ARG A O 1
ATOM 2754 N N . MET A 1 346 ? 15.380 5.250 -14.515 1.00 94.38 346 MET A N 1
ATOM 2755 C CA . MET A 1 346 ? 16.380 4.324 -15.057 1.00 94.38 346 MET A CA 1
ATOM 2756 C C . MET A 1 346 ? 16.532 3.083 -14.184 1.00 94.38 346 MET A C 1
ATOM 2758 O O . MET A 1 346 ? 16.579 1.981 -14.718 1.00 94.38 346 MET A O 1
ATOM 2762 N N . SER A 1 347 ? 16.473 3.233 -12.861 1.00 92.50 347 SER A N 1
ATOM 2763 C CA . SER A 1 347 ? 16.418 2.101 -11.932 1.00 92.50 347 SER A CA 1
ATOM 2764 C C . SER A 1 347 ? 15.168 1.233 -12.167 1.00 92.50 347 SER A C 1
ATOM 2766 O O . SER A 1 347 ? 15.262 0.011 -12.270 1.00 92.50 347 SER A O 1
ATOM 2768 N N . SER A 1 348 ? 13.999 1.853 -12.381 1.00 92.00 348 SER A N 1
ATOM 2769 C CA . SER A 1 348 ? 12.771 1.126 -12.742 1.00 92.00 348 SER A CA 1
ATOM 2770 C C . SER A 1 348 ? 12.853 0.452 -14.118 1.00 92.00 348 SER A C 1
ATOM 2772 O O . SER A 1 348 ? 12.357 -0.663 -14.274 1.00 92.00 348 SER A O 1
ATOM 2774 N N . LEU A 1 349 ? 13.458 1.107 -15.117 1.00 95.06 349 LEU A N 1
ATOM 2775 C CA . LEU A 1 349 ? 13.665 0.524 -16.444 1.00 95.06 349 LEU A CA 1
ATOM 2776 C C . LEU A 1 349 ? 14.614 -0.679 -16.376 1.00 95.06 349 LEU A C 1
ATOM 2778 O O . LEU A 1 349 ? 14.304 -1.709 -16.964 1.00 95.06 349 LEU A O 1
ATOM 2782 N N . ARG A 1 350 ? 15.714 -0.567 -15.622 1.00 94.81 350 ARG A N 1
ATOM 2783 C CA . ARG A 1 350 ? 16.665 -1.655 -15.366 1.00 94.81 350 ARG A CA 1
ATOM 2784 C C . ARG A 1 350 ? 15.959 -2.907 -14.853 1.00 94.81 350 ARG A C 1
ATOM 2786 O O . ARG A 1 350 ? 16.047 -3.948 -15.489 1.00 94.81 350 ARG A O 1
ATOM 2793 N N . SER A 1 351 ? 15.211 -2.776 -13.756 1.00 91.56 351 SER A N 1
ATOM 2794 C CA . SER A 1 351 ? 14.481 -3.900 -13.158 1.00 91.56 351 SER A CA 1
ATOM 2795 C C . SER A 1 351 ? 13.436 -4.483 -14.117 1.00 91.56 351 SER A C 1
ATOM 2797 O O . SER A 1 351 ? 13.245 -5.693 -14.184 1.00 91.56 351 SER A O 1
ATOM 2799 N N . GLN A 1 352 ? 12.772 -3.653 -14.930 1.00 92.31 352 GLN A N 1
ATOM 2800 C CA . GLN A 1 352 ? 11.835 -4.168 -15.930 1.00 92.31 352 GLN A CA 1
ATOM 2801 C C . GLN A 1 352 ? 12.531 -4.998 -17.020 1.00 92.31 352 GLN A C 1
ATOM 2803 O O . GLN A 1 352 ? 11.998 -6.032 -17.413 1.00 92.31 352 GLN A O 1
ATOM 2808 N N . LEU A 1 353 ? 13.683 -4.545 -17.520 1.00 94.00 353 LEU A N 1
ATOM 2809 C CA . LEU A 1 353 ? 14.418 -5.243 -18.576 1.00 94.00 353 LEU A CA 1
ATOM 2810 C C . LEU A 1 353 ? 15.102 -6.518 -18.077 1.00 94.00 353 LEU A C 1
ATOM 2812 O O . LEU A 1 353 ? 15.165 -7.483 -18.830 1.00 94.00 353 LEU A O 1
ATOM 2816 N N . GLU A 1 354 ? 15.550 -6.545 -16.823 1.00 91.00 354 GLU A N 1
ATOM 2817 C CA . GLU A 1 354 ? 15.985 -7.770 -16.142 1.00 91.00 354 GLU A CA 1
ATOM 2818 C C . GLU A 1 354 ? 14.853 -8.803 -16.102 1.00 91.00 354 GLU A C 1
ATOM 2820 O O . GLU A 1 354 ? 15.036 -9.934 -16.535 1.00 91.00 354 GLU A O 1
ATOM 2825 N N . ASN A 1 355 ? 13.654 -8.407 -15.661 1.00 88.31 355 ASN A N 1
ATOM 2826 C CA . ASN A 1 355 ? 12.510 -9.318 -15.648 1.00 88.31 355 ASN A CA 1
ATOM 2827 C C . ASN A 1 355 ? 12.194 -9.863 -17.051 1.00 88.31 355 ASN A C 1
ATOM 2829 O O . ASN A 1 355 ? 11.817 -11.024 -17.192 1.00 88.31 355 ASN A O 1
ATOM 2833 N N . TRP A 1 356 ? 12.334 -9.036 -18.095 1.00 91.62 356 TRP A N 1
ATOM 2834 C CA . TRP A 1 356 ? 12.173 -9.494 -19.477 1.00 91.62 356 TRP A CA 1
ATOM 2835 C C . TRP A 1 356 ? 13.275 -10.480 -19.868 1.00 91.62 356 TRP A C 1
ATOM 2837 O O . TRP A 1 356 ? 12.936 -11.551 -20.364 1.00 91.62 356 TRP A O 1
ATOM 2847 N N . LEU A 1 357 ? 14.539 -10.190 -19.544 1.00 90.44 357 LEU A N 1
ATOM 2848 C CA . LEU A 1 357 ? 15.680 -11.085 -19.758 1.00 90.44 357 LEU A CA 1
ATOM 2849 C C . LEU A 1 357 ? 15.444 -12.470 -19.125 1.00 90.44 357 LEU A C 1
ATOM 2851 O O . LEU A 1 357 ? 15.522 -13.459 -19.848 1.00 90.44 357 LEU A O 1
ATOM 2855 N N . CYS A 1 358 ? 15.054 -12.539 -17.841 1.00 84.56 358 CYS A N 1
ATOM 2856 C CA . CYS A 1 358 ? 14.754 -13.798 -17.127 1.00 84.56 358 CYS A CA 1
ATOM 2857 C C . CYS A 1 358 ? 13.693 -14.651 -17.838 1.00 84.56 358 CYS A C 1
ATOM 2859 O O . CYS A 1 358 ? 13.666 -15.871 -17.723 1.00 84.56 358 CYS A O 1
ATOM 2861 N N . THR A 1 359 ? 12.734 -14.001 -18.500 1.00 85.00 359 THR A N 1
ATOM 2862 C CA . THR A 1 359 ? 11.634 -14.693 -19.191 1.00 85.00 359 THR A CA 1
ATOM 2863 C C . THR A 1 359 ? 11.936 -15.006 -20.652 1.00 85.00 359 THR A C 1
ATOM 2865 O O . THR A 1 359 ? 11.191 -15.752 -21.283 1.00 85.00 359 THR A O 1
ATOM 2868 N N . GLU A 1 360 ? 12.960 -14.375 -21.214 1.00 89.56 360 GLU A N 1
ATOM 2869 C CA . GLU A 1 360 ? 13.361 -14.514 -22.613 1.00 89.56 360 GLU A CA 1
ATOM 2870 C C . GLU A 1 360 ? 14.456 -15.556 -22.791 1.00 89.56 360 GLU A C 1
ATOM 2872 O O . GLU A 1 360 ? 14.511 -16.197 -23.839 1.00 89.56 360 GLU A O 1
ATOM 2877 N N . HIS A 1 361 ? 15.280 -15.748 -21.762 1.00 85.12 361 HIS A N 1
ATOM 2878 C CA . HIS A 1 361 ? 16.439 -16.626 -21.774 1.00 85.12 361 HIS A CA 1
ATOM 2879 C C . HIS A 1 361 ? 16.468 -17.460 -20.488 1.00 85.12 361 HIS A C 1
ATOM 2881 O O . HIS A 1 361 ? 16.174 -16.950 -19.410 1.00 85.12 361 HIS A O 1
ATOM 2887 N N . ASP A 1 362 ? 16.799 -18.745 -20.604 1.00 72.38 362 ASP A N 1
ATOM 2888 C CA . ASP A 1 362 ? 16.916 -19.654 -19.457 1.00 72.38 362 ASP A CA 1
ATOM 2889 C C . ASP A 1 362 ? 18.232 -19.393 -18.714 1.00 72.38 362 ASP A C 1
ATOM 2891 O O . ASP A 1 362 ? 19.299 -19.449 -19.325 1.00 72.38 362 ASP A O 1
ATOM 2895 N N . GLU A 1 363 ? 18.158 -19.155 -17.400 1.00 63.06 363 GLU A N 1
ATOM 2896 C CA . GLU A 1 363 ? 19.324 -18.954 -16.525 1.00 63.06 363 GLU A CA 1
ATOM 2897 C C . GLU A 1 363 ? 20.346 -20.099 -16.615 1.00 63.06 363 GLU A C 1
ATOM 2899 O O . GLU A 1 363 ? 21.539 -19.888 -16.419 1.00 63.06 363 GLU A O 1
ATOM 2904 N N . ARG A 1 364 ? 19.894 -21.307 -16.968 1.00 61.31 364 ARG A N 1
ATOM 2905 C CA . ARG A 1 364 ? 20.745 -22.498 -17.101 1.00 61.31 364 ARG A CA 1
ATOM 2906 C C . ARG A 1 364 ? 21.598 -22.521 -18.370 1.00 61.31 364 ARG A C 1
ATOM 2908 O O . ARG A 1 364 ? 22.467 -23.376 -18.473 1.00 61.31 364 ARG A O 1
ATOM 2915 N N . ASN A 1 365 ? 21.363 -21.613 -19.318 1.00 59.44 365 ASN A N 1
ATOM 2916 C CA . ASN A 1 365 ? 22.094 -21.552 -20.587 1.00 59.44 365 ASN A CA 1
ATOM 2917 C C . ASN A 1 365 ? 23.243 -20.525 -20.574 1.00 59.44 365 ASN A C 1
ATOM 2919 O O . ASN A 1 365 ? 23.799 -20.221 -21.630 1.00 59.44 365 ASN A O 1
ATOM 2923 N N . PHE A 1 366 ? 23.588 -19.960 -19.413 1.00 63.94 366 PHE A N 1
ATOM 2924 C CA . PHE A 1 366 ? 24.669 -18.983 -19.282 1.00 63.94 366 PHE A CA 1
ATOM 2925 C C . PHE A 1 366 ? 25.913 -19.639 -18.674 1.00 63.94 366 PHE A C 1
ATOM 2927 O O . PHE A 1 366 ? 26.051 -19.717 -17.458 1.00 63.94 366 PHE A O 1
ATOM 2934 N N . GLU A 1 367 ? 26.820 -20.124 -19.524 1.00 57.00 367 GLU A N 1
ATOM 2935 C CA . GLU A 1 367 ? 28.073 -20.757 -19.075 1.00 57.00 367 GLU A CA 1
ATOM 2936 C C . GLU A 1 367 ? 29.186 -19.735 -18.762 1.00 57.00 367 GLU A C 1
ATOM 2938 O O . GLU A 1 367 ? 30.089 -20.036 -17.987 1.00 57.00 367 GLU A O 1
ATOM 2943 N N . GLU A 1 368 ? 29.112 -18.512 -19.308 1.00 56.88 368 GLU A N 1
ATOM 2944 C CA . GLU A 1 368 ? 30.242 -17.561 -19.287 1.00 56.88 368 GLU A CA 1
ATOM 2945 C C . GLU A 1 368 ? 29.956 -16.202 -18.620 1.00 56.88 368 GLU A C 1
ATOM 2947 O O . GLU A 1 368 ? 30.891 -15.455 -18.336 1.00 56.88 368 GLU A O 1
ATOM 2952 N N . ILE A 1 369 ? 28.691 -15.835 -18.374 1.00 62.25 369 ILE A N 1
ATOM 2953 C CA . ILE A 1 369 ? 28.318 -14.491 -17.892 1.00 62.25 369 ILE A CA 1
ATOM 2954 C C . ILE A 1 369 ? 27.309 -14.615 -16.753 1.00 62.25 369 ILE A C 1
ATOM 2956 O O . ILE A 1 369 ? 26.241 -15.196 -16.944 1.00 62.25 369 ILE A O 1
ATOM 2960 N N . ASP A 1 370 ? 27.618 -14.037 -15.584 1.00 71.56 370 ASP A N 1
ATOM 2961 C CA . ASP A 1 370 ? 26.648 -13.975 -14.488 1.00 71.56 370 ASP A CA 1
ATOM 2962 C C . ASP A 1 370 ? 25.453 -13.128 -14.941 1.00 71.56 370 ASP A C 1
ATOM 2964 O O . ASP A 1 370 ? 25.591 -11.989 -15.390 1.00 71.56 370 ASP A O 1
ATOM 2968 N N . PHE A 1 371 ? 24.254 -13.682 -14.802 1.00 73.38 371 PHE A N 1
ATOM 2969 C CA . PHE A 1 371 ? 22.994 -13.000 -15.056 1.00 73.38 371 PHE A CA 1
ATOM 2970 C C . PHE A 1 371 ? 22.925 -11.606 -14.395 1.00 73.38 371 PHE A C 1
ATOM 2972 O O . PHE A 1 371 ? 22.441 -10.637 -14.992 1.00 73.38 371 PHE A O 1
ATOM 2979 N N . LEU A 1 372 ? 23.483 -11.471 -13.187 1.00 79.38 372 LEU A N 1
ATOM 2980 C CA . LEU A 1 372 ? 23.561 -10.213 -12.443 1.00 79.38 372 LEU A CA 1
ATOM 2981 C C . LEU A 1 372 ? 24.533 -9.196 -13.066 1.00 79.38 372 LEU A C 1
ATOM 2983 O O . LEU A 1 372 ? 24.365 -7.989 -12.846 1.00 79.38 372 LEU A O 1
ATOM 2987 N N . ASP A 1 373 ? 25.518 -9.633 -13.861 1.00 85.56 373 ASP A N 1
ATOM 2988 C CA . ASP A 1 373 ? 26.484 -8.749 -14.532 1.00 85.56 373 ASP A CA 1
ATOM 2989 C C . ASP A 1 373 ? 25.820 -7.866 -15.585 1.00 85.56 373 ASP A C 1
ATOM 2991 O O . ASP A 1 373 ? 26.259 -6.732 -15.810 1.00 85.56 373 ASP A O 1
ATOM 2995 N N . VAL A 1 374 ? 24.728 -8.337 -16.196 1.00 90.31 374 VAL A N 1
ATOM 2996 C CA . VAL A 1 374 ? 24.030 -7.599 -17.254 1.00 90.31 374 VAL A CA 1
ATOM 2997 C C . VAL A 1 374 ? 23.512 -6.261 -16.723 1.00 90.31 374 VAL A C 1
ATOM 2999 O O . VAL A 1 374 ? 23.773 -5.214 -17.319 1.00 90.31 374 VAL A O 1
ATOM 3002 N N . TYR A 1 375 ? 22.819 -6.267 -15.580 1.00 92.50 375 TYR A N 1
ATOM 3003 C CA . TYR A 1 375 ? 22.112 -5.083 -15.084 1.00 92.50 375 TYR A CA 1
ATOM 3004 C C . TYR A 1 375 ? 22.613 -4.533 -13.739 1.00 92.50 375 TYR A C 1
ATOM 3006 O O . TYR A 1 375 ? 22.494 -3.323 -13.525 1.00 92.50 375 TYR A O 1
ATOM 3014 N N . TYR A 1 376 ? 23.170 -5.344 -12.835 1.00 88.38 376 TYR A N 1
ATOM 3015 C CA . TYR A 1 376 ? 23.361 -4.927 -11.435 1.00 88.38 376 TYR A CA 1
ATOM 3016 C C . TYR A 1 376 ? 24.800 -4.829 -10.966 1.00 88.38 376 TYR A C 1
ATOM 3018 O O . TYR A 1 376 ? 25.089 -3.889 -10.223 1.00 88.38 376 TYR A O 1
ATOM 3026 N N . ARG A 1 377 ? 25.688 -5.749 -11.362 1.00 86.75 377 ARG A N 1
ATOM 3027 C CA . ARG A 1 377 ? 27.087 -5.662 -10.920 1.00 86.75 377 ARG A CA 1
ATOM 3028 C C . ARG A 1 377 ? 27.730 -4.370 -11.417 1.00 86.75 377 ARG A C 1
ATOM 3030 O O . ARG A 1 377 ? 27.344 -3.860 -12.471 1.00 86.75 377 ARG A O 1
ATOM 3037 N N . GLY A 1 378 ? 28.671 -3.850 -10.627 1.00 82.50 378 GLY A N 1
ATOM 3038 C CA . GLY A 1 378 ? 29.343 -2.572 -10.858 1.00 82.50 378 GLY A CA 1
ATOM 3039 C C . GLY A 1 378 ? 29.928 -2.431 -12.265 1.00 82.50 378 GLY A C 1
ATOM 3040 O O . GLY A 1 378 ? 30.059 -3.397 -13.016 1.00 82.50 378 GLY A O 1
ATOM 3041 N N . ILE A 1 379 ? 30.224 -1.192 -12.634 1.00 87.56 379 ILE A N 1
ATOM 3042 C CA . ILE A 1 379 ? 30.945 -0.863 -13.859 1.00 87.56 379 ILE A CA 1
ATOM 3043 C C . ILE A 1 379 ? 32.122 0.020 -13.471 1.00 87.56 379 ILE A C 1
ATOM 3045 O O . ILE A 1 379 ? 31.962 0.859 -12.582 1.00 87.56 379 ILE A O 1
ATOM 3049 N N . ASP A 1 380 ? 33.265 -0.195 -14.109 1.00 87.00 380 ASP A N 1
ATOM 3050 C CA . ASP A 1 380 ? 34.482 0.544 -13.802 1.00 87.00 380 ASP A CA 1
ATOM 3051 C C . ASP A 1 380 ? 34.338 2.026 -14.181 1.00 87.00 380 ASP A C 1
ATOM 3053 O O . ASP A 1 380 ? 33.681 2.381 -15.167 1.00 87.00 380 ASP A O 1
ATOM 3057 N N . ASP A 1 381 ? 34.941 2.907 -13.383 1.00 83.31 381 ASP A N 1
ATOM 3058 C CA . ASP A 1 381 ? 34.832 4.361 -13.563 1.00 83.31 381 ASP A CA 1
ATOM 3059 C C . ASP A 1 381 ? 35.518 4.854 -14.854 1.00 83.31 381 ASP A C 1
ATOM 3061 O O . ASP A 1 381 ? 35.173 5.911 -15.394 1.00 83.31 381 ASP A O 1
ATOM 3065 N N . ASP A 1 382 ? 36.473 4.087 -15.379 1.00 86.75 382 ASP A N 1
ATOM 3066 C CA . ASP A 1 382 ? 37.179 4.338 -16.636 1.00 86.75 382 ASP A CA 1
ATOM 3067 C C . ASP A 1 382 ? 36.425 3.819 -17.874 1.00 86.75 382 ASP A C 1
ATOM 3069 O O . ASP A 1 382 ? 36.842 4.080 -19.007 1.00 86.75 382 ASP A O 1
ATOM 3073 N N . ASP A 1 383 ? 35.272 3.162 -17.697 1.00 91.50 383 ASP A N 1
ATOM 3074 C CA . ASP A 1 383 ? 34.459 2.679 -18.808 1.00 91.50 383 ASP A CA 1
ATOM 3075 C C . ASP A 1 383 ? 34.054 3.843 -19.746 1.00 91.50 383 ASP A C 1
ATOM 3077 O O . ASP A 1 383 ? 33.507 4.859 -19.292 1.00 91.50 383 ASP A O 1
ATOM 3081 N N . PRO A 1 384 ? 34.232 3.716 -21.079 1.00 92.38 384 PRO A N 1
ATOM 3082 C CA . PRO A 1 384 ? 33.882 4.773 -22.031 1.00 92.38 384 PRO A CA 1
ATOM 3083 C C . PRO A 1 384 ? 32.432 5.270 -21.928 1.00 92.38 384 PRO A C 1
ATOM 3085 O O . PRO A 1 384 ? 32.148 6.430 -22.235 1.00 92.38 384 PRO A O 1
ATOM 3088 N N . TYR A 1 385 ? 31.495 4.420 -21.495 1.00 92.88 385 TYR A N 1
ATOM 3089 C CA . TYR A 1 385 ? 30.102 4.804 -21.280 1.00 92.88 385 TYR A CA 1
ATOM 3090 C C . TYR A 1 385 ? 29.934 5.641 -20.008 1.00 92.88 385 TYR A C 1
ATOM 3092 O O . TYR A 1 385 ? 29.080 6.528 -19.994 1.00 92.88 385 TYR A O 1
ATOM 3100 N N . VAL A 1 386 ? 30.737 5.404 -18.962 1.00 91.38 386 VAL A N 1
ATOM 3101 C CA . VAL A 1 386 ? 30.764 6.249 -17.754 1.00 91.38 386 VAL A CA 1
ATOM 3102 C C . VAL A 1 386 ? 31.306 7.629 -18.107 1.00 91.38 386 VAL A C 1
ATOM 3104 O O . VAL A 1 386 ? 30.681 8.631 -17.765 1.00 91.38 386 VAL A O 1
ATOM 3107 N N . GLN A 1 387 ? 32.389 7.689 -18.884 1.00 91.00 387 GLN A N 1
ATOM 3108 C CA . GLN A 1 387 ? 32.965 8.949 -19.363 1.00 91.00 387 GLN A CA 1
ATOM 3109 C C . GLN A 1 387 ? 31.981 9.730 -20.245 1.00 91.00 387 GLN A C 1
ATOM 3111 O O . GLN A 1 387 ? 31.760 10.926 -20.042 1.00 91.00 387 GLN A O 1
ATOM 3116 N N . LEU A 1 388 ? 31.298 9.053 -21.175 1.00 92.12 388 LEU A N 1
ATOM 3117 C CA . LEU A 1 388 ? 30.246 9.674 -21.983 1.00 92.12 388 LEU A CA 1
ATOM 3118 C C . LEU A 1 388 ? 29.103 10.210 -21.107 1.00 92.12 388 LEU A C 1
ATOM 3120 O O . LEU A 1 388 ? 28.608 11.317 -21.339 1.00 92.12 388 LEU A O 1
ATOM 3124 N N . ALA A 1 389 ? 28.709 9.453 -20.083 1.00 92.31 389 ALA A N 1
ATOM 3125 C CA . ALA A 1 389 ? 27.654 9.824 -19.152 1.00 92.31 389 ALA A CA 1
ATOM 3126 C C . ALA A 1 389 ? 28.015 11.010 -18.241 1.00 92.31 389 ALA A C 1
ATOM 3128 O O . ALA A 1 389 ? 27.120 11.498 -17.561 1.00 92.31 389 ALA A O 1
ATOM 3129 N N . GLN A 1 390 ? 29.246 11.534 -18.240 1.00 90.81 390 GLN A N 1
ATOM 3130 C CA . GLN A 1 390 ? 29.596 12.731 -17.458 1.00 90.81 390 GLN A CA 1
ATOM 3131 C C . GLN A 1 390 ? 28.924 14.008 -17.989 1.00 90.81 390 GLN A C 1
ATOM 3133 O O . GLN A 1 390 ? 28.589 14.918 -17.228 1.00 90.81 390 GLN A O 1
ATOM 3138 N N . SER A 1 391 ? 28.656 14.078 -19.296 1.00 91.56 391 SER A N 1
ATOM 3139 C CA . SER A 1 391 ? 28.034 15.248 -19.930 1.00 91.56 391 SER A CA 1
ATOM 3140 C C . SER A 1 391 ? 26.517 15.097 -20.087 1.00 91.56 391 SER A C 1
ATOM 3142 O O . SER A 1 391 ? 26.001 13.999 -20.304 1.00 91.56 391 SER A O 1
ATOM 3144 N N . LYS A 1 392 ? 25.773 16.214 -20.048 1.00 91.06 392 LYS A N 1
ATOM 3145 C CA . LYS A 1 392 ? 24.322 16.214 -20.333 1.00 91.06 392 LYS A CA 1
ATOM 3146 C C . LYS A 1 392 ? 24.014 15.654 -21.726 1.00 91.06 392 LYS A C 1
ATOM 3148 O O . LYS A 1 392 ? 23.139 14.799 -21.863 1.00 91.06 392 LYS A O 1
ATOM 3153 N N . ASP A 1 393 ? 24.764 16.081 -22.739 1.00 92.69 393 ASP A N 1
ATOM 3154 C CA . ASP A 1 393 ? 24.590 15.610 -24.116 1.00 92.69 393 ASP A CA 1
ATOM 3155 C C . ASP A 1 393 ? 24.889 14.119 -24.258 1.00 92.69 393 ASP A C 1
ATOM 3157 O O . ASP A 1 393 ? 24.154 13.402 -24.940 1.00 92.69 393 ASP A O 1
ATOM 3161 N N . GLY A 1 394 ? 25.925 13.625 -23.579 1.00 94.00 394 GLY A N 1
ATOM 3162 C CA . GLY A 1 394 ? 26.241 12.203 -23.535 1.00 94.00 394 GLY A CA 1
ATOM 3163 C C . GLY A 1 394 ? 25.112 11.384 -22.912 1.00 94.00 394 GLY A C 1
ATOM 3164 O O . GLY A 1 394 ? 24.657 10.419 -23.528 1.00 94.00 394 GLY A O 1
ATOM 3165 N N . LYS A 1 395 ? 24.550 11.832 -21.780 1.00 94.06 395 LYS A N 1
ATOM 3166 C CA . LYS A 1 395 ? 23.366 11.202 -21.164 1.00 94.06 395 LYS A CA 1
ATOM 3167 C C . LYS A 1 395 ? 22.181 11.149 -22.135 1.00 94.06 395 LYS A C 1
ATOM 3169 O O . LYS A 1 395 ? 21.564 10.097 -22.301 1.00 94.06 395 LYS A O 1
ATOM 3174 N N . VAL A 1 396 ? 21.876 12.252 -22.826 1.00 94.38 396 VAL A N 1
ATOM 3175 C CA . VAL A 1 396 ? 20.784 12.302 -23.818 1.00 94.38 396 VAL A CA 1
ATOM 3176 C C . VAL A 1 396 ? 21.047 11.352 -24.993 1.00 94.38 396 VAL A C 1
ATOM 3178 O O . VAL A 1 396 ? 20.130 10.646 -25.420 1.00 94.38 396 VAL A O 1
ATOM 3181 N N . ARG A 1 397 ? 22.288 11.272 -25.492 1.00 95.81 397 ARG A N 1
ATOM 3182 C CA . ARG A 1 397 ? 22.679 10.331 -26.557 1.00 95.81 397 ARG A CA 1
ATOM 3183 C C . ARG A 1 397 ? 22.505 8.877 -26.123 1.00 95.81 397 ARG A C 1
ATOM 3185 O O . ARG A 1 397 ? 21.937 8.087 -26.876 1.00 95.81 397 ARG A O 1
ATOM 3192 N N . MET A 1 398 ? 22.929 8.534 -24.909 1.00 96.00 398 MET A N 1
ATOM 3193 C CA . MET A 1 398 ? 22.791 7.191 -24.337 1.00 96.00 398 MET A CA 1
ATOM 3194 C C . MET A 1 398 ? 21.323 6.790 -24.167 1.00 96.00 398 MET A C 1
ATOM 3196 O O . MET A 1 398 ? 20.918 5.712 -24.598 1.00 96.00 398 MET A O 1
ATOM 3200 N N . LEU A 1 399 ? 20.487 7.685 -23.635 1.00 95.75 399 LEU A N 1
ATOM 3201 C CA . LEU A 1 399 ? 19.040 7.470 -23.545 1.00 95.75 399 LEU A CA 1
ATOM 3202 C C . LEU A 1 399 ? 18.401 7.290 -24.931 1.00 95.75 399 LEU A C 1
ATOM 3204 O O . LEU A 1 399 ? 17.574 6.397 -25.130 1.00 95.75 399 LEU A O 1
ATOM 3208 N N . GLY A 1 400 ? 18.823 8.090 -25.914 1.00 96.75 400 GLY A N 1
ATOM 3209 C CA . GLY A 1 400 ? 18.406 7.943 -27.309 1.00 96.75 400 GLY A CA 1
ATOM 3210 C C . GLY A 1 400 ? 18.811 6.597 -27.918 1.00 96.75 400 GLY A C 1
ATOM 3211 O O . GLY A 1 400 ? 18.035 6.010 -28.673 1.00 96.75 400 GLY A O 1
ATOM 3212 N N . LYS A 1 401 ? 19.989 6.074 -27.561 1.00 97.38 401 LYS A N 1
ATOM 3213 C CA . LYS A 1 401 ? 20.460 4.746 -27.976 1.00 97.38 401 LYS A CA 1
ATOM 3214 C C . LYS A 1 401 ? 19.574 3.635 -27.413 1.00 97.38 401 LYS A C 1
ATOM 3216 O O . LYS A 1 401 ? 19.083 2.819 -28.189 1.00 97.38 401 LYS A O 1
ATOM 3221 N N . ILE A 1 402 ? 19.280 3.660 -26.109 1.00 97.69 402 ILE A N 1
ATOM 3222 C CA . ILE A 1 402 ? 18.362 2.694 -25.480 1.00 97.69 402 ILE A CA 1
ATOM 3223 C C . ILE A 1 402 ? 16.990 2.738 -26.171 1.00 97.69 402 ILE A C 1
ATOM 3225 O O . ILE A 1 402 ? 16.442 1.698 -26.526 1.00 97.69 402 ILE A O 1
ATOM 3229 N N . ASN A 1 403 ? 16.449 3.935 -26.429 1.00 97.88 403 ASN A N 1
ATOM 3230 C CA . ASN A 1 403 ? 15.160 4.107 -27.112 1.00 97.88 403 ASN A CA 1
ATOM 3231 C C . ASN A 1 403 ? 15.133 3.412 -28.487 1.00 97.88 403 ASN A C 1
ATOM 3233 O O . ASN A 1 403 ? 14.172 2.708 -28.804 1.00 97.88 403 ASN A O 1
ATOM 3237 N N . LYS A 1 404 ? 16.196 3.583 -29.287 1.00 98.12 404 LYS A N 1
ATOM 3238 C CA . LYS A 1 404 ? 16.335 2.956 -30.610 1.00 98.12 404 LYS A CA 1
ATOM 3239 C C . LYS A 1 404 ? 16.421 1.433 -30.518 1.00 98.12 404 LYS A C 1
ATOM 3241 O O . LYS A 1 404 ? 15.683 0.761 -31.232 1.00 98.12 404 LYS A O 1
ATOM 3246 N N . LEU A 1 405 ? 17.259 0.904 -29.624 1.00 98.19 405 LEU A N 1
ATOM 3247 C CA . LEU A 1 405 ? 17.421 -0.543 -29.440 1.00 98.19 405 LEU A CA 1
ATOM 3248 C C . LEU A 1 405 ? 16.101 -1.202 -29.020 1.00 98.19 405 LEU A C 1
ATOM 3250 O O . LEU A 1 405 ? 15.673 -2.178 -29.633 1.00 98.19 405 LEU A O 1
ATOM 3254 N N . LEU A 1 406 ? 15.385 -0.613 -28.057 1.00 98.06 406 LEU A N 1
ATOM 3255 C CA . LEU A 1 406 ? 14.091 -1.139 -27.615 1.00 98.06 406 LEU A CA 1
ATOM 3256 C C . LEU A 1 406 ? 13.040 -1.139 -28.735 1.00 98.06 406 LEU A C 1
ATOM 3258 O O . LEU A 1 406 ? 12.295 -2.104 -28.869 1.00 98.06 406 LEU A O 1
ATOM 3262 N N . LYS A 1 407 ? 12.974 -0.081 -29.554 1.00 97.94 407 LYS A N 1
ATOM 3263 C CA . LYS A 1 407 ? 12.055 -0.019 -30.707 1.00 97.94 407 LYS A CA 1
ATOM 3264 C C . LYS A 1 407 ? 12.403 -1.019 -31.806 1.00 97.94 407 LYS A C 1
ATOM 3266 O O . LYS A 1 407 ? 11.507 -1.441 -32.527 1.00 97.94 407 LYS A O 1
ATOM 3271 N N . HIS A 1 408 ? 13.683 -1.345 -31.959 1.00 98.06 408 HIS A N 1
ATOM 3272 C CA . HIS A 1 408 ? 14.139 -2.281 -32.977 1.00 98.06 408 HIS A CA 1
ATOM 3273 C C . HIS A 1 408 ? 13.809 -3.731 -32.605 1.00 98.06 408 HIS A C 1
ATOM 3275 O O . HIS A 1 408 ? 13.319 -4.479 -33.445 1.00 98.06 408 HIS A O 1
ATOM 3281 N N . HIS A 1 409 ? 14.025 -4.113 -31.343 1.00 97.62 409 HIS A N 1
ATOM 3282 C CA . HIS A 1 409 ? 13.885 -5.506 -30.909 1.00 97.62 409 HIS A CA 1
ATOM 3283 C C . HIS A 1 409 ? 12.500 -5.878 -30.372 1.00 97.62 409 HIS A C 1
ATOM 3285 O O . HIS A 1 409 ? 12.186 -7.064 -30.284 1.00 97.62 409 HIS A O 1
ATOM 3291 N N . TYR A 1 410 ? 11.651 -4.903 -30.036 1.00 97.56 410 TYR A N 1
ATOM 3292 C CA . TYR A 1 410 ? 10.325 -5.175 -29.487 1.00 97.56 410 TYR A CA 1
ATOM 3293 C C . TYR A 1 410 ? 9.187 -4.637 -30.366 1.00 97.56 410 TYR A C 1
ATOM 3295 O O . TYR A 1 410 ? 9.265 -3.519 -30.875 1.00 97.56 410 TYR A O 1
ATOM 3303 N N . PRO A 1 411 ? 8.069 -5.381 -30.498 1.00 96.69 411 PRO A N 1
ATOM 3304 C CA . PRO A 1 411 ? 6.897 -4.910 -31.227 1.00 96.69 411 PRO A CA 1
ATOM 3305 C C . PRO A 1 411 ? 6.235 -3.714 -30.532 1.00 96.69 411 PRO A C 1
ATOM 3307 O O . PRO A 1 411 ? 6.213 -3.626 -29.301 1.00 96.69 411 PRO A O 1
ATOM 3310 N N . ASP A 1 412 ? 5.580 -2.845 -31.313 1.00 96.31 412 ASP A N 1
ATOM 3311 C CA . ASP A 1 412 ? 4.816 -1.723 -30.755 1.00 96.31 412 ASP A CA 1
ATOM 3312 C C . ASP A 1 412 ? 3.659 -2.212 -29.868 1.00 96.31 412 ASP A C 1
ATOM 3314 O O . ASP A 1 412 ? 2.631 -2.705 -30.358 1.00 96.31 412 ASP A O 1
ATOM 3318 N N . CYS A 1 413 ? 3.829 -2.066 -28.552 1.00 94.69 413 CYS A N 1
ATOM 3319 C CA . CYS A 1 413 ? 2.930 -2.580 -27.526 1.00 94.69 413 CYS A CA 1
ATOM 3320 C C . CYS A 1 413 ? 2.953 -1.723 -26.247 1.00 94.69 413 CYS A C 1
ATOM 3322 O O . CYS A 1 413 ? 3.852 -0.913 -26.033 1.00 94.69 413 CYS A O 1
ATOM 3324 N N . ALA A 1 414 ? 1.957 -1.900 -25.370 1.00 92.00 414 ALA A N 1
ATOM 3325 C CA . ALA A 1 414 ? 1.843 -1.106 -24.142 1.00 92.00 414 ALA A CA 1
ATOM 3326 C C . ALA A 1 414 ? 3.057 -1.231 -23.186 1.00 92.00 414 ALA A C 1
ATOM 3328 O O . ALA A 1 414 ? 3.514 -0.188 -22.716 1.00 92.00 414 ALA A O 1
ATOM 3329 N N . PRO A 1 415 ? 3.633 -2.430 -22.932 1.00 93.00 415 PRO A N 1
ATOM 3330 C CA . PRO A 1 415 ? 4.852 -2.555 -22.125 1.00 93.00 415 PRO A CA 1
ATOM 3331 C C . PRO A 1 415 ? 6.040 -1.762 -22.687 1.00 93.00 415 PRO A C 1
ATOM 3333 O O . PRO A 1 415 ? 6.698 -1.035 -21.943 1.00 93.00 415 PRO A O 1
ATOM 3336 N N . LEU A 1 416 ? 6.263 -1.830 -24.006 1.00 96.56 416 LEU A N 1
ATOM 3337 C CA . LEU A 1 416 ? 7.306 -1.057 -24.681 1.00 96.56 416 LEU A CA 1
ATOM 3338 C C . LEU A 1 416 ? 7.041 0.451 -24.568 1.00 96.56 416 LEU A C 1
ATOM 3340 O O . LEU A 1 416 ? 7.934 1.200 -24.188 1.00 96.56 416 LEU A O 1
ATOM 3344 N N . LYS A 1 417 ? 5.806 0.907 -24.818 1.00 96.56 417 LYS A N 1
ATOM 3345 C CA . LYS A 1 417 ? 5.435 2.330 -24.685 1.00 96.56 417 LYS A CA 1
ATOM 3346 C C . LYS A 1 417 ? 5.709 2.868 -23.283 1.00 96.56 417 LYS A C 1
ATOM 3348 O O . LYS A 1 417 ? 6.168 3.997 -23.151 1.00 96.56 417 LYS A O 1
ATOM 3353 N N . GLN A 1 418 ? 5.477 2.068 -22.243 1.00 93.75 418 GLN A N 1
ATOM 3354 C CA . GLN A 1 418 ? 5.790 2.454 -20.868 1.00 93.75 418 GLN A CA 1
ATOM 3355 C C . GLN A 1 418 ? 7.304 2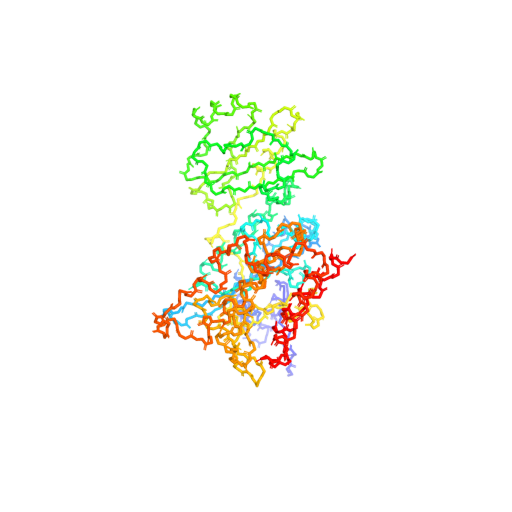.592 -20.637 1.00 93.75 418 GLN A C 1
ATOM 3357 O O . GLN A 1 418 ? 7.734 3.558 -20.007 1.00 93.75 418 GLN A O 1
ATOM 3362 N N . ALA A 1 419 ? 8.114 1.667 -21.163 1.00 95.38 419 ALA A N 1
ATOM 3363 C CA . ALA A 1 419 ? 9.574 1.753 -21.107 1.00 95.38 419 ALA A CA 1
ATOM 3364 C C . ALA A 1 419 ? 10.097 3.003 -21.837 1.00 95.38 419 ALA A C 1
ATOM 3366 O O . ALA A 1 419 ? 10.840 3.791 -21.252 1.00 95.38 419 ALA A O 1
ATOM 3367 N N . LEU A 1 420 ? 9.628 3.241 -23.065 1.00 97.50 420 LEU A N 1
ATOM 3368 C CA . LEU A 1 420 ? 9.989 4.413 -23.867 1.00 97.50 420 LEU A CA 1
ATOM 3369 C C . LEU A 1 420 ? 9.569 5.724 -23.192 1.00 97.50 420 LEU A C 1
ATOM 3371 O O . LEU A 1 420 ? 10.359 6.658 -23.130 1.00 97.50 420 LEU A O 1
ATOM 3375 N N . HIS A 1 421 ? 8.377 5.773 -22.592 1.00 96.00 421 HIS A N 1
ATOM 3376 C CA . HIS A 1 421 ? 7.912 6.954 -21.869 1.00 96.00 421 HIS A CA 1
ATOM 3377 C C . HIS A 1 421 ? 8.832 7.330 -20.697 1.00 96.00 421 HIS A C 1
ATOM 3379 O O . HIS A 1 421 ? 9.089 8.514 -20.477 1.00 96.00 421 HIS A O 1
ATOM 3385 N N . ARG A 1 422 ? 9.374 6.349 -19.957 1.00 95.06 422 ARG A N 1
ATOM 3386 C CA . ARG A 1 422 ? 10.356 6.627 -18.892 1.00 95.06 422 ARG A CA 1
ATOM 3387 C C . ARG A 1 422 ? 11.616 7.285 -19.454 1.00 95.06 422 ARG A C 1
ATOM 3389 O O . ARG A 1 422 ? 12.099 8.241 -18.856 1.00 95.06 422 ARG A O 1
ATOM 3396 N N . ILE A 1 423 ? 12.104 6.803 -20.598 1.00 95.81 423 ILE A N 1
ATOM 3397 C CA . ILE A 1 423 ? 13.271 7.365 -21.292 1.00 95.81 423 ILE A CA 1
ATOM 3398 C C . ILE A 1 423 ? 12.982 8.799 -21.741 1.00 95.81 423 ILE A C 1
ATOM 3400 O O . ILE A 1 423 ? 13.754 9.702 -21.429 1.00 95.81 423 ILE A O 1
ATOM 3404 N N . ASP A 1 424 ? 11.851 9.024 -22.410 1.00 95.06 424 ASP A N 1
ATOM 3405 C CA . ASP A 1 424 ? 11.479 10.339 -22.939 1.00 95.06 424 ASP A CA 1
ATOM 3406 C C . ASP A 1 424 ? 11.342 11.379 -21.820 1.00 95.06 424 ASP A C 1
ATOM 3408 O O . ASP A 1 424 ? 11.789 12.518 -21.961 1.00 95.06 424 ASP A O 1
ATOM 3412 N N . VAL A 1 425 ? 10.759 10.994 -20.681 1.00 93.31 425 VAL A N 1
ATOM 3413 C CA . VAL A 1 425 ? 10.671 11.873 -19.509 1.00 93.31 425 VAL A CA 1
ATOM 3414 C C . VAL A 1 425 ? 12.054 12.134 -18.915 1.00 93.31 425 VAL A C 1
ATOM 3416 O O . VAL A 1 425 ? 12.358 13.285 -18.621 1.00 93.31 425 VAL A O 1
ATOM 3419 N N . SER A 1 426 ? 12.921 11.124 -18.786 1.00 93.12 426 SER A N 1
ATOM 3420 C CA . SER A 1 426 ? 14.299 11.342 -18.324 1.00 93.12 426 SER A CA 1
ATOM 3421 C C . SER A 1 426 ? 15.065 12.315 -19.227 1.00 93.12 426 SER A C 1
ATOM 3423 O O . SER A 1 426 ? 15.725 13.211 -18.714 1.00 93.12 426 SER A O 1
ATOM 3425 N N . VAL A 1 427 ? 14.915 12.220 -20.554 1.00 92.25 427 VAL A N 1
ATOM 3426 C CA . VAL A 1 427 ? 15.511 13.184 -21.499 1.00 92.25 427 VAL A CA 1
ATOM 3427 C C . VAL A 1 427 ? 14.991 14.602 -21.254 1.00 92.25 427 VAL A C 1
ATOM 3429 O O . VAL A 1 427 ? 15.779 15.543 -21.262 1.00 92.25 427 VAL A O 1
ATOM 3432 N N . LYS A 1 428 ? 13.686 14.773 -21.004 1.00 91.25 428 LYS A N 1
ATOM 3433 C CA . LYS A 1 428 ? 13.094 16.091 -20.706 1.00 91.25 428 LYS A CA 1
ATOM 3434 C C . LYS A 1 428 ? 13.625 16.730 -19.423 1.00 91.25 428 LYS A C 1
ATOM 3436 O O . LYS A 1 428 ? 13.583 17.942 -19.331 1.00 91.25 428 LYS A O 1
ATOM 3441 N N . HIS A 1 429 ? 14.080 15.939 -18.452 1.00 86.44 429 HIS A N 1
ATOM 3442 C CA . HIS A 1 429 ? 14.663 16.454 -17.207 1.00 86.44 429 HIS A CA 1
ATOM 3443 C C . HIS A 1 429 ? 16.169 16.735 -17.302 1.00 86.44 429 HIS A C 1
ATOM 3445 O O . HIS A 1 429 ? 16.731 17.331 -16.388 1.00 86.44 429 HIS A O 1
ATOM 3451 N N . LEU A 1 430 ? 16.824 16.275 -18.371 1.00 83.94 430 LEU A N 1
ATOM 3452 C CA . LEU A 1 430 ? 18.250 16.505 -18.616 1.00 83.94 430 LEU A CA 1
ATOM 3453 C C . LEU A 1 430 ? 18.513 17.700 -19.540 1.00 83.94 430 LEU A C 1
ATOM 3455 O O . LEU A 1 430 ? 19.604 18.272 -19.477 1.00 83.94 430 LEU A O 1
ATOM 3459 N N . LYS A 1 431 ? 17.534 18.042 -20.384 1.00 77.06 431 LYS A N 1
ATOM 3460 C CA . LYS A 1 431 ? 17.469 19.304 -21.129 1.00 77.06 431 LYS A CA 1
ATOM 3461 C C . LYS A 1 431 ? 17.034 20.414 -20.187 1.00 77.06 431 LYS A C 1
ATOM 3463 O O . LYS A 1 431 ? 17.696 21.472 -20.220 1.00 77.06 431 LYS A O 1
#

Radius of gyration: 28.45 Å; Cα contacts (8 Å, |Δi|>4): 681; chains: 1; bounding box: 94×48×66 Å

Sequence (431 aa):
MFVPNITPSSIESIKRLAKKWQKAEGLPYHKALDKASQIASYQNYAHAISKLNRVPTIRNAPHPLFLTVYWEDRRTHSHGRETLKISLTKPFLDICSKSEMKRTRELYLLRCAAEDHLVADGIANAQDSARELICKAVRSIRFMEATGLKPSKSADLRPLNKKHDSEPPRSDHVTTWIDPSARQLIMVDEPYLDPVVDEDRRTWATQRGWHLEASTWPGMYFPYNCALFVTTDASKGYDFGALMKKINSLPKPMIEENWAGSSANSHEVFISPQAKALPDMRRAKPKGTIFRVPSKKTVPMSLRSVNENNRKPNAVMPFPIHQEIGRTIKSLLTAGNLGDIAWSRMSSLRSQLENWLCTEHDERNFEEIDFLDVYYRGIDDDDPYVQLAQSKDGKVRMLGKINKLLKHHYPDCAPLKQALHRIDVSVKHLK

Foldseek 3Di:
DDDPLDQDPALVSLLVQLVVCCVVPVDDSLVSSQVSVVSNVANGNVRRCVVHVPPDPPDPLPAKAKEKAWAAAPVVRFIWMWIDIDGANDFLCQLANQVLLCQAPLRVQWGPLFSRYIYGLAHHNDPQRRLQSVLLNVQVSLLSRLQVKTWDHPVVCVVVDPLPPDDAPQFDPKTWIANPVLRWIKIKGWGQDDQDQDPSRVVVCVVSQKDKHWAPAQDNPDGPRTTIMMMTHNPSVDPVVVSSVSRNPGPHRDHSVNDPIDMGRDQPFDDDPRQPDPSSSVSSRRNLPDDDCDDPFWHQQVPPDSSDRDIDTPFAQDPVLLQLLQLLLLLLLPLPDLDPLLNVLSVVLLVSSLSSNCRRDPCVPDPDDHSCNSHHDHDDCPPPSNVLSNDLVSNLVSLVVSLVSLPVGHDPDDVSVSNNVSSVVSNVVSD

Solvent-accessible surface area (backbone atoms only — not comparable to full-atom values): 23954 Å² total; per-residue (Å²): 133,89,74,80,94,72,64,48,88,45,71,67,48,26,52,56,48,11,54,53,43,22,72,73,68,72,42,60,61,69,60,18,30,26,53,34,18,40,69,42,77,23,92,24,42,68,53,37,44,60,71,66,61,59,74,73,90,60,81,78,60,80,22,60,38,35,39,35,30,32,22,38,23,81,88,77,72,45,46,19,30,40,38,35,79,48,72,32,92,52,54,51,60,82,58,48,42,82,72,39,34,62,48,35,88,55,34,46,64,46,39,80,26,30,81,35,25,35,29,26,37,46,62,27,67,29,66,68,55,23,41,40,50,48,25,28,30,50,30,48,51,51,49,25,63,61,65,59,38,38,53,34,55,80,76,76,41,61,90,78,48,96,80,65,92,62,77,61,77,81,63,32,76,69,46,43,30,30,34,77,89,78,69,39,64,37,38,35,32,39,24,84,48,71,64,61,78,48,68,69,46,48,49,53,23,61,80,69,48,34,46,70,48,46,42,84,32,45,44,47,84,48,59,84,63,20,23,24,32,45,34,32,68,48,85,76,73,65,67,58,68,62,51,50,52,39,52,50,63,51,73,84,68,62,46,60,96,68,66,82,56,49,79,41,84,39,82,73,69,66,74,51,93,68,37,77,48,74,70,23,50,60,47,34,45,41,56,46,76,56,83,72,72,70,48,91,40,32,28,58,56,81,62,94,57,83,64,57,92,49,54,38,46,51,55,66,70,57,67,73,56,49,38,53,47,18,51,50,52,41,19,50,68,67,40,53,92,58,49,72,72,34,42,54,37,50,54,54,46,48,56,53,52,49,58,46,46,64,74,63,44,65,80,89,75,53,90,86,56,64,78,55,55,38,61,68,51,87,78,62,80,83,36,69,58,21,58,40,25,64,40,63,67,37,41,44,50,52,49,50,49,47,51,52,54,51,60,72,49,34,49,93,33,71,54,49,52,54,52,46,48,43,46,56,51,32,45,65,75,64,108

InterPro domains:
  IPR040531 Domain of unknown function DUF5623 [PF18536] (312-428)

Nearest PDB structures (foldseek):
  3m6j-assembly1_A  TM=8.443E-01  e=2.656E-03  Leptospirillum rubarum
  9f3v-assembly1_B  TM=1.421E-01  e=4.784E+00  Homo sapiens

Mean predicted aligned error: 12.52 Å

pLDDT: mean 86.51, std 14.06, range [30.45, 98.44]

Secondary structure (DSSP, 8-state):
-PPP-----SHHHHHHHHHHHHHHH---HHHHHHHHHHHTT-SSHHHHHHHH----SSTT-SEEEEEEEEEEETTTTEEEEEEEEEEESS-HHHHS-TTGGGGSTTTTTEEEEETTEEEEEEEESSHHHHHHHHHHHHHHHHHHHHH--EE--GGGGGGG-TT-S-PPTT--S-EEEEETTTTEEEEEE--SS-SS--HHHHHHHHHHTEEEEE-SS--SSSTTTS--EEEEESTT---HHHHHHHHHTSPPPP-GGG--SEEESS-PPP--TT--SHHHHHHHS-GGG-----BTTEEE---S-TT---EEESS---HHHHHHHHHHHHHHHHSS-S-HHHHHHHHHHHHHHHHHHHHHS-GGG-SSS-HHHHHTS---TT-HHHHHTTSHHHHHHHHHHHHHHHHHHS-S-HHHHHHHHHHHHHHHHH-